Protein AF-A0A8H7Y8L9-F1 (afdb_monomer_lite)

pLDDT: mean 74.19, std 19.55, range [30.67, 97.62]

Organism: Psilocybe cubensis (NCBI:txid181762)

Secondary structure (DSSP, 8-state):
--HHHHHHH-TTS-BEEEEHHHHHHHHHHHHHH-SHHHHHHSEEEEEEEEEESSSTT--EEEEEEEE-TT--EEEEEEEEEE-TTTTTTTS----PPPP-----------------------------SSSSSSSSSSSS-SS---------------GGGEEEEEEEEEEESSS--TTEEEEEEEE---S-S---TT---SS--HHHHHHHHHHHHHH--EEETTSSSHHHHHHHHHHHHHHHH--EEEES--BTTEETTEEPPPPPPHHHHHHHHHHHHHHHHHHHHHHHHHHHHHHHHHHHHHHHHHHHHHHHHHHHHHHHHHHHHHHHHHHHHHHHHHHHHHHHHHHHHHHHHHHHHHHHHHHHHHHHHHHHHHHHHHHHHHHHHHHHHHHHHHHHHHHHHHHHHHHHHHHHHHHHHHHHHHHHHHHHHHHHHHHHHHHHHHHHHHHHHHHHHHHHHHTTS--

Sequence (467 aa):
MSSEAESQKYPELVRGTQSLQEYLEKLVDAYGWRPSEYMTELCVVKVSLMKNVKTKSRHESLLVELRDPNGGAHYLYFERARDANDGKRRSSGPVQPPSDTEQLSAGPTPHSGYTPSVSSRKKNRRQKSLLRRQSELLLDQTISSLSTASSSASQSVSDSSMGTACDTVTCVPDGRRSGEKCMCWLEFEREGTGNVPGVPHARPSVYDIALIADILSKEAPRYHLFKSNCYHFAGLLYDTLNKLYNPSETILEKLNGKWKRFPLYAKDPEQTIASIIDHYRDARTQFHTKIENLHVARDKAKREAEERAQEADERARSEAHRADTEAQQKKEAEDLARSEAQRAESEARLREEEARRREEAERRAQNEAQQRKELEKRLQMEGNQKKEATWRALNETRLKQEERGRREEAERRAQNEARLREEAERRAQNEARLREEEAQRRQEAEARSREFEEELKRYKNMLKESP

Foldseek 3Di:
DPDVVVCVVPVLLPAFKDFLVVSLVSVLVVCLVPPPCVLVQWFFFKKFWKWFPVDPLRFIWIWTWTAGPVRAIWIKTKGKDFDPCQVVPPPDDPDPDDDDDDDDDDDDYDDDDDDDDDDDDDDDDPDDDPPDPDPPPPDPPPDDDDDDDDDDDDDPDPPVQKGFMTIMMHIDRPSDDPRMDTFKMFGQDDDDPPDDPPDPDLGDGPSLLSLLLVLLCVVPRMDHPPDSHSQCSSQLSRVLRCVNNVGDIDGPDDDPQDDVNHGHDDDDDVVVSVVSNVVSVVVVVVSVVVSVVSVVVVVVVVVVVVVVVVVVVVVVVVVVVVVVVVVVVVVVVVVVVVVVVVVVVVVVVVVVVVVVVVVVVVVVVVVVVVVVVVVVVVVVVVVVVVVVVVVVVVVVVVVVVVVVVVVVVVVVVVVVVVVVVVVVVVVVVVVVVVVVVVVVVVVVVVVVVVVVVVVVVVVVVVVVPDD

Structure (mmCIF, N/CA/C/O backbone):
data_AF-A0A8H7Y8L9-F1
#
_entry.id   AF-A0A8H7Y8L9-F1
#
loop_
_atom_site.group_PDB
_atom_site.id
_atom_site.type_symbol
_atom_site.label_atom_id
_atom_site.label_alt_id
_atom_site.label_comp_id
_atom_site.label_asym_id
_atom_site.label_entity_id
_atom_site.label_seq_id
_atom_site.pdbx_PDB_ins_code
_atom_site.Cartn_x
_atom_site.Cartn_y
_atom_site.Cartn_z
_atom_site.occupancy
_atom_site.B_iso_or_equiv
_atom_site.auth_seq_id
_atom_site.auth_comp_id
_atom_site.auth_asym_id
_atom_site.auth_atom_id
_atom_site.pdbx_PDB_model_num
ATOM 1 N N . MET A 1 1 ? 9.394 -25.299 -13.076 1.00 49.84 1 MET A N 1
ATOM 2 C CA . MET A 1 1 ? 8.417 -24.302 -12.583 1.00 49.84 1 MET A CA 1
ATOM 3 C C . MET A 1 1 ? 8.917 -22.891 -12.935 1.00 49.84 1 MET A C 1
ATOM 5 O O . MET A 1 1 ? 9.135 -22.103 -12.032 1.00 49.84 1 MET A O 1
ATOM 9 N N . SER A 1 2 ? 9.183 -22.588 -14.219 1.00 57.19 2 SER A N 1
ATOM 10 C CA . SER A 1 2 ? 10.044 -21.432 -14.581 1.00 57.19 2 SER A CA 1
ATOM 11 C C . SER A 1 2 ? 9.311 -20.171 -15.047 1.00 57.19 2 SER A C 1
ATOM 13 O O . SER A 1 2 ? 9.599 -19.087 -14.558 1.00 57.19 2 SER A O 1
ATOM 15 N N . SER A 1 3 ? 8.338 -20.274 -15.958 1.00 59.50 3 SER A N 1
ATOM 16 C CA . SER A 1 3 ? 7.853 -19.085 -16.682 1.00 59.50 3 SER A CA 1
ATOM 17 C C . SER A 1 3 ? 6.993 -18.119 -15.860 1.00 59.50 3 SER A C 1
ATOM 19 O O . SER A 1 3 ? 7.008 -16.920 -16.126 1.00 59.50 3 SER A O 1
ATOM 21 N N . GLU A 1 4 ? 6.224 -18.611 -14.887 1.00 63.91 4 GLU A N 1
ATOM 22 C CA . GLU A 1 4 ? 5.327 -17.764 -14.082 1.00 63.91 4 GLU A CA 1
ATOM 23 C C . GLU A 1 4 ? 6.097 -16.973 -13.015 1.00 63.91 4 GLU A C 1
ATOM 25 O O . GLU A 1 4 ? 5.857 -15.780 -12.848 1.00 63.91 4 GLU A O 1
ATOM 30 N N . ALA A 1 5 ? 7.089 -17.596 -12.369 1.00 64.31 5 ALA A N 1
ATOM 31 C CA . ALA A 1 5 ? 7.959 -16.930 -11.399 1.00 64.31 5 ALA A CA 1
ATOM 32 C C . ALA A 1 5 ? 8.862 -15.868 -12.060 1.00 64.31 5 ALA A C 1
ATOM 34 O O . ALA A 1 5 ? 9.030 -14.777 -11.518 1.00 64.31 5 ALA A O 1
ATOM 35 N N . GLU A 1 6 ? 9.387 -16.142 -13.260 1.00 63.09 6 GLU A N 1
ATOM 36 C CA . GLU A 1 6 ? 10.132 -15.156 -14.062 1.00 63.09 6 GLU A CA 1
ATOM 37 C C . GLU A 1 6 ? 9.248 -13.957 -14.453 1.00 63.09 6 GLU A C 1
ATOM 39 O O . GLU A 1 6 ? 9.661 -12.807 -14.296 1.00 63.09 6 GLU A O 1
ATOM 44 N N . SER A 1 7 ? 7.998 -14.209 -14.865 1.00 64.88 7 SER A N 1
ATOM 45 C CA . SER A 1 7 ? 7.023 -13.152 -15.197 1.00 64.88 7 SER A CA 1
ATOM 46 C C . SER A 1 7 ? 6.659 -12.272 -13.992 1.00 64.88 7 SER A C 1
ATOM 48 O O . SER A 1 7 ? 6.274 -11.119 -14.166 1.00 64.88 7 SER A O 1
ATOM 50 N N . GLN A 1 8 ? 6.797 -12.791 -12.766 1.00 74.56 8 GLN A N 1
ATOM 51 C CA . GLN A 1 8 ? 6.592 -12.028 -11.533 1.00 74.56 8 GLN A CA 1
ATOM 52 C C . GLN A 1 8 ? 7.801 -11.145 -11.168 1.00 74.56 8 GLN A C 1
ATOM 54 O O . GLN A 1 8 ? 7.632 -10.148 -10.464 1.00 74.56 8 GLN A O 1
ATOM 59 N N . LYS A 1 9 ? 9.014 -11.481 -11.636 1.00 80.44 9 LYS A N 1
ATOM 60 C CA . LYS A 1 9 ? 10.219 -10.663 -11.415 1.00 80.44 9 LYS A CA 1
ATOM 61 C C . LYS A 1 9 ? 10.308 -9.487 -12.397 1.00 80.44 9 LYS A C 1
ATOM 63 O O . LYS A 1 9 ? 10.695 -8.390 -11.988 1.00 80.44 9 LYS A O 1
ATOM 68 N N . TYR A 1 10 ? 9.918 -9.711 -13.653 1.00 84.38 10 TYR A N 1
ATOM 69 C CA . TYR A 1 10 ? 10.008 -8.727 -14.739 1.00 84.38 10 TYR A CA 1
ATOM 70 C C . TYR A 1 10 ? 8.642 -8.438 -15.404 1.00 84.38 10 TYR A C 1
ATOM 72 O O . TYR A 1 10 ? 8.404 -8.891 -16.527 1.00 84.38 10 TYR A O 1
ATOM 80 N N . PRO A 1 11 ? 7.710 -7.731 -14.722 1.00 82.94 11 PRO A N 1
ATOM 81 C CA . PRO A 1 11 ? 6.343 -7.479 -15.202 1.00 82.94 11 PRO A CA 1
ATOM 82 C C . PRO A 1 11 ? 6.224 -6.653 -16.495 1.00 82.94 11 PRO A C 1
ATOM 84 O O . PRO A 1 11 ? 5.167 -6.667 -17.122 1.00 82.94 11 PRO A O 1
ATOM 87 N N . GLU A 1 12 ? 7.260 -5.945 -16.938 1.00 79.38 12 GLU A N 1
ATOM 88 C CA . GLU A 1 12 ? 7.303 -5.304 -18.257 1.00 79.38 12 GLU A CA 1
ATOM 89 C C . GLU A 1 12 ? 7.595 -6.308 -19.387 1.00 79.38 12 GLU A C 1
ATOM 91 O O . GLU A 1 12 ? 7.118 -6.128 -20.510 1.00 79.38 12 GLU A O 1
ATOM 96 N N . LEU A 1 13 ? 8.305 -7.409 -19.097 1.00 84.75 13 LEU A N 1
ATOM 97 C CA . LEU A 1 13 ? 8.652 -8.472 -20.054 1.00 84.75 13 LEU A CA 1
ATOM 98 C C . LEU A 1 13 ? 7.484 -9.443 -20.325 1.00 84.75 13 LEU A C 1
ATOM 100 O O . LEU A 1 13 ? 7.696 -10.599 -20.706 1.00 84.75 13 LEU A O 1
ATOM 104 N N . VAL A 1 14 ? 6.242 -8.974 -20.168 1.00 81.81 14 VAL A N 1
ATOM 105 C CA . VAL A 1 14 ? 5.022 -9.718 -20.505 1.00 81.81 14 VAL A CA 1
ATOM 106 C C . VAL A 1 14 ? 5.092 -10.215 -21.948 1.00 81.81 14 VAL A C 1
ATOM 108 O O . VAL A 1 14 ? 5.329 -9.461 -22.892 1.00 81.81 14 VAL A O 1
ATOM 111 N N . ARG A 1 15 ? 4.879 -11.524 -22.113 1.00 85.75 15 ARG A N 1
ATOM 112 C CA . ARG A 1 15 ? 4.893 -12.193 -23.416 1.00 85.75 15 ARG A CA 1
ATOM 113 C C . ARG A 1 15 ? 3.776 -11.654 -24.305 1.00 85.75 15 ARG A C 1
ATOM 115 O O . ARG A 1 15 ? 2.614 -11.655 -23.907 1.00 85.75 15 ARG A O 1
ATOM 122 N N . GLY A 1 16 ? 4.127 -11.292 -25.535 1.00 90.94 16 GLY A N 1
ATOM 123 C CA . GLY A 1 16 ? 3.197 -10.742 -26.519 1.00 90.94 16 GLY A CA 1
ATOM 124 C C . GLY A 1 16 ? 3.676 -9.412 -27.087 1.00 90.94 16 GLY A C 1
ATOM 125 O O . GLY A 1 16 ? 4.797 -8.978 -26.822 1.00 90.94 16 GLY A O 1
ATOM 126 N N . THR A 1 17 ? 2.813 -8.800 -27.894 1.00 93.94 17 THR A N 1
ATOM 127 C CA . THR A 1 17 ? 3.020 -7.493 -28.526 1.00 93.94 17 THR A CA 1
ATOM 128 C C . THR A 1 17 ? 2.171 -6.451 -27.810 1.00 93.94 17 THR A C 1
ATOM 130 O O . THR A 1 17 ? 0.976 -6.661 -27.613 1.00 93.94 17 THR A O 1
ATOM 133 N N . GLN A 1 18 ? 2.785 -5.327 -27.462 1.00 95.56 18 GLN A N 1
ATOM 134 C CA . GLN A 1 18 ? 2.162 -4.177 -26.806 1.00 95.56 18 GLN A CA 1
ATOM 135 C C . GLN A 1 18 ? 2.546 -2.892 -27.546 1.00 95.56 18 GLN A C 1
ATOM 137 O O . GLN A 1 18 ? 3.529 -2.871 -28.296 1.00 95.56 18 GLN A O 1
ATOM 142 N N . SER A 1 19 ? 1.771 -1.820 -27.369 1.00 96.12 19 SER A N 1
ATOM 143 C CA . SER A 1 19 ? 2.156 -0.524 -27.945 1.00 96.12 19 SER A CA 1
ATOM 144 C C . SER A 1 19 ? 3.416 0.013 -27.260 1.00 96.12 19 SER A C 1
ATOM 146 O O . SER A 1 19 ? 3.661 -0.268 -26.085 1.00 96.12 19 SER A O 1
ATOM 148 N N . LEU A 1 20 ? 4.231 0.787 -27.980 1.00 96.19 20 LEU A N 1
ATOM 149 C CA . LEU A 1 20 ? 5.448 1.372 -27.412 1.00 96.19 20 LEU A CA 1
ATOM 150 C C . LEU A 1 20 ? 5.151 2.301 -26.220 1.00 96.19 20 LEU A C 1
ATOM 152 O O . LEU A 1 20 ? 5.881 2.277 -25.233 1.00 96.19 20 LEU A O 1
ATOM 156 N N . GLN A 1 21 ? 4.049 3.055 -26.280 1.00 95.31 21 GLN A N 1
ATOM 157 C CA . GLN A 1 21 ? 3.602 3.905 -25.175 1.00 95.31 21 GLN A CA 1
ATOM 158 C C . GLN A 1 21 ? 3.214 3.075 -23.940 1.00 95.31 21 GLN A C 1
ATOM 160 O O . GLN A 1 21 ? 3.720 3.332 -22.852 1.00 95.31 21 GLN A O 1
ATOM 165 N N . GLU A 1 22 ? 2.381 2.043 -24.105 1.00 95.25 22 GLU A N 1
ATOM 166 C CA . GLU A 1 22 ? 2.000 1.126 -23.016 1.00 95.25 22 GLU A CA 1
ATOM 167 C C . GLU A 1 22 ? 3.230 0.445 -22.392 1.00 95.25 22 GLU A C 1
ATOM 169 O O . GLU A 1 22 ? 3.287 0.231 -21.180 1.00 95.25 22 GLU A O 1
ATOM 174 N N . TYR A 1 23 ? 4.242 0.126 -23.206 1.00 95.31 23 TYR A N 1
ATOM 175 C CA . TYR A 1 23 ? 5.496 -0.430 -22.710 1.00 95.31 23 TYR A CA 1
ATOM 176 C C . TYR A 1 23 ? 6.293 0.571 -21.868 1.00 95.31 23 TYR A C 1
ATOM 178 O O . TYR A 1 23 ? 6.789 0.217 -20.799 1.00 95.31 23 TYR A O 1
ATOM 186 N N . LEU A 1 24 ? 6.383 1.827 -22.315 1.00 93.50 24 LEU A N 1
ATOM 187 C CA . LEU A 1 24 ? 7.018 2.899 -21.549 1.00 93.50 24 LEU A CA 1
ATOM 188 C C . LEU A 1 24 ? 6.285 3.193 -20.240 1.00 93.50 24 LEU A C 1
ATOM 190 O O . LEU A 1 24 ? 6.944 3.397 -19.226 1.00 93.50 24 LEU A O 1
ATOM 194 N N . GLU A 1 25 ? 4.954 3.171 -20.229 1.00 92.38 25 GLU A N 1
ATOM 195 C CA . GLU A 1 25 ? 4.156 3.335 -19.008 1.00 92.38 25 GLU A CA 1
ATOM 196 C C . GLU A 1 25 ? 4.460 2.214 -17.996 1.00 92.38 25 GLU A C 1
ATOM 198 O O . GLU A 1 25 ? 4.790 2.505 -16.846 1.00 92.38 25 GLU A O 1
ATOM 203 N N . LYS A 1 26 ? 4.495 0.946 -18.438 1.00 91.94 26 LYS A N 1
ATOM 204 C CA . LYS A 1 26 ? 4.890 -0.199 -17.590 1.00 91.94 26 LYS A CA 1
ATOM 205 C C . LYS A 1 26 ? 6.323 -0.093 -17.068 1.00 91.94 26 LYS A C 1
ATOM 207 O O . LYS A 1 26 ? 6.567 -0.417 -15.908 1.00 91.94 26 LYS A O 1
ATOM 212 N N . LEU A 1 27 ? 7.261 0.368 -17.899 1.00 90.56 27 LEU A N 1
ATOM 213 C CA . LEU A 1 27 ? 8.640 0.631 -17.482 1.00 90.56 27 LEU A CA 1
ATOM 214 C C . LEU A 1 27 ? 8.691 1.727 -16.405 1.00 90.56 27 LEU A C 1
ATOM 216 O O . LEU A 1 27 ? 9.302 1.520 -15.360 1.00 90.56 27 LEU A O 1
ATOM 220 N N . VAL A 1 28 ? 8.030 2.870 -16.625 1.00 89.69 28 VAL A N 1
ATOM 221 C CA . VAL A 1 28 ? 7.971 3.987 -15.661 1.00 89.69 28 VAL A CA 1
ATOM 222 C C . VAL A 1 28 ? 7.422 3.519 -14.312 1.00 89.69 28 VAL A C 1
ATOM 224 O O . VAL A 1 28 ? 8.016 3.835 -13.279 1.00 89.69 28 VAL A O 1
ATOM 227 N N . ASP A 1 29 ? 6.344 2.733 -14.319 1.00 88.44 29 ASP A N 1
ATOM 228 C CA . ASP A 1 29 ? 5.784 2.144 -13.104 1.00 88.44 29 ASP A CA 1
ATOM 229 C C . ASP A 1 29 ? 6.797 1.211 -12.422 1.00 88.44 29 ASP A C 1
ATOM 231 O O . ASP A 1 29 ? 7.083 1.386 -11.235 1.00 88.44 29 ASP A O 1
ATOM 235 N N . ALA A 1 30 ? 7.399 0.266 -13.155 1.00 86.94 30 ALA A N 1
ATOM 236 C CA . ALA A 1 30 ? 8.386 -0.675 -12.615 1.00 86.94 30 ALA A CA 1
ATOM 237 C C . ALA A 1 30 ? 9.579 0.040 -11.945 1.00 86.94 30 ALA A C 1
ATOM 239 O O . ALA A 1 30 ? 9.942 -0.291 -10.809 1.00 86.94 30 ALA A O 1
ATOM 240 N N . TYR A 1 31 ? 10.128 1.081 -12.582 1.00 84.94 31 TYR A N 1
ATOM 241 C CA . TYR A 1 31 ? 11.203 1.895 -12.001 1.00 84.94 31 TYR A CA 1
ATOM 242 C C . TYR A 1 31 ? 10.747 2.708 -10.782 1.00 84.94 31 TYR A C 1
ATOM 244 O O . TYR A 1 31 ? 11.501 2.815 -9.817 1.00 84.94 31 TYR A O 1
ATOM 252 N N . GLY A 1 32 ? 9.506 3.208 -10.764 1.00 84.00 32 GLY A N 1
ATOM 253 C CA . GLY A 1 32 ? 8.922 3.879 -9.593 1.00 84.00 32 GLY A CA 1
ATOM 254 C C . GLY A 1 32 ? 8.746 2.955 -8.378 1.00 84.00 32 GLY A C 1
ATOM 255 O O . GLY A 1 32 ? 8.730 3.413 -7.230 1.00 84.00 32 GLY A O 1
ATOM 256 N N . TRP A 1 33 ? 8.673 1.637 -8.589 1.00 82.12 33 TRP A N 1
ATOM 257 C CA . TRP A 1 33 ? 8.750 0.659 -7.502 1.00 82.12 33 TRP A CA 1
ATOM 258 C C . TRP A 1 33 ? 10.199 0.375 -7.075 1.00 82.12 33 TRP A C 1
ATOM 260 O O . TRP A 1 33 ? 10.452 0.312 -5.864 1.00 82.12 33 TRP A O 1
ATOM 270 N N . ARG A 1 34 ? 11.141 0.237 -8.023 1.00 77.81 34 ARG A N 1
ATOM 271 C CA . ARG A 1 34 ? 12.550 -0.149 -7.789 1.00 77.81 34 ARG A CA 1
ATOM 272 C C . ARG A 1 34 ? 13.525 0.648 -8.692 1.00 77.81 34 ARG A C 1
ATOM 274 O O . ARG A 1 34 ? 13.751 0.243 -9.828 1.00 77.81 34 ARG A O 1
ATOM 281 N N . PRO A 1 35 ? 14.153 1.741 -8.221 1.00 67.19 35 PRO A N 1
ATOM 282 C CA . PRO A 1 35 ? 14.879 2.656 -9.111 1.00 67.19 35 PRO A CA 1
ATOM 283 C C . PRO A 1 35 ? 16.303 2.209 -9.468 1.00 67.19 35 PRO A C 1
ATOM 285 O O . PRO A 1 35 ? 16.682 2.234 -10.634 1.00 67.19 35 PRO A O 1
ATOM 288 N N . SER A 1 36 ? 17.110 1.820 -8.477 1.00 61.91 36 SER A N 1
ATOM 289 C CA . SER A 1 36 ? 18.562 1.620 -8.624 1.00 61.91 36 SER A CA 1
ATOM 290 C C . SER A 1 36 ? 18.939 0.195 -9.036 1.00 61.91 36 SER A C 1
ATOM 292 O O . SER A 1 36 ? 19.729 -0.013 -9.957 1.00 61.91 36 SER A O 1
ATOM 294 N N . GLU A 1 37 ? 18.354 -0.795 -8.368 1.00 65.69 37 GLU A N 1
ATOM 295 C CA . GLU A 1 37 ? 18.611 -2.216 -8.626 1.00 65.69 37 GLU A CA 1
ATOM 296 C C . GLU A 1 37 ? 18.045 -2.621 -9.996 1.00 65.69 37 GLU A C 1
ATOM 298 O O . GLU A 1 37 ? 18.719 -3.243 -10.809 1.00 65.69 37 GLU A O 1
ATOM 303 N N . TYR A 1 38 ? 16.838 -2.168 -10.331 1.00 66.50 38 TYR A N 1
ATOM 304 C CA . TYR A 1 38 ? 16.132 -2.641 -11.520 1.00 66.50 38 TYR A CA 1
ATOM 305 C C . TYR A 1 38 ? 16.739 -2.184 -12.852 1.00 66.50 38 TYR A C 1
ATOM 307 O O . TYR A 1 38 ? 16.777 -2.949 -13.813 1.00 66.50 38 TYR A O 1
ATOM 315 N N . MET A 1 39 ? 17.265 -0.953 -12.909 1.00 64.56 39 MET A N 1
ATOM 316 C CA . MET A 1 39 ? 17.986 -0.449 -14.088 1.00 64.56 39 MET A CA 1
ATOM 317 C C . MET A 1 39 ? 19.301 -1.190 -14.345 1.00 64.56 39 MET A C 1
ATOM 319 O O . MET A 1 39 ? 19.794 -1.168 -15.471 1.00 64.56 39 MET A O 1
ATOM 323 N N . THR A 1 40 ? 19.876 -1.821 -13.317 1.00 69.50 40 THR A N 1
ATOM 324 C CA . THR A 1 40 ? 21.165 -2.519 -13.405 1.00 69.50 40 THR A CA 1
ATOM 325 C C . THR A 1 40 ? 21.008 -4.034 -13.551 1.00 69.50 40 THR A C 1
ATOM 327 O O . THR A 1 40 ? 21.850 -4.662 -14.190 1.00 69.50 40 THR A O 1
ATOM 330 N N . GLU A 1 41 ? 19.910 -4.619 -13.057 1.00 81.06 41 GLU A N 1
ATOM 331 C CA . GLU A 1 41 ? 19.621 -6.051 -13.197 1.00 81.06 41 GLU A CA 1
ATOM 332 C C . GLU A 1 41 ? 19.442 -6.505 -14.657 1.00 81.06 41 GLU A C 1
ATOM 334 O O . GLU A 1 41 ? 20.037 -7.507 -15.053 1.00 81.06 41 GLU A O 1
ATOM 339 N N . LEU A 1 42 ? 18.637 -5.797 -15.461 1.00 86.44 42 LEU A N 1
ATOM 340 C CA . LEU A 1 42 ? 18.411 -6.126 -16.877 1.00 86.44 42 LEU A CA 1
ATOM 341 C C . L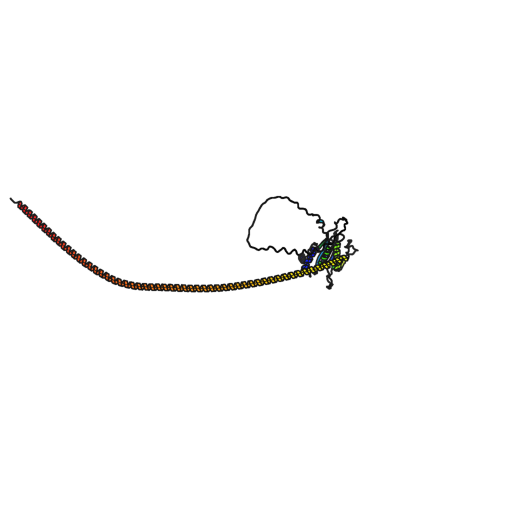EU A 1 42 ? 19.337 -5.313 -17.788 1.00 86.44 42 LEU A C 1
ATOM 343 O O . LEU A 1 42 ? 18.960 -4.289 -18.362 1.00 86.44 42 LEU A O 1
ATOM 347 N N . CYS A 1 43 ? 20.562 -5.804 -17.954 1.00 88.38 43 CYS A N 1
ATOM 348 C CA . CYS A 1 43 ? 21.533 -5.207 -18.865 1.00 88.38 43 CYS A CA 1
ATOM 349 C C . CYS A 1 43 ? 21.196 -5.516 -20.330 1.00 88.38 43 CYS A C 1
ATOM 351 O O . CYS A 1 43 ? 21.124 -6.687 -20.712 1.00 88.38 43 CYS A O 1
ATOM 353 N N . VAL A 1 44 ? 21.129 -4.489 -21.185 1.00 93.44 44 VAL A N 1
ATOM 354 C CA . VAL A 1 44 ? 21.258 -4.685 -22.636 1.00 93.44 44 VAL A CA 1
ATOM 355 C C . VAL A 1 44 ? 22.683 -5.150 -22.925 1.00 93.44 44 VAL A C 1
ATOM 357 O O . VAL A 1 44 ? 23.643 -4.466 -22.574 1.00 93.44 44 VAL A O 1
ATOM 360 N N . VAL A 1 45 ? 22.831 -6.310 -23.566 1.00 94.06 45 VAL A N 1
ATOM 361 C CA . VAL A 1 45 ? 24.148 -6.851 -23.957 1.00 94.06 45 VAL A CA 1
ATOM 362 C C . VAL A 1 45 ? 24.388 -6.774 -25.460 1.00 94.06 45 VAL A C 1
ATOM 364 O O . VAL A 1 45 ? 25.533 -6.659 -25.896 1.00 94.06 45 VAL A O 1
ATOM 367 N N . LYS A 1 46 ? 23.322 -6.817 -26.267 1.00 95.50 46 LYS A N 1
ATOM 368 C CA . LYS A 1 46 ? 23.421 -6.808 -27.727 1.00 95.50 46 LYS A CA 1
ATOM 369 C C . LYS A 1 46 ? 22.181 -6.197 -28.361 1.00 95.50 46 LYS A C 1
ATOM 371 O O . LYS A 1 46 ? 21.059 -6.493 -27.963 1.00 95.50 46 LYS A O 1
ATOM 376 N N . VAL A 1 47 ? 22.387 -5.387 -29.393 1.00 96.69 47 VAL A N 1
ATOM 377 C CA . VAL A 1 47 ? 21.326 -4.804 -30.221 1.00 96.69 47 VAL A CA 1
ATOM 378 C C . VAL A 1 47 ? 21.589 -5.197 -31.669 1.00 96.69 47 VAL A C 1
ATOM 380 O O . VAL A 1 47 ? 22.628 -4.866 -32.225 1.00 96.69 47 VAL A O 1
ATOM 383 N N . SER A 1 48 ? 20.669 -5.938 -32.279 1.00 95.25 48 SER A N 1
ATOM 384 C CA . SER A 1 48 ? 20.786 -6.477 -33.637 1.00 95.25 48 SER A CA 1
ATOM 385 C C . SER A 1 48 ? 19.759 -5.843 -34.567 1.00 95.25 48 SER A C 1
ATOM 387 O O . SER A 1 48 ? 18.561 -5.870 -34.283 1.00 95.25 48 SER A O 1
ATOM 389 N N . LEU A 1 49 ? 20.207 -5.339 -35.717 1.00 93.81 49 LEU A N 1
ATOM 390 C CA . LEU A 1 49 ? 19.311 -4.885 -36.777 1.00 93.81 49 LEU A CA 1
ATOM 391 C C . LEU A 1 49 ? 18.875 -6.096 -37.615 1.00 93.81 49 LEU A C 1
ATOM 393 O O . LEU A 1 49 ? 19.689 -6.736 -38.293 1.00 93.81 49 LEU A O 1
ATOM 397 N N . MET A 1 50 ? 17.590 -6.438 -37.539 1.00 92.94 50 MET A N 1
ATOM 398 C CA . MET A 1 50 ? 17.019 -7.649 -38.129 1.00 92.94 50 MET A CA 1
ATOM 399 C C . MET A 1 50 ? 16.188 -7.313 -39.366 1.00 92.94 50 MET A C 1
ATOM 401 O O . MET A 1 50 ? 15.432 -6.345 -39.372 1.00 92.94 50 MET A O 1
ATOM 405 N N . LYS A 1 51 ? 16.278 -8.157 -40.400 1.00 90.19 51 LYS A N 1
ATOM 406 C CA . LYS A 1 51 ? 15.456 -8.076 -41.616 1.00 90.19 51 LYS A CA 1
ATOM 407 C C . LYS A 1 51 ? 14.734 -9.393 -41.863 1.00 90.19 51 LYS A C 1
ATOM 409 O O . LYS A 1 51 ? 15.375 -10.448 -41.921 1.00 90.19 51 LYS A O 1
ATOM 414 N N . ASN A 1 52 ? 13.421 -9.355 -42.076 1.00 89.88 52 ASN A N 1
ATOM 415 C CA . ASN A 1 52 ? 12.677 -10.528 -42.527 1.00 89.88 52 ASN A CA 1
ATOM 416 C C . ASN A 1 52 ? 12.880 -10.735 -44.038 1.00 89.88 52 ASN A C 1
ATOM 418 O O . ASN A 1 52 ? 12.485 -9.902 -44.852 1.00 89.88 52 ASN A O 1
ATOM 422 N N . VAL A 1 53 ? 13.500 -11.856 -44.419 1.00 86.44 53 VAL A N 1
ATOM 423 C CA . VAL A 1 53 ? 13.772 -12.207 -45.826 1.00 86.44 53 VAL A CA 1
ATOM 424 C C . VAL A 1 53 ? 12.747 -13.173 -46.426 1.00 86.44 53 VAL A C 1
ATOM 426 O O . VAL A 1 53 ? 12.800 -13.433 -47.627 1.00 86.44 53 VAL A O 1
ATOM 429 N N . LYS A 1 54 ? 11.820 -13.717 -45.622 1.00 84.50 54 LYS A N 1
ATOM 430 C CA . LYS A 1 54 ? 10.735 -14.588 -46.114 1.00 84.50 54 LYS A CA 1
ATOM 431 C C . LYS A 1 54 ? 9.536 -13.787 -46.619 1.00 84.50 54 LYS A C 1
ATOM 433 O O . LYS A 1 54 ? 8.875 -14.215 -47.562 1.00 84.50 54 LYS A O 1
ATOM 438 N N . THR A 1 55 ? 9.231 -12.647 -46.003 1.00 77.06 55 THR A N 1
ATOM 439 C CA . THR A 1 55 ? 8.078 -11.826 -46.391 1.00 77.06 55 THR A CA 1
ATOM 440 C C . THR A 1 55 ? 8.425 -10.865 -47.530 1.00 77.06 55 THR A C 1
ATOM 442 O O . THR A 1 55 ? 9.474 -10.222 -47.541 1.00 77.06 55 THR A O 1
ATOM 445 N N . LYS A 1 56 ? 7.503 -10.694 -48.491 1.00 66.56 56 LYS A N 1
ATOM 446 C CA . LYS A 1 56 ? 7.642 -9.670 -49.549 1.00 66.56 56 LYS A CA 1
ATOM 447 C C . LYS A 1 56 ? 7.717 -8.247 -48.977 1.00 66.56 56 LYS A C 1
ATOM 449 O O . LYS A 1 56 ? 8.314 -7.382 -49.609 1.00 66.56 56 LYS A O 1
ATOM 454 N N . SER A 1 57 ? 7.141 -8.023 -47.792 1.00 64.38 57 SER A N 1
ATOM 455 C CA . SER A 1 57 ? 7.173 -6.746 -47.071 1.00 64.38 57 SER A CA 1
ATOM 456 C C . SER A 1 57 ? 8.550 -6.377 -46.511 1.00 64.38 57 SER A C 1
ATOM 458 O O . SER A 1 57 ? 8.726 -5.216 -46.150 1.00 64.38 57 SER A O 1
ATOM 460 N N . ARG A 1 58 ? 9.520 -7.315 -46.479 1.00 69.56 58 ARG A N 1
ATOM 461 C CA . ARG A 1 58 ? 10.936 -7.071 -46.126 1.00 69.56 58 ARG A CA 1
ATOM 462 C C . ARG A 1 58 ? 11.126 -6.310 -44.798 1.00 69.56 58 ARG A C 1
ATOM 464 O O . ARG A 1 58 ? 12.074 -5.543 -44.665 1.00 69.56 58 ARG A O 1
ATOM 471 N N . HIS A 1 59 ? 10.208 -6.512 -43.850 1.00 86.88 59 HIS A N 1
ATOM 472 C CA . HIS A 1 59 ? 10.126 -5.748 -42.605 1.00 86.88 59 HIS A CA 1
ATOM 473 C C . HIS A 1 59 ? 11.454 -5.763 -41.835 1.00 86.88 59 HIS A C 1
ATOM 475 O O . HIS A 1 59 ? 12.117 -6.803 -41.761 1.00 86.88 59 HIS A O 1
ATOM 481 N N . GLU A 1 60 ? 11.818 -4.608 -41.282 1.00 90.25 60 GLU A N 1
ATOM 482 C CA . GLU A 1 60 ? 12.990 -4.429 -40.430 1.00 90.25 60 GLU A CA 1
ATOM 483 C C . GLU A 1 60 ? 12.562 -4.063 -39.016 1.00 90.25 60 GLU A C 1
ATOM 485 O O . GLU A 1 60 ? 11.603 -3.315 -38.817 1.00 90.25 60 GLU A O 1
ATOM 490 N N . SER A 1 61 ? 13.289 -4.619 -38.055 1.00 94.25 61 SER A N 1
ATOM 491 C CA . SER A 1 61 ? 13.010 -4.536 -36.627 1.00 94.25 61 SER A CA 1
ATOM 492 C C . SER A 1 61 ? 14.321 -4.499 -35.854 1.00 94.25 61 SER A C 1
ATOM 494 O O . SER A 1 61 ? 15.303 -5.129 -36.267 1.00 94.25 61 SER A O 1
ATOM 496 N N . LEU A 1 62 ? 14.328 -3.842 -34.700 1.00 96.31 62 LEU A N 1
ATOM 497 C CA . LEU A 1 62 ? 15.474 -3.880 -33.799 1.00 96.31 62 LEU A CA 1
ATOM 498 C C . LEU A 1 62 ? 15.265 -4.968 -32.741 1.00 96.31 62 LEU A C 1
ATOM 500 O O . LEU A 1 62 ? 14.284 -4.926 -32.003 1.00 96.31 62 LEU A O 1
ATOM 504 N N . LEU A 1 63 ? 16.177 -5.937 -32.675 1.00 97.00 63 LEU A N 1
ATOM 505 C CA . LEU A 1 63 ? 16.194 -6.987 -31.657 1.00 97.00 63 LEU A CA 1
ATOM 506 C C . LEU A 1 63 ? 17.182 -6.614 -30.552 1.00 97.00 63 LEU A C 1
ATOM 508 O O . LEU A 1 63 ? 18.380 -6.495 -30.804 1.00 97.00 63 LEU A O 1
ATOM 512 N N . VAL A 1 64 ? 16.687 -6.486 -29.330 1.00 97.25 64 VAL A N 1
ATOM 513 C CA . VAL A 1 64 ? 17.475 -6.230 -28.124 1.00 97.25 64 VAL A CA 1
ATOM 514 C C . VAL A 1 64 ? 17.593 -7.531 -27.330 1.00 97.25 64 VAL A C 1
ATOM 516 O O . VAL A 1 64 ? 16.579 -8.100 -26.930 1.00 97.25 64 VAL A O 1
ATOM 519 N N . GLU A 1 65 ? 18.821 -8.000 -27.105 1.00 96.44 65 GLU A N 1
ATOM 520 C CA . GLU A 1 65 ? 19.136 -9.050 -26.129 1.00 96.44 65 GLU A CA 1
ATOM 521 C C . GLU A 1 65 ? 19.444 -8.390 -24.785 1.00 96.44 65 GLU A C 1
ATOM 523 O O . GLU A 1 65 ? 20.396 -7.610 -24.646 1.00 96.44 65 GLU A O 1
ATOM 528 N N . LEU A 1 66 ? 18.631 -8.737 -23.796 1.00 94.69 66 LEU A N 1
ATOM 529 C CA . LEU A 1 66 ? 18.831 -8.423 -22.392 1.00 94.69 66 LEU A CA 1
ATOM 530 C C . LEU A 1 66 ? 19.400 -9.646 -21.690 1.00 94.69 66 LEU A C 1
ATOM 532 O O . LEU A 1 66 ? 19.076 -10.778 -22.058 1.00 94.69 66 LEU A O 1
ATOM 536 N N . ARG A 1 67 ? 20.177 -9.427 -20.631 1.00 92.31 67 ARG A N 1
ATOM 537 C CA . ARG A 1 67 ? 20.500 -10.487 -19.677 1.00 92.31 67 ARG A CA 1
ATOM 538 C C . ARG A 1 67 ? 20.254 -10.045 -18.252 1.00 92.31 67 ARG A C 1
ATOM 540 O O . ARG A 1 67 ? 20.661 -8.948 -17.875 1.00 92.31 67 ARG A O 1
ATOM 547 N N . ASP A 1 68 ? 19.643 -10.941 -17.491 1.00 91.06 68 ASP A N 1
ATOM 548 C CA . ASP A 1 68 ? 19.428 -10.789 -16.059 1.00 91.06 68 ASP A CA 1
ATOM 549 C C . ASP A 1 68 ? 20.709 -11.135 -15.252 1.00 91.06 68 ASP A C 1
ATOM 551 O O . ASP A 1 68 ? 21.708 -11.610 -15.826 1.00 91.06 68 ASP A O 1
ATOM 555 N N . PRO A 1 69 ? 20.710 -10.931 -13.918 1.00 87.19 69 PRO A N 1
ATOM 556 C CA . PRO A 1 69 ? 21.853 -11.255 -13.060 1.00 87.19 69 PRO A CA 1
ATOM 557 C C . PRO A 1 69 ? 22.170 -12.755 -12.984 1.00 87.19 69 PRO A C 1
ATOM 559 O O . PRO A 1 69 ? 23.305 -13.129 -12.700 1.00 87.19 69 PRO A O 1
ATOM 562 N N . ASN A 1 70 ? 21.187 -13.620 -13.255 1.00 89.50 70 ASN A N 1
ATOM 563 C CA . ASN A 1 70 ? 21.346 -15.075 -13.269 1.00 89.50 70 ASN A CA 1
ATOM 564 C C . ASN A 1 70 ? 21.923 -15.589 -14.604 1.00 89.50 70 ASN A C 1
ATOM 566 O O . ASN A 1 70 ? 22.217 -16.777 -14.737 1.00 89.50 70 ASN A O 1
ATOM 570 N N . GLY A 1 71 ? 22.083 -14.712 -15.603 1.00 90.12 71 GLY A N 1
ATOM 571 C CA . GLY A 1 71 ? 22.517 -15.064 -16.955 1.00 90.12 71 GLY A CA 1
ATOM 572 C C . GLY A 1 71 ? 21.389 -15.520 -17.885 1.00 90.12 71 GLY A C 1
ATOM 573 O O . GLY A 1 71 ? 21.679 -15.893 -19.024 1.00 90.12 71 GLY A O 1
ATOM 574 N N . GLY A 1 72 ? 20.131 -15.462 -17.440 1.00 92.00 72 GLY A N 1
ATOM 575 C CA . GLY A 1 72 ? 18.955 -15.647 -18.284 1.00 92.00 72 GLY A CA 1
ATOM 576 C C . GLY A 1 72 ? 18.893 -14.568 -19.363 1.00 92.00 72 GLY A C 1
ATOM 577 O O . GLY A 1 72 ? 19.180 -13.400 -19.100 1.00 92.00 72 GLY A O 1
ATOM 578 N N . ALA A 1 73 ? 18.561 -14.966 -20.591 1.00 93.56 73 ALA A N 1
ATOM 579 C CA . ALA A 1 73 ? 18.457 -14.063 -21.731 1.00 93.56 73 ALA A CA 1
ATOM 580 C C . ALA A 1 73 ? 16.989 -13.751 -22.042 1.00 93.56 73 ALA A C 1
ATOM 582 O O . ALA A 1 73 ? 16.157 -14.657 -22.102 1.00 93.56 73 ALA A O 1
ATOM 583 N N . HIS A 1 74 ? 16.688 -12.478 -22.290 1.00 94.44 74 HIS A N 1
ATOM 584 C CA . HIS A 1 74 ? 15.368 -12.019 -22.721 1.00 94.44 74 HIS A CA 1
ATOM 585 C C . HIS A 1 74 ? 15.499 -11.227 -24.019 1.00 94.44 74 HIS A C 1
ATOM 587 O O . HIS A 1 74 ? 16.503 -10.549 -24.241 1.00 94.44 74 HIS A O 1
ATOM 593 N N . TYR A 1 75 ? 14.484 -11.298 -24.878 1.00 95.88 75 TYR A N 1
ATOM 594 C CA . TYR A 1 75 ? 14.559 -10.735 -26.221 1.00 95.88 75 TYR A CA 1
ATOM 595 C C . TYR A 1 75 ? 13.363 -9.840 -26.525 1.00 95.88 75 TYR A C 1
ATOM 597 O O . TYR A 1 75 ? 12.213 -10.288 -26.500 1.00 95.88 75 TYR A O 1
ATOM 605 N N . LEU A 1 76 ? 13.648 -8.583 -26.858 1.00 97.06 76 LEU A N 1
ATOM 606 C CA . LEU A 1 76 ? 12.649 -7.577 -27.205 1.00 97.06 76 LEU A CA 1
ATOM 607 C C . LEU A 1 76 ? 12.807 -7.145 -28.658 1.00 97.06 76 LEU A C 1
ATOM 609 O O . LEU A 1 76 ? 13.903 -6.819 -29.105 1.00 97.06 76 LEU A O 1
ATOM 613 N N . TYR A 1 77 ? 11.695 -7.112 -29.381 1.00 97.12 77 TYR A N 1
ATOM 614 C CA . TYR A 1 77 ? 11.605 -6.560 -30.726 1.00 97.12 77 TYR A CA 1
ATOM 615 C C . TYR A 1 77 ? 10.961 -5.180 -30.673 1.00 97.12 77 TYR A C 1
ATOM 617 O O . TYR A 1 77 ? 9.842 -5.070 -30.180 1.00 97.12 77 TYR A O 1
ATOM 625 N N . PHE A 1 78 ? 11.631 -4.167 -31.220 1.00 97.50 78 PHE A N 1
ATOM 626 C CA . PHE A 1 78 ? 11.063 -2.845 -31.490 1.00 97.50 78 PHE A CA 1
ATOM 627 C C . PHE A 1 78 ? 10.705 -2.758 -32.977 1.00 97.50 78 PHE A C 1
ATOM 629 O O . PHE A 1 78 ? 11.565 -2.937 -33.848 1.00 97.50 78 PHE A O 1
ATOM 636 N N . GLU A 1 79 ? 9.425 -2.525 -33.266 1.00 95.69 79 GLU A N 1
ATOM 637 C CA . GLU A 1 79 ? 8.839 -2.688 -34.601 1.00 95.69 79 GLU A CA 1
ATOM 638 C C . GLU A 1 79 ? 7.893 -1.539 -34.950 1.00 95.69 79 GLU A C 1
ATOM 640 O O . GLU A 1 79 ? 6.989 -1.225 -34.177 1.00 95.69 79 GLU A O 1
ATOM 645 N N . ARG A 1 80 ? 8.054 -0.972 -36.154 1.00 95.19 80 ARG A N 1
ATOM 646 C CA . ARG A 1 80 ? 7.151 0.040 -36.727 1.00 95.19 80 ARG A CA 1
ATOM 647 C C . ARG A 1 80 ? 6.306 -0.544 -37.854 1.00 95.19 80 ARG A C 1
ATOM 649 O O . ARG A 1 80 ? 6.826 -0.834 -38.933 1.00 95.19 80 ARG A O 1
ATOM 656 N N . ALA A 1 81 ? 4.997 -0.635 -37.666 1.00 92.25 81 ALA A N 1
ATOM 657 C CA . ALA A 1 81 ? 4.039 -1.010 -38.704 1.00 92.25 81 ALA A CA 1
ATOM 658 C C . ALA A 1 81 ? 3.251 0.208 -39.226 1.00 92.25 81 ALA A C 1
ATOM 660 O O . ALA A 1 81 ? 3.253 1.282 -38.626 1.00 92.25 81 ALA A O 1
ATOM 661 N N . ARG A 1 82 ? 2.544 0.039 -40.349 1.00 88.69 82 ARG A N 1
ATOM 662 C CA . ARG A 1 82 ? 1.417 0.914 -40.712 1.00 88.69 82 ARG A CA 1
ATOM 663 C C . ARG A 1 82 ? 0.193 0.409 -39.952 1.00 88.69 82 ARG A C 1
ATOM 665 O O . ARG A 1 82 ? -0.078 -0.790 -40.029 1.00 88.69 82 ARG A O 1
ATOM 672 N N . ASP A 1 83 ? -0.547 1.281 -39.269 1.00 85.69 83 ASP A N 1
ATOM 673 C CA . ASP A 1 83 ? -1.785 0.865 -38.599 1.00 85.69 83 ASP A CA 1
ATOM 674 C C . ASP A 1 83 ? -2.786 0.298 -39.622 1.00 85.69 83 ASP A C 1
ATOM 676 O O . ASP A 1 83 ? -3.189 0.961 -40.583 1.00 85.69 83 ASP A O 1
ATOM 680 N N . ALA A 1 84 ? -3.189 -0.956 -39.412 1.00 79.12 84 ALA A N 1
ATOM 681 C CA . ALA A 1 84 ? -4.157 -1.653 -40.251 1.00 79.12 84 ALA A CA 1
ATOM 682 C C . ALA A 1 84 ? -5.594 -1.118 -40.080 1.00 79.12 84 ALA A C 1
ATOM 684 O O . ALA A 1 84 ? -6.455 -1.387 -40.922 1.00 79.12 84 ALA A O 1
ATOM 685 N N . ASN A 1 85 ? -5.870 -0.371 -39.005 1.00 75.12 85 ASN A N 1
ATOM 686 C CA . ASN A 1 85 ? -7.200 0.144 -38.675 1.00 75.12 85 ASN A CA 1
ATOM 687 C C . ASN A 1 85 ? -7.492 1.532 -39.263 1.00 75.12 85 ASN A C 1
ATOM 689 O O . ASN A 1 85 ? -8.665 1.896 -39.388 1.00 75.12 85 ASN A O 1
ATOM 693 N N . ASP A 1 86 ? -6.463 2.269 -39.687 1.00 62.03 86 ASP A N 1
ATOM 694 C CA . ASP A 1 86 ? -6.565 3.628 -40.246 1.00 62.03 86 ASP A CA 1
ATOM 695 C C . ASP A 1 86 ? -7.499 3.679 -41.479 1.00 62.03 86 ASP A C 1
ATOM 697 O O . ASP A 1 86 ? -8.283 4.610 -41.670 1.00 62.03 86 ASP A O 1
ATOM 701 N N . GLY A 1 87 ? -7.522 2.597 -42.271 1.00 57.12 87 GLY A N 1
ATOM 702 C CA . GLY A 1 87 ? -8.447 2.429 -43.400 1.00 57.12 87 GLY A CA 1
ATOM 703 C C . GLY A 1 87 ? -9.874 1.990 -43.032 1.00 57.12 87 GLY A C 1
ATOM 704 O O . GLY A 1 87 ? -10.782 2.165 -43.841 1.00 57.12 87 GLY A O 1
ATOM 705 N N . LYS A 1 88 ? -10.108 1.428 -41.836 1.00 58.00 88 LYS A N 1
ATOM 706 C CA . LYS A 1 88 ? -11.429 0.915 -41.411 1.00 58.00 88 LYS A CA 1
ATOM 707 C C . LYS A 1 88 ? -12.282 1.942 -40.664 1.00 58.00 88 LYS A C 1
ATOM 709 O O . LYS A 1 88 ? -13.500 1.809 -40.650 1.00 58.00 88 LYS A O 1
ATOM 714 N N . ARG A 1 89 ? -11.678 2.970 -40.056 1.00 53.12 89 ARG A N 1
ATOM 715 C CA . ARG A 1 89 ? -12.400 3.967 -39.236 1.00 53.12 89 ARG A CA 1
ATOM 716 C C . ARG A 1 89 ? -13.120 5.076 -40.021 1.00 53.12 89 ARG A C 1
ATOM 718 O O . ARG A 1 89 ? -13.793 5.892 -39.402 1.00 53.12 89 ARG A O 1
ATOM 725 N N . ARG A 1 90 ? -12.997 5.140 -41.354 1.00 49.38 90 ARG A N 1
ATOM 726 C CA . ARG A 1 90 ? -13.463 6.290 -42.162 1.00 49.38 90 ARG A CA 1
ATOM 727 C C . ARG A 1 90 ? -14.831 6.152 -42.854 1.00 49.38 90 ARG A C 1
ATOM 729 O O . ARG A 1 90 ? -15.217 7.091 -43.541 1.00 49.38 90 ARG A O 1
ATOM 736 N N . SER A 1 91 ? -15.569 5.047 -42.697 1.00 47.97 91 SER A N 1
ATOM 737 C CA . SER A 1 91 ? -16.843 4.831 -43.422 1.00 47.97 91 SER A CA 1
ATOM 738 C C . SER A 1 91 ? -18.096 4.602 -42.565 1.00 47.97 91 SER A C 1
ATOM 740 O O . SER A 1 91 ? -19.197 4.649 -43.107 1.00 47.97 91 SER A O 1
ATOM 742 N N . SER A 1 92 ? -17.985 4.425 -41.244 1.00 42.94 92 SER A N 1
ATOM 743 C CA . SER A 1 92 ? -19.152 4.412 -40.349 1.00 42.94 92 SER A CA 1
ATOM 744 C C . SER A 1 92 ? -19.486 5.831 -39.878 1.00 42.94 92 SER A C 1
ATOM 746 O O . SER A 1 92 ? -19.156 6.220 -38.755 1.00 42.94 92 SER A O 1
ATOM 748 N N . GLY A 1 93 ? -20.132 6.613 -40.747 1.00 45.19 93 GLY A N 1
ATOM 749 C CA . GLY A 1 93 ? -20.855 7.809 -40.306 1.00 45.19 93 GLY A CA 1
ATOM 750 C C . GLY A 1 93 ? -21.953 7.437 -39.294 1.00 45.19 93 GLY A C 1
ATOM 751 O O . GLY A 1 93 ? -22.351 6.270 -39.237 1.00 45.19 93 GLY A O 1
ATOM 752 N N . PRO A 1 94 ? -22.446 8.387 -38.479 1.00 42.66 94 PRO A N 1
ATOM 753 C CA . PRO A 1 94 ? -23.490 8.100 -37.505 1.00 42.66 94 PRO A CA 1
ATOM 754 C C . PRO A 1 94 ? -24.767 7.664 -38.229 1.00 42.66 94 PRO A C 1
ATOM 756 O O . PRO A 1 94 ? -25.463 8.479 -38.833 1.00 42.66 94 PRO A O 1
ATOM 759 N N . VAL A 1 95 ? -25.076 6.368 -38.158 1.00 42.62 95 VAL A N 1
ATOM 760 C CA . VAL A 1 95 ? -26.386 5.844 -38.545 1.00 42.62 95 VAL A CA 1
ATOM 761 C C . VAL A 1 95 ? -27.397 6.470 -37.591 1.00 42.62 95 VAL A C 1
ATOM 763 O O . VAL A 1 95 ? -27.376 6.181 -36.394 1.00 42.62 95 VAL A O 1
ATOM 766 N N . GLN A 1 96 ? -28.243 7.364 -38.106 1.00 42.53 96 GLN A N 1
ATOM 767 C CA . GLN A 1 96 ? -29.362 7.892 -37.333 1.00 42.53 96 GLN A CA 1
ATOM 768 C C . GLN A 1 96 ? -30.232 6.714 -36.868 1.00 42.53 96 GLN A C 1
ATOM 770 O O . GLN A 1 96 ? -30.549 5.848 -37.689 1.00 42.53 96 GLN A O 1
ATOM 775 N N . PRO A 1 97 ? -30.620 6.648 -35.583 1.00 42.50 97 PRO A N 1
ATOM 776 C CA . PRO A 1 97 ? -31.592 5.658 -35.149 1.00 42.50 97 PRO A CA 1
ATOM 777 C C . PRO A 1 97 ? -32.929 5.935 -35.858 1.00 42.50 97 PRO A C 1
ATOM 779 O O . PRO A 1 97 ? -33.332 7.099 -35.934 1.00 42.50 97 PRO A O 1
ATOM 782 N N . PRO A 1 98 ? -33.623 4.912 -36.386 1.00 41.59 98 PRO A N 1
ATOM 783 C CA . PRO A 1 98 ? -34.966 5.097 -36.913 1.00 41.59 98 PRO A CA 1
ATOM 784 C C . PRO A 1 98 ? -35.920 5.436 -35.763 1.00 41.59 98 PRO A C 1
ATOM 786 O O . PRO A 1 98 ? -35.961 4.729 -34.755 1.00 41.59 98 PRO A O 1
ATOM 789 N N . SER A 1 99 ? -36.675 6.522 -35.920 1.00 45.75 99 SER A N 1
ATOM 790 C CA . SER A 1 99 ? -37.720 6.911 -34.976 1.00 45.75 99 SER A CA 1
ATOM 791 C C . SER A 1 99 ? -38.933 5.983 -35.072 1.00 45.75 99 SER A C 1
ATOM 793 O O . SER A 1 99 ? -39.369 5.657 -36.172 1.00 45.75 99 SER A O 1
ATOM 795 N N . ASP A 1 100 ? -39.475 5.657 -33.898 1.00 46.53 100 ASP A N 1
ATOM 796 C CA . ASP A 1 100 ? -40.857 5.272 -33.588 1.00 46.53 100 ASP A CA 1
ATOM 797 C C . ASP A 1 100 ? -41.511 4.086 -34.325 1.00 46.53 100 ASP A C 1
ATOM 799 O O . ASP A 1 100 ? -41.708 4.085 -35.535 1.00 46.53 100 ASP A O 1
ATOM 803 N N . THR A 1 101 ? -42.021 3.125 -33.543 1.00 41.75 101 THR A N 1
ATOM 804 C CA . THR A 1 101 ? -43.451 2.736 -33.538 1.00 41.75 101 THR A CA 1
ATOM 805 C C . THR A 1 101 ? -43.750 1.923 -32.269 1.00 41.75 101 THR A C 1
ATOM 807 O O . THR A 1 101 ? -42.974 1.057 -31.869 1.00 41.75 101 THR A O 1
ATOM 810 N N . GLU A 1 102 ? -44.875 2.221 -31.620 1.00 45.94 102 GLU A N 1
ATOM 811 C CA . GLU A 1 102 ? -45.371 1.554 -30.410 1.00 45.94 102 GLU A CA 1
ATOM 812 C C . GLU A 1 102 ? -45.894 0.131 -30.685 1.00 45.94 102 GLU A C 1
ATOM 814 O O . GLU A 1 102 ? -46.486 -0.110 -31.735 1.00 45.94 102 GLU A O 1
ATOM 819 N N . GLN A 1 103 ? -45.840 -0.773 -29.693 1.00 42.12 103 GLN A N 1
ATOM 820 C CA . GLN A 1 103 ? -46.948 -1.718 -29.470 1.00 42.12 103 GLN A CA 1
ATOM 821 C C . GLN A 1 103 ? -46.979 -2.310 -28.050 1.00 42.12 103 GLN A C 1
ATOM 823 O O . GLN A 1 103 ? -45.953 -2.607 -27.442 1.00 42.12 103 GLN A O 1
ATOM 828 N N . LEU A 1 104 ? -48.198 -2.464 -27.524 1.00 47.12 104 LEU A N 1
ATOM 829 C CA . LEU A 1 104 ? -48.525 -2.909 -26.164 1.00 47.12 104 LEU A CA 1
ATOM 830 C C . LEU A 1 104 ? -48.923 -4.393 -26.127 1.00 47.12 104 LEU A C 1
ATOM 832 O O . LEU A 1 104 ? -49.700 -4.831 -26.972 1.00 47.12 104 LEU A O 1
ATOM 836 N N . SER A 1 105 ? -48.486 -5.132 -25.100 1.00 38.22 105 SER A N 1
ATOM 837 C CA . SER A 1 105 ? -49.217 -6.227 -24.407 1.00 38.22 105 SER A CA 1
ATOM 838 C C . SER A 1 105 ? -48.268 -7.015 -23.476 1.00 38.22 105 SER A C 1
ATOM 840 O O . SER A 1 105 ? -47.066 -7.016 -23.698 1.00 38.22 105 SER A O 1
ATOM 842 N N . ALA A 1 106 ? -48.665 -7.793 -22.462 1.00 40.06 106 ALA A N 1
ATOM 843 C CA . ALA A 1 106 ? -49.740 -7.752 -21.459 1.00 40.06 106 ALA A CA 1
ATOM 844 C C . ALA A 1 106 ? -49.689 -9.073 -20.629 1.00 40.06 106 ALA A C 1
ATOM 846 O O . ALA A 1 106 ? -50.532 -9.943 -20.810 1.00 40.06 106 ALA A O 1
ATOM 847 N N . GLY A 1 107 ? -48.725 -9.213 -19.701 1.00 35.00 107 GLY A N 1
ATOM 848 C CA . GLY A 1 107 ? -48.748 -10.171 -18.563 1.00 35.00 107 GLY A CA 1
ATOM 849 C C . GLY A 1 107 ? -48.727 -11.699 -18.844 1.00 35.00 107 GLY A C 1
ATOM 850 O O . GLY A 1 107 ? -48.592 -12.109 -19.991 1.00 35.00 107 GLY A O 1
ATOM 851 N N . PRO A 1 108 ? -48.924 -12.564 -17.814 1.00 58.03 108 PRO A N 1
ATOM 852 C CA . PRO A 1 108 ? -48.532 -12.368 -16.400 1.00 58.03 108 PRO A CA 1
ATOM 853 C C . PRO A 1 108 ? -48.020 -13.637 -15.626 1.00 58.03 108 PRO A C 1
ATOM 855 O O . PRO A 1 108 ? -48.514 -14.740 -15.832 1.00 58.03 108 PRO A O 1
ATOM 858 N N . THR A 1 109 ? -47.217 -13.426 -14.556 1.00 42.25 109 THR A N 1
ATOM 859 C CA . THR A 1 109 ? -47.192 -14.194 -13.254 1.00 42.25 109 THR A CA 1
ATOM 860 C C . THR A 1 109 ? -46.684 -15.676 -13.190 1.00 42.25 109 THR A C 1
ATOM 862 O O . THR A 1 109 ? -46.544 -16.298 -14.234 1.00 42.25 109 THR A O 1
ATOM 865 N N . PRO A 1 110 ? -46.479 -16.316 -11.994 1.00 61.66 110 PRO A N 1
ATOM 866 C CA . PRO A 1 110 ? -45.737 -15.884 -10.771 1.00 61.66 110 PRO A CA 1
ATOM 867 C C . PRO A 1 110 ? -44.969 -17.021 -9.981 1.00 61.66 110 PRO A C 1
ATOM 869 O O . PRO A 1 110 ? -44.886 -18.154 -10.439 1.00 61.66 110 PRO A O 1
ATOM 872 N N . HIS A 1 111 ? -44.545 -16.712 -8.726 1.00 41.69 111 HIS A N 1
ATOM 873 C CA . HIS A 1 111 ? -44.116 -17.581 -7.578 1.00 41.69 111 HIS A CA 1
ATOM 874 C C . HIS A 1 111 ? -42.640 -18.061 -7.505 1.00 41.69 111 HIS A C 1
ATOM 876 O O . HIS A 1 111 ? -42.020 -18.253 -8.540 1.00 41.69 111 HIS A O 1
ATOM 882 N N . SER A 1 112 ? -42.014 -18.374 -6.345 1.00 38.38 112 SER A N 1
ATOM 883 C CA . SER A 1 112 ? -42.096 -17.984 -4.896 1.00 38.38 112 SER A CA 1
ATOM 884 C C . SER A 1 112 ? -40.969 -18.757 -4.132 1.00 38.38 112 SER A C 1
ATOM 886 O O . SER A 1 112 ? -40.505 -19.755 -4.674 1.00 38.38 112 SER A O 1
ATOM 888 N N . GLY A 1 113 ? -40.463 -18.481 -2.913 1.00 40.25 113 GLY A N 1
ATOM 889 C CA . GLY A 1 113 ? -40.624 -17.400 -1.912 1.00 40.25 113 GLY A CA 1
ATOM 890 C C . GLY A 1 113 ? -39.259 -16.753 -1.553 1.00 40.25 113 GLY A C 1
ATOM 891 O O . GLY A 1 113 ? -38.409 -16.674 -2.431 1.00 40.25 113 GLY A O 1
ATOM 892 N N . TYR A 1 114 ? -38.924 -16.194 -0.372 1.00 38.50 114 TYR A N 1
ATOM 893 C CA . TYR A 1 114 ? -39.509 -16.114 0.992 1.00 38.50 114 TYR A CA 1
ATOM 894 C C . TYR A 1 114 ? -39.404 -17.398 1.855 1.00 38.50 114 TYR A C 1
ATOM 896 O O . TYR A 1 114 ? -39.757 -18.462 1.367 1.00 38.50 114 TYR A O 1
ATOM 904 N N . THR A 1 115 ? -38.944 -17.406 3.128 1.00 48.00 115 THR A N 1
ATOM 905 C CA . THR A 1 115 ? -38.885 -16.370 4.211 1.00 48.00 115 THR A CA 1
ATOM 906 C C . THR A 1 115 ? -37.546 -16.391 5.054 1.00 48.00 115 THR A C 1
ATOM 908 O O . THR A 1 115 ? -36.533 -16.751 4.467 1.00 48.00 115 THR A O 1
ATOM 911 N N . PRO A 1 116 ? -37.413 -15.917 6.333 1.00 60.69 116 PRO A N 1
ATOM 912 C CA . PRO A 1 116 ? -36.715 -14.646 6.655 1.00 60.69 116 PRO A CA 1
ATOM 913 C C . PRO A 1 116 ? -35.650 -14.717 7.801 1.00 60.69 116 PRO A C 1
ATOM 915 O O . PRO A 1 116 ? -35.458 -15.777 8.379 1.00 60.69 116 PRO A O 1
ATOM 918 N N . SER A 1 117 ? -35.035 -13.582 8.213 1.00 33.16 117 SER A N 1
ATOM 919 C CA . SER A 1 117 ? -34.926 -13.160 9.647 1.00 33.16 117 SER A CA 1
ATOM 920 C C . SER A 1 117 ? -34.166 -11.823 9.906 1.00 33.16 117 SER A C 1
ATOM 922 O O . SER A 1 117 ? -32.958 -11.730 9.733 1.00 33.16 117 SER A O 1
ATOM 924 N N . VAL A 1 118 ? -34.910 -10.807 10.373 1.00 35.53 118 VAL A N 1
ATOM 925 C CA . VAL A 1 118 ? -34.635 -9.867 11.501 1.00 35.53 118 VAL A CA 1
ATOM 926 C C . VAL A 1 118 ? -33.292 -9.082 11.641 1.00 35.53 118 VAL A C 1
ATOM 928 O O . VAL A 1 118 ? -32.329 -9.565 12.214 1.00 35.53 118 VAL A O 1
ATOM 931 N N . SER A 1 119 ? -33.377 -7.764 11.351 1.00 36.22 119 SER A N 1
ATOM 932 C CA . SER A 1 119 ? -32.926 -6.585 12.163 1.00 36.22 119 SER A CA 1
ATOM 933 C C . SER A 1 119 ? -31.433 -6.417 12.572 1.00 36.22 119 SER A C 1
ATOM 935 O O . SER A 1 119 ? -30.864 -7.249 13.258 1.00 36.22 119 SER A O 1
ATOM 937 N N . SER A 1 120 ? -30.774 -5.257 12.386 1.00 37.91 120 SER A N 1
ATOM 938 C CA . SER A 1 120 ? -31.226 -3.977 12.968 1.00 37.91 120 SER A CA 1
ATOM 939 C C . SER A 1 120 ? -30.457 -2.693 12.544 1.00 37.91 120 SER A C 1
ATOM 941 O O . SER A 1 120 ? -29.279 -2.700 12.215 1.00 37.91 120 SER A O 1
ATOM 943 N N . ARG A 1 121 ? -31.188 -1.564 12.613 1.00 35.34 121 ARG A N 1
ATOM 944 C CA . ARG A 1 121 ? -30.809 -0.142 12.856 1.00 35.34 121 ARG A CA 1
ATOM 945 C C . ARG A 1 121 ? -29.492 0.490 12.320 1.00 35.34 121 ARG A C 1
ATOM 947 O O . ARG A 1 121 ? -28.430 0.364 12.907 1.00 35.34 121 ARG A O 1
ATOM 954 N N . LYS A 1 122 ? -29.720 1.507 11.465 1.00 39.12 122 LYS A N 1
ATOM 955 C CA . LYS A 1 122 ? -29.145 2.885 11.473 1.00 39.12 122 LYS A CA 1
ATOM 956 C C . LYS A 1 122 ? -27.610 3.079 11.412 1.00 39.12 122 LYS A C 1
ATOM 958 O O . LYS A 1 122 ? -26.941 3.009 12.436 1.00 39.12 122 LYS A O 1
ATOM 963 N N . LYS A 1 123 ? -27.147 3.744 10.338 1.00 38.75 123 LYS A N 1
ATOM 964 C CA . LYS A 1 123 ? -26.794 5.193 10.358 1.00 38.75 123 LYS A CA 1
ATOM 965 C C . LYS A 1 123 ? -26.500 5.743 8.950 1.00 38.75 123 LYS A C 1
ATOM 967 O O . LYS A 1 123 ? -26.071 5.018 8.062 1.00 38.75 123 LYS A O 1
ATOM 972 N N . ASN A 1 124 ? -26.736 7.044 8.765 1.00 46.03 124 ASN A N 1
ATOM 973 C CA . ASN A 1 124 ? -26.476 7.765 7.515 1.00 46.03 124 ASN A CA 1
ATOM 974 C C . ASN A 1 124 ? -24.977 7.797 7.177 1.00 46.03 124 ASN A C 1
ATOM 976 O O . ASN A 1 124 ? -24.179 8.245 7.998 1.00 46.03 124 ASN A O 1
ATOM 980 N N . ARG A 1 125 ? -24.609 7.435 5.940 1.00 40.56 125 ARG A N 1
ATOM 981 C CA . ARG A 1 125 ? -23.289 7.741 5.355 1.00 40.56 125 ARG A CA 1
ATOM 982 C C . ARG A 1 125 ? -23.383 7.979 3.841 1.00 40.56 125 ARG A C 1
ATOM 984 O O . ARG A 1 125 ? -22.806 7.252 3.040 1.00 40.56 125 ARG A O 1
ATOM 991 N N . ARG A 1 126 ? -24.136 9.012 3.445 1.00 43.94 126 ARG A N 1
ATOM 992 C CA . ARG A 1 126 ? -24.059 9.604 2.096 1.00 43.94 126 ARG A CA 1
ATOM 993 C C . ARG A 1 126 ? -22.995 10.712 2.084 1.00 43.94 126 ARG A C 1
ATOM 995 O O . ARG A 1 126 ? -22.766 11.336 3.112 1.00 43.94 126 ARG A O 1
ATOM 1002 N N . GLN A 1 127 ? -22.402 10.947 0.910 1.00 43.91 127 GLN A N 1
ATOM 1003 C CA . GLN A 1 127 ? -21.412 11.997 0.596 1.00 43.91 127 GLN A CA 1
ATOM 1004 C C . GLN A 1 127 ? -20.033 11.891 1.287 1.00 43.91 127 GLN A C 1
ATOM 1006 O O . GLN A 1 127 ? -19.793 12.509 2.319 1.00 43.91 127 GLN A O 1
ATOM 1011 N N . LYS A 1 128 ? -19.091 11.183 0.635 1.00 42.03 128 LYS A N 1
ATOM 1012 C CA . LYS A 1 128 ? -17.655 11.551 0.498 1.00 42.03 128 LYS A CA 1
ATOM 1013 C C . LYS A 1 128 ? -16.916 10.528 -0.391 1.00 42.03 128 LYS A C 1
ATOM 1015 O O . LYS A 1 128 ? -16.230 9.646 0.111 1.00 42.03 128 LYS A O 1
ATOM 1020 N N . SER A 1 129 ? -17.077 10.627 -1.715 1.00 40.25 129 SER A N 1
ATOM 1021 C CA . SER A 1 129 ? -16.344 9.782 -2.687 1.00 40.25 129 SER A CA 1
ATOM 1022 C C . SER A 1 129 ? -16.271 10.371 -4.110 1.00 40.25 129 SER A C 1
ATOM 1024 O O . SER A 1 129 ? -16.225 9.621 -5.079 1.00 40.25 129 SER A O 1
ATOM 1026 N N . LEU A 1 130 ? -16.318 11.704 -4.261 1.00 39.59 130 LEU A N 1
ATOM 1027 C CA . LEU A 1 130 ? -16.482 12.367 -5.571 1.00 39.59 130 LEU A CA 1
ATOM 1028 C C . LEU A 1 130 ? -15.531 13.559 -5.819 1.00 39.59 130 LEU A C 1
ATOM 1030 O O . LEU A 1 130 ? -15.771 14.361 -6.710 1.00 39.59 130 LEU A O 1
ATOM 1034 N N . LEU A 1 131 ? -14.441 13.674 -5.048 1.00 39.78 131 LEU A N 1
ATOM 1035 C CA . LEU A 1 131 ? -13.438 14.750 -5.165 1.00 39.78 131 LEU A CA 1
ATOM 1036 C C . LEU A 1 131 ? -11.996 14.223 -5.017 1.00 39.78 131 LEU A C 1
ATOM 1038 O O . LEU A 1 131 ? -11.235 14.674 -4.167 1.00 39.78 131 LEU A O 1
ATOM 1042 N N . ARG A 1 132 ? -11.617 13.224 -5.826 1.00 40.97 132 ARG A N 1
ATOM 1043 C CA . ARG A 1 132 ? -10.209 12.784 -5.956 1.00 40.97 132 ARG A CA 1
ATOM 1044 C C . ARG A 1 132 ? -9.870 12.266 -7.363 1.00 40.97 132 ARG A C 1
ATOM 1046 O O . ARG A 1 132 ? -9.191 11.257 -7.506 1.00 40.97 132 ARG A O 1
ATOM 1053 N N . ARG A 1 133 ? -10.421 12.90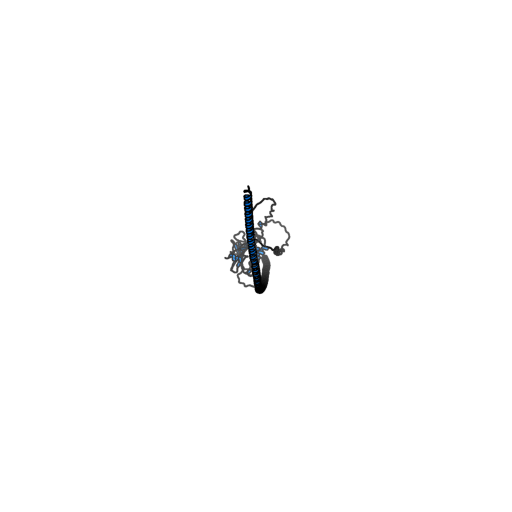8 -8.403 1.00 41.59 133 ARG A N 1
ATOM 1054 C CA . ARG A 1 133 ? -10.208 12.514 -9.812 1.00 41.59 133 ARG A CA 1
ATOM 1055 C C . ARG A 1 133 ? -10.343 13.671 -10.821 1.00 41.59 133 ARG A C 1
ATOM 1057 O O . ARG A 1 133 ? -10.852 13.474 -11.916 1.00 41.59 133 ARG A O 1
ATOM 1064 N N . GLN A 1 134 ? -9.939 14.884 -10.428 1.00 35.66 134 GLN A N 1
ATOM 1065 C CA . GLN A 1 134 ? -10.007 16.098 -11.269 1.00 35.66 134 GLN A CA 1
ATOM 1066 C C . GLN A 1 134 ? -8.740 16.981 -11.227 1.00 35.66 134 GLN A C 1
ATOM 1068 O O . GLN A 1 134 ? -8.760 18.091 -11.742 1.00 35.66 134 GLN A O 1
ATOM 1073 N N . SER A 1 135 ? -7.630 16.512 -10.646 1.00 35.56 135 SER A N 1
ATOM 1074 C CA . SER A 1 135 ? -6.402 17.308 -10.459 1.00 35.56 135 SER A CA 1
ATOM 1075 C C . SER A 1 135 ? -5.237 16.950 -11.397 1.00 35.56 135 SER A C 1
ATOM 1077 O O . SER A 1 135 ? -4.133 17.427 -11.173 1.00 35.56 135 SER A O 1
ATOM 1079 N N . GLU A 1 136 ? -5.455 16.122 -12.427 1.00 37.38 136 GLU A N 1
ATOM 1080 C CA . GLU A 1 136 ? -4.390 15.609 -13.323 1.00 37.38 136 GLU A CA 1
ATOM 1081 C C . GLU A 1 136 ? -4.638 15.897 -14.822 1.00 37.38 136 GLU A C 1
ATOM 1083 O O . GLU A 1 136 ? -3.976 15.327 -15.677 1.00 37.38 136 GLU A O 1
ATOM 1088 N N . LEU A 1 137 ? -5.581 16.786 -15.167 1.00 38.34 137 LEU A N 1
ATOM 1089 C CA . LEU A 1 137 ? -5.960 17.096 -16.563 1.00 38.34 137 LEU A CA 1
ATOM 1090 C C . LEU A 1 137 ? -5.692 18.558 -16.981 1.00 38.34 137 LEU A C 1
ATOM 1092 O O . LEU A 1 137 ? -6.400 19.104 -17.823 1.00 38.34 137 LEU A O 1
ATOM 1096 N N . LEU A 1 138 ? -4.684 19.210 -16.391 1.00 37.50 138 LEU A N 1
ATOM 1097 C CA . LEU A 1 138 ? -4.325 20.609 -16.685 1.00 37.50 138 LEU A CA 1
ATOM 1098 C C . LEU A 1 138 ? -2.805 20.820 -16.815 1.00 37.50 138 LEU A C 1
ATOM 1100 O O . LEU A 1 138 ? -2.231 21.642 -16.107 1.00 37.50 138 LEU A O 1
ATOM 1104 N N . LEU A 1 139 ? -2.158 20.083 -17.726 1.00 41.56 139 LEU A N 1
ATOM 1105 C CA . LEU A 1 139 ? -0.761 20.347 -18.125 1.00 41.56 139 LEU A CA 1
ATOM 1106 C C . LEU A 1 139 ? -0.438 20.105 -19.620 1.00 41.56 139 LEU A C 1
ATOM 1108 O O . LEU A 1 139 ? 0.558 20.636 -20.095 1.00 41.56 139 LEU A O 1
ATOM 1112 N N . ASP A 1 140 ? -1.311 19.443 -20.394 1.00 33.47 140 ASP A N 1
ATOM 1113 C CA . ASP A 1 140 ? -1.080 19.119 -21.822 1.00 33.47 140 ASP A CA 1
ATOM 1114 C C . ASP A 1 140 ? -1.753 20.084 -22.831 1.00 33.47 140 ASP A C 1
ATOM 1116 O O . ASP A 1 140 ? -2.054 19.710 -23.965 1.00 33.47 140 ASP A O 1
ATOM 1120 N N . GLN A 1 141 ? -2.028 21.341 -22.452 1.00 34.56 141 GLN A N 1
ATOM 1121 C CA . GLN A 1 141 ? -2.699 22.322 -23.334 1.00 34.56 141 GLN A CA 1
ATOM 1122 C C . GLN A 1 141 ? -1.912 23.612 -23.620 1.00 34.56 141 GLN A C 1
ATOM 1124 O O . GLN A 1 141 ? -2.489 24.669 -23.867 1.00 34.56 141 GLN A O 1
ATOM 1129 N N . THR A 1 142 ? -0.586 23.510 -23.715 1.00 37.88 142 THR A N 1
ATOM 1130 C CA . THR A 1 142 ? 0.256 24.544 -24.343 1.00 37.88 142 THR A CA 1
ATOM 1131 C C . THR A 1 142 ? 1.392 23.912 -25.147 1.00 37.88 142 THR A C 1
ATOM 1133 O O . THR A 1 142 ? 2.404 23.553 -24.564 1.00 37.88 142 THR A O 1
ATOM 1136 N N . ILE A 1 143 ? 1.187 23.780 -26.467 1.00 39.31 143 ILE A N 1
ATOM 1137 C CA . ILE A 1 143 ? 2.131 23.790 -27.621 1.00 39.31 143 ILE A CA 1
ATOM 1138 C C . ILE A 1 143 ? 1.383 23.115 -28.793 1.00 39.31 143 ILE A C 1
ATOM 1140 O O . ILE A 1 143 ? 1.570 21.946 -29.109 1.00 39.31 143 ILE A O 1
ATOM 1144 N N . SER A 1 144 ? 0.435 23.838 -29.400 1.00 34.12 144 SER A N 1
ATOM 1145 C CA . SER A 1 144 ? -0.244 23.459 -30.661 1.00 34.12 144 SER A CA 1
ATOM 1146 C C . SER A 1 144 ? -1.036 24.646 -31.219 1.00 34.12 144 SER A C 1
ATOM 1148 O O . SER A 1 144 ? -2.248 24.592 -31.409 1.00 34.12 144 SER A O 1
ATOM 1150 N N . SER A 1 145 ? -0.360 25.777 -31.423 1.00 34.16 145 SER A N 1
ATOM 1151 C CA . SER A 1 145 ? -0.934 26.972 -32.056 1.00 34.16 145 SER A CA 1
ATOM 1152 C C . SER A 1 145 ? 0.179 27.876 -32.575 1.00 34.16 145 SER A C 1
ATOM 1154 O O . SER A 1 145 ? 0.621 28.756 -31.849 1.00 34.16 145 SER A O 1
ATOM 1156 N N . LEU A 1 146 ? 0.646 27.622 -33.805 1.00 35.00 146 LEU A N 1
ATOM 1157 C CA . LEU A 1 146 ? 1.273 28.588 -34.728 1.00 35.00 146 LEU A CA 1
ATOM 1158 C C . LEU A 1 146 ? 1.709 27.854 -36.013 1.00 35.00 146 LEU A C 1
ATOM 1160 O O . LEU A 1 146 ? 2.829 27.361 -36.096 1.00 35.00 146 LEU A O 1
ATOM 1164 N N . SER A 1 147 ? 0.816 27.755 -37.008 1.00 30.67 147 SER A N 1
ATOM 1165 C CA . SER A 1 147 ? 1.157 27.564 -38.437 1.00 30.67 147 SER A CA 1
ATOM 1166 C C . SER A 1 147 ? -0.091 27.634 -39.327 1.00 30.67 147 SER A C 1
ATOM 1168 O O . SER A 1 147 ? -0.674 26.630 -39.727 1.00 30.67 147 SER A O 1
ATOM 1170 N N . THR A 1 148 ? -0.467 28.861 -39.669 1.00 36.81 148 THR A N 1
ATOM 1171 C CA . THR A 1 148 ? -1.288 29.230 -40.834 1.00 36.81 148 THR A CA 1
ATOM 1172 C C . THR A 1 148 ? -0.485 30.301 -41.589 1.00 36.81 148 THR A C 1
ATOM 1174 O O . THR A 1 148 ? 0.115 31.144 -40.931 1.00 36.81 148 THR A O 1
ATOM 1177 N N . ALA A 1 149 ? -0.402 30.346 -42.922 1.00 35.94 149 ALA A N 1
ATOM 1178 C CA . ALA A 1 149 ? -1.251 29.707 -43.928 1.00 35.94 149 ALA A CA 1
ATOM 1179 C C . ALA A 1 149 ? -0.538 29.498 -45.289 1.00 35.94 149 ALA A C 1
ATOM 1181 O O . ALA A 1 149 ? 0.552 30.008 -45.521 1.00 35.94 149 ALA A O 1
ATOM 1182 N N . SER A 1 150 ? -1.268 28.856 -46.210 1.00 39.44 150 SER A N 1
ATOM 1183 C CA . SER A 1 150 ? -1.236 29.080 -47.669 1.00 39.44 150 SER A CA 1
ATOM 1184 C C . SER A 1 150 ? -0.022 28.632 -48.497 1.00 39.44 150 SER A C 1
ATOM 1186 O O . SER A 1 150 ? 0.954 29.357 -48.661 1.00 39.44 150 SER A O 1
ATOM 1188 N N . SER A 1 151 ? -0.224 27.556 -49.268 1.00 33.53 151 SER A N 1
ATOM 1189 C CA . SER A 1 151 ? -0.268 27.674 -50.739 1.00 33.53 151 SER A CA 1
ATOM 1190 C C . SER A 1 151 ? -1.008 26.493 -51.373 1.00 33.53 151 SER A C 1
ATOM 1192 O O . SER A 1 151 ? -0.696 25.332 -51.120 1.00 33.53 151 SER A O 1
ATOM 1194 N N . SER A 1 152 ? -2.009 26.803 -52.196 1.00 44.72 152 SER A N 1
ATOM 1195 C CA . SER A 1 152 ? -2.893 25.823 -52.832 1.00 44.72 152 SER A CA 1
ATOM 1196 C C . SER A 1 152 ? -2.312 25.351 -54.165 1.00 44.72 152 SER A C 1
ATOM 1198 O O . SER A 1 152 ? -2.272 26.122 -55.120 1.00 44.72 152 SER A O 1
ATOM 1200 N N . ALA A 1 153 ? -1.931 24.078 -54.263 1.00 38.38 153 ALA A N 1
ATOM 1201 C CA . ALA A 1 153 ? -1.639 23.421 -55.537 1.00 38.38 153 ALA A CA 1
ATOM 1202 C C . ALA A 1 153 ? -2.264 22.019 -55.541 1.00 38.38 153 ALA A C 1
ATOM 1204 O O . ALA A 1 153 ? -1.770 21.087 -54.909 1.00 38.38 153 ALA A O 1
ATOM 1205 N N . SER A 1 154 ? -3.394 21.881 -56.231 1.00 48.56 154 SER A N 1
ATOM 1206 C CA . SER A 1 154 ? -4.166 20.644 -56.321 1.00 48.56 154 SER A CA 1
ATOM 1207 C C . SER A 1 154 ? -3.487 19.618 -57.232 1.00 48.56 154 SER A C 1
ATOM 1209 O O . SER A 1 154 ? -3.727 19.576 -58.436 1.00 48.56 154 SER A O 1
ATOM 1211 N N . GLN A 1 155 ? -2.685 18.731 -56.641 1.00 39.84 155 GLN A N 1
ATOM 1212 C CA . GLN A 1 155 ? -2.325 17.449 -57.251 1.00 39.84 155 GLN A CA 1
ATOM 1213 C C . GLN A 1 155 ? -3.014 16.315 -56.493 1.00 39.84 155 GLN A C 1
ATOM 1215 O O . GLN A 1 155 ? -2.563 15.880 -55.436 1.00 39.84 155 GLN A O 1
ATOM 1220 N N . SER A 1 156 ? -4.120 15.821 -57.050 1.00 46.47 156 SER A N 1
ATOM 1221 C CA . SER A 1 156 ? -4.855 14.660 -56.542 1.00 46.47 156 SER A CA 1
ATOM 1222 C C . SER A 1 156 ? -4.132 13.350 -56.885 1.00 46.47 156 SER A C 1
ATOM 1224 O O . SER A 1 156 ? -4.651 12.512 -57.624 1.00 46.47 156 SER A O 1
ATOM 1226 N N . VAL A 1 157 ? -2.914 13.179 -56.368 1.00 46.16 157 VAL A N 1
ATOM 1227 C CA . VAL A 1 157 ? -2.218 11.886 -56.369 1.00 46.16 157 VAL A CA 1
ATOM 1228 C C . VAL A 1 157 ? -2.736 11.088 -55.174 1.00 46.16 157 VAL A C 1
ATOM 1230 O O . VAL A 1 157 ? -2.871 11.623 -54.078 1.00 46.16 157 VAL A O 1
ATOM 1233 N N . SER A 1 158 ? -3.099 9.825 -55.386 1.00 47.09 158 SER A N 1
ATOM 1234 C CA . SER A 1 158 ? -3.887 9.043 -54.429 1.00 47.09 158 SER A CA 1
ATOM 1235 C C . SER A 1 158 ? -3.165 8.815 -53.089 1.00 47.09 158 SER A C 1
ATOM 1237 O O . SER A 1 158 ? -2.377 7.878 -52.962 1.00 47.09 158 SER A O 1
ATOM 1239 N N . ASP A 1 159 ? -3.538 9.591 -52.062 1.00 52.62 159 ASP A N 1
ATOM 1240 C CA . ASP A 1 159 ? -2.983 9.646 -50.683 1.00 52.62 159 ASP A CA 1
ATOM 1241 C C . ASP A 1 159 ? -3.038 8.309 -49.886 1.00 52.62 159 ASP A C 1
ATOM 1243 O O . ASP A 1 159 ? -2.639 8.185 -48.731 1.00 52.62 159 ASP A O 1
ATOM 1247 N N . SER A 1 160 ? -3.493 7.244 -50.548 1.00 57.28 160 SER A N 1
ATOM 1248 C CA . SER A 1 160 ? -3.570 5.846 -50.111 1.00 57.28 160 SER A CA 1
ATOM 1249 C C . SER A 1 160 ? -2.266 5.221 -49.585 1.00 57.28 160 SER A C 1
ATOM 1251 O O . SER A 1 160 ? -2.314 4.189 -48.904 1.00 57.28 160 SER A O 1
ATOM 1253 N N . SER A 1 161 ? -1.098 5.807 -49.873 1.00 64.38 161 SER A N 1
ATOM 1254 C CA . SER A 1 161 ? 0.204 5.314 -49.398 1.00 64.38 161 SER A CA 1
ATOM 1255 C C . SER A 1 161 ? 0.586 5.794 -47.997 1.00 64.38 161 SER A C 1
ATOM 1257 O O . SER A 1 161 ? 1.526 5.247 -47.421 1.00 64.38 161 SER A O 1
ATOM 1259 N N . MET A 1 162 ? -0.110 6.794 -47.453 1.00 78.44 162 MET A N 1
ATOM 1260 C CA . MET A 1 162 ? 0.151 7.335 -46.120 1.00 78.44 162 MET A CA 1
ATOM 1261 C C . MET A 1 162 ? -0.796 6.722 -45.087 1.00 78.44 162 MET A C 1
ATOM 1263 O O . MET A 1 162 ? -1.967 6.456 -45.357 1.00 78.44 162 MET A O 1
ATOM 1267 N N . GLY A 1 163 ? -0.282 6.458 -43.892 1.00 85.12 163 GLY A N 1
ATOM 1268 C CA . GLY A 1 163 ? -1.089 6.049 -42.747 1.00 85.12 163 GLY A CA 1
ATOM 1269 C C . GLY A 1 163 ? -0.359 6.325 -41.444 1.00 85.12 163 GLY A C 1
ATOM 1270 O O . GLY A 1 163 ? 0.838 6.621 -41.447 1.00 85.12 163 GLY A O 1
ATOM 1271 N N . THR A 1 164 ? -1.077 6.232 -40.338 1.00 91.69 164 THR A N 1
ATOM 1272 C CA . THR A 1 164 ? -0.521 6.368 -38.990 1.00 91.69 164 THR A CA 1
ATOM 1273 C C . THR A 1 164 ? 0.522 5.271 -38.741 1.00 91.69 164 THR A C 1
ATOM 1275 O O . THR A 1 164 ? 0.312 4.104 -39.097 1.00 91.69 164 THR A O 1
ATOM 1278 N N . ALA A 1 165 ? 1.678 5.646 -38.188 1.00 93.19 165 ALA A N 1
ATOM 1279 C CA . ALA A 1 165 ? 2.673 4.682 -37.731 1.00 93.19 165 ALA A CA 1
ATOM 1280 C C . ALA A 1 165 ? 2.191 4.024 -36.431 1.00 93.19 165 ALA A C 1
ATOM 1282 O O . ALA A 1 165 ? 1.655 4.690 -35.550 1.00 93.19 165 ALA A O 1
ATOM 1283 N N . CYS A 1 166 ? 2.373 2.712 -36.321 1.00 94.56 166 CYS A N 1
ATOM 1284 C CA . CYS A 1 166 ? 2.091 1.951 -35.113 1.00 94.56 166 CYS A CA 1
ATOM 1285 C C . CYS A 1 166 ? 3.400 1.328 -34.636 1.00 94.56 166 CYS A C 1
ATOM 1287 O O . CYS A 1 166 ? 3.899 0.384 -35.254 1.00 94.56 166 CYS A O 1
ATOM 1289 N N . ASP A 1 167 ? 3.958 1.894 -33.568 1.00 96.56 167 ASP A N 1
ATOM 1290 C CA . ASP A 1 167 ? 5.200 1.427 -32.963 1.00 96.56 167 ASP A CA 1
ATOM 1291 C C . ASP A 1 167 ? 4.882 0.498 -31.791 1.00 96.56 167 ASP A C 1
ATOM 1293 O O . ASP A 1 167 ? 4.056 0.800 -30.923 1.00 96.56 167 ASP A O 1
ATOM 1297 N N . THR A 1 168 ? 5.515 -0.669 -31.796 1.00 96.62 168 THR A N 1
ATOM 1298 C CA . THR A 1 168 ? 5.203 -1.773 -30.887 1.00 96.62 168 THR A CA 1
ATOM 1299 C C . THR A 1 168 ? 6.467 -2.398 -30.324 1.00 96.62 168 THR A C 1
ATOM 1301 O O . THR A 1 168 ? 7.525 -2.390 -30.962 1.00 96.62 168 THR A O 1
ATOM 1304 N N . VAL A 1 169 ? 6.330 -2.962 -29.125 1.00 97.00 169 VAL A N 1
ATOM 1305 C CA . VAL A 1 169 ? 7.360 -3.776 -28.484 1.00 97.00 169 VAL A CA 1
ATOM 1306 C C . VAL A 1 169 ? 6.820 -5.185 -28.308 1.00 97.00 169 VAL A C 1
ATOM 1308 O O . VAL A 1 169 ? 5.707 -5.371 -27.815 1.00 97.00 169 VAL A O 1
ATOM 1311 N N . THR A 1 170 ? 7.598 -6.186 -28.716 1.00 96.19 170 THR A N 1
ATOM 1312 C CA . THR A 1 170 ? 7.216 -7.598 -28.590 1.00 96.19 170 THR A CA 1
ATOM 1313 C C . THR A 1 170 ? 8.282 -8.391 -27.845 1.00 96.19 170 THR A C 1
ATOM 1315 O O . THR A 1 170 ? 9.407 -8.518 -28.331 1.00 96.19 170 THR A O 1
ATOM 1318 N N . CYS A 1 171 ? 7.916 -8.983 -26.707 1.00 94.81 171 CYS A N 1
ATOM 1319 C CA . CYS A 1 171 ? 8.776 -9.911 -25.971 1.00 94.81 171 CYS A CA 1
ATOM 1320 C C . CYS A 1 171 ? 8.677 -11.325 -26.568 1.00 94.81 171 CYS A C 1
ATOM 1322 O O . CYS A 1 171 ? 7.571 -11.847 -26.749 1.00 94.81 171 CYS A O 1
ATOM 1324 N N . VAL A 1 172 ? 9.820 -11.954 -26.873 1.00 93.44 172 VAL A N 1
ATOM 1325 C CA . VAL A 1 172 ? 9.895 -13.336 -27.388 1.00 93.44 172 VAL A CA 1
ATOM 1326 C C . VAL A 1 172 ? 10.882 -14.192 -26.576 1.00 93.44 172 VAL A C 1
ATOM 1328 O O . VAL A 1 172 ? 11.884 -13.666 -26.098 1.00 93.44 172 VAL A O 1
ATOM 1331 N N . PRO A 1 173 ? 10.649 -15.512 -26.431 1.00 87.81 173 PRO A N 1
ATOM 1332 C CA . PRO A 1 173 ? 11.519 -16.373 -25.626 1.00 87.81 173 PRO A CA 1
ATOM 1333 C C . PRO A 1 173 ? 12.860 -16.706 -26.304 1.00 87.81 173 PRO A C 1
ATOM 1335 O O . PRO A 1 173 ? 13.895 -16.644 -25.656 1.00 87.81 173 PRO A O 1
ATOM 1338 N N . ASP A 1 174 ? 12.863 -17.017 -27.605 1.00 88.12 174 ASP A N 1
ATOM 1339 C CA . ASP A 1 174 ? 14.019 -17.658 -28.267 1.00 88.12 174 ASP A CA 1
ATOM 1340 C C . ASP A 1 174 ? 14.888 -16.696 -29.106 1.00 88.12 174 ASP A C 1
ATOM 1342 O O . ASP A 1 174 ? 15.738 -17.126 -29.891 1.00 88.12 174 ASP A O 1
ATOM 1346 N N . GLY A 1 175 ? 14.622 -15.387 -29.030 1.00 87.31 175 GLY A N 1
ATOM 1347 C CA . GLY A 1 175 ? 15.372 -14.341 -29.742 1.00 87.31 175 GLY A CA 1
ATOM 1348 C C . GLY A 1 175 ?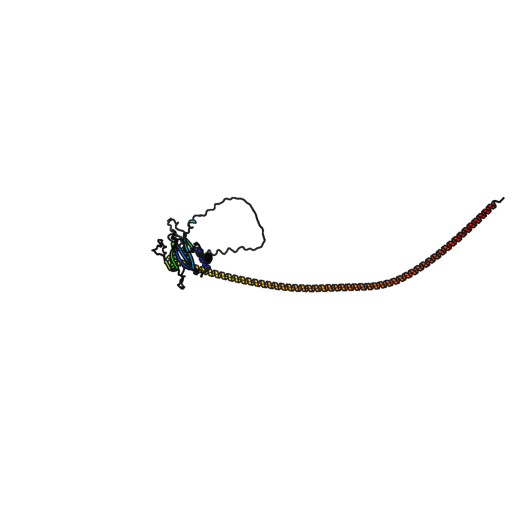 15.372 -14.428 -31.271 1.00 87.31 175 GLY A C 1
ATOM 1349 O O . GLY A 1 175 ? 16.185 -13.781 -31.928 1.00 87.31 175 GLY A O 1
ATOM 1350 N N . ARG A 1 176 ? 14.509 -15.262 -31.864 1.00 87.56 176 ARG A N 1
ATOM 1351 C CA . ARG A 1 176 ? 14.469 -15.513 -33.310 1.00 87.56 176 ARG A CA 1
ATOM 1352 C C . ARG A 1 176 ? 13.044 -15.729 -33.785 1.00 87.56 176 ARG A C 1
ATOM 1354 O O . ARG A 1 176 ? 12.325 -16.560 -33.237 1.00 87.56 176 ARG A O 1
ATOM 1361 N N . ARG A 1 177 ? 12.671 -15.080 -34.889 1.00 90.94 177 ARG A N 1
ATOM 1362 C CA . ARG A 1 177 ? 11.427 -15.375 -35.610 1.00 90.94 177 ARG A CA 1
ATOM 1363 C C . ARG A 1 177 ? 11.706 -15.980 -36.983 1.00 90.94 177 ARG A C 1
ATOM 1365 O O . ARG A 1 177 ? 12.787 -15.859 -37.568 1.00 90.94 177 ARG A O 1
ATOM 1372 N N . SER A 1 178 ? 10.704 -16.675 -37.515 1.00 88.94 178 SER A N 1
ATOM 1373 C CA . SER A 1 178 ? 10.824 -17.428 -38.764 1.00 88.94 178 SER A CA 1
ATOM 1374 C C . SER A 1 178 ? 11.097 -16.511 -39.961 1.00 88.94 178 SER A C 1
ATOM 1376 O O . SER A 1 178 ? 10.222 -15.781 -40.421 1.00 88.94 178 SER A O 1
ATOM 1378 N N . GLY A 1 179 ? 12.301 -16.616 -40.527 1.00 87.62 179 GLY A N 1
ATOM 1379 C CA . GLY A 1 179 ? 12.688 -15.881 -41.735 1.00 87.62 179 GLY A CA 1
ATOM 1380 C C . GLY A 1 179 ? 13.475 -14.602 -41.510 1.00 87.62 179 GLY A C 1
ATOM 1381 O O . GLY A 1 179 ? 13.805 -13.940 -42.489 1.00 87.62 179 GLY A O 1
ATOM 1382 N N . GLU A 1 180 ? 13.816 -14.271 -40.272 1.00 90.44 180 GLU A N 1
ATOM 1383 C CA . GLU A 1 180 ? 14.677 -13.129 -39.990 1.00 90.44 180 GLU A CA 1
ATOM 1384 C C . GLU A 1 180 ? 16.160 -13.462 -40.125 1.00 90.44 180 GLU A C 1
ATOM 1386 O O . GLU A 1 180 ? 16.606 -14.604 -39.950 1.00 90.44 180 GLU A O 1
ATOM 1391 N N . LYS A 1 181 ? 16.930 -12.430 -40.465 1.00 90.25 181 LYS A N 1
ATOM 1392 C CA . LYS A 1 181 ? 18.385 -12.446 -40.544 1.00 90.25 181 LYS A CA 1
ATOM 1393 C C . LYS A 1 181 ? 18.918 -11.165 -39.914 1.00 90.25 181 LYS A C 1
ATOM 1395 O O . LYS A 1 181 ? 18.446 -10.079 -40.238 1.00 90.25 181 LYS A O 1
ATOM 1400 N N . CYS A 1 182 ? 19.904 -11.312 -39.035 1.00 90.94 182 CYS A N 1
ATOM 1401 C CA . CYS A 1 182 ? 20.691 -10.191 -38.540 1.00 90.94 182 CYS A CA 1
ATOM 1402 C C . CYS A 1 182 ? 21.542 -9.630 -39.690 1.00 90.94 182 CYS A C 1
ATOM 1404 O O . CYS A 1 182 ? 22.130 -10.404 -40.455 1.00 90.94 182 CYS A O 1
ATOM 1406 N N . MET A 1 183 ? 21.572 -8.305 -39.832 1.00 88.00 183 MET A N 1
ATOM 1407 C CA . MET A 1 183 ? 22.391 -7.601 -40.824 1.00 88.00 183 MET A CA 1
ATOM 1408 C C . MET A 1 183 ? 23.687 -7.073 -40.195 1.00 88.00 183 MET A C 1
ATOM 1410 O O . MET A 1 183 ? 24.774 -7.276 -40.740 1.00 88.00 183 MET A O 1
ATOM 1414 N N . CYS A 1 184 ? 23.560 -6.451 -39.024 1.00 89.56 184 CYS A N 1
ATOM 1415 C CA . CYS A 1 184 ? 24.632 -5.928 -38.183 1.00 89.56 184 CYS A CA 1
ATOM 1416 C C . CYS A 1 184 ? 24.169 -5.899 -36.720 1.00 89.56 184 CYS A C 1
ATOM 1418 O O . CYS A 1 184 ? 22.966 -5.987 -36.439 1.00 89.56 184 CYS A O 1
ATOM 1420 N N . TRP A 1 185 ? 25.116 -5.790 -35.792 1.00 94.31 185 TRP A N 1
ATOM 1421 C CA . TRP A 1 185 ? 24.817 -5.640 -34.374 1.00 94.31 185 TRP A CA 1
ATOM 1422 C C . TRP A 1 185 ? 25.822 -4.745 -33.653 1.00 94.31 185 TRP A C 1
ATOM 1424 O O . TRP A 1 185 ? 26.986 -4.638 -34.038 1.00 94.31 185 TRP A O 1
ATOM 1434 N N . LEU A 1 186 ? 25.345 -4.177 -32.552 1.00 94.06 186 LEU A N 1
ATOM 1435 C CA . LEU A 1 186 ? 26.120 -3.507 -31.522 1.00 94.06 186 LEU A CA 1
ATOM 1436 C C . LEU A 1 186 ? 26.242 -4.463 -30.331 1.00 94.06 186 LEU A C 1
ATOM 1438 O O . LEU A 1 186 ? 25.231 -5.013 -29.882 1.00 94.06 186 LEU A O 1
ATOM 1442 N N . GLU A 1 187 ? 27.454 -4.673 -29.828 1.00 93.81 187 GLU A N 1
ATOM 1443 C CA . GLU A 1 187 ? 27.719 -5.419 -28.594 1.00 93.81 187 GLU A CA 1
ATOM 1444 C C . GLU A 1 187 ? 28.200 -4.476 -27.487 1.00 93.81 187 GLU A C 1
ATOM 1446 O O . GLU A 1 187 ? 29.100 -3.659 -27.685 1.00 93.81 187 GLU A O 1
ATOM 1451 N N . PHE A 1 188 ? 27.571 -4.593 -26.318 1.00 90.44 188 PHE A N 1
ATOM 1452 C CA . PHE A 1 188 ? 27.810 -3.747 -25.153 1.00 90.44 188 PHE A CA 1
ATOM 1453 C C . PHE A 1 188 ? 28.566 -4.569 -24.105 1.00 90.44 188 PHE A C 1
ATOM 1455 O O . PHE A 1 188 ? 28.019 -5.503 -23.513 1.00 90.44 188 PHE A O 1
ATOM 1462 N N . GLU A 1 189 ? 29.847 -4.263 -23.899 1.00 79.31 189 GLU A N 1
ATOM 1463 C CA . GLU A 1 189 ? 30.767 -5.151 -23.183 1.00 79.31 189 GLU A CA 1
ATOM 1464 C C . GLU A 1 189 ? 30.378 -5.394 -21.714 1.00 79.31 189 GLU A C 1
ATOM 1466 O O . GLU A 1 189 ? 30.471 -4.499 -20.872 1.00 79.31 189 GLU A O 1
ATOM 1471 N N . ARG A 1 190 ? 29.982 -6.640 -21.405 1.00 65.56 190 ARG A N 1
ATOM 1472 C CA . ARG A 1 190 ? 30.552 -7.471 -20.320 1.00 65.56 190 ARG A CA 1
ATOM 1473 C C . ARG A 1 190 ? 30.863 -6.789 -18.979 1.00 65.56 190 ARG A C 1
ATOM 1475 O O . ARG A 1 190 ? 30.022 -6.724 -18.094 1.00 65.56 190 ARG A O 1
ATOM 1482 N N . GLU A 1 191 ? 32.118 -6.389 -18.828 1.00 56.81 191 GLU A N 1
ATOM 1483 C CA . GLU A 1 191 ? 32.766 -5.774 -17.662 1.00 56.81 191 GLU A CA 1
ATOM 1484 C C . GLU A 1 191 ? 34.259 -5.691 -18.019 1.00 56.81 191 GLU A C 1
ATOM 1486 O O . GLU A 1 191 ? 34.779 -6.605 -18.659 1.00 56.81 191 GLU A O 1
ATOM 1491 N N . GLY A 1 192 ? 34.962 -4.625 -17.629 1.00 49.56 192 GLY A N 1
ATOM 1492 C CA . GLY A 1 192 ? 36.409 -4.531 -17.868 1.00 49.56 192 GLY A CA 1
ATOM 1493 C C . GLY A 1 192 ? 36.986 -3.143 -17.617 1.00 49.56 192 GLY A C 1
ATOM 1494 O O . GLY A 1 192 ? 37.972 -2.999 -16.896 1.00 49.56 192 GLY A O 1
ATOM 1495 N N . THR A 1 193 ? 36.338 -2.102 -18.135 1.00 44.75 193 THR A N 1
ATOM 1496 C CA . THR A 1 193 ? 36.674 -0.713 -17.812 1.00 44.75 193 THR A CA 1
ATOM 1497 C C . THR A 1 193 ? 35.963 -0.313 -16.521 1.00 44.75 193 THR A C 1
ATOM 1499 O O . THR A 1 193 ? 34.760 -0.062 -16.497 1.00 44.75 193 THR A O 1
ATOM 1502 N N . GLY A 1 194 ? 36.704 -0.312 -15.408 1.00 47.53 194 GLY A N 1
ATOM 1503 C CA . GLY A 1 194 ? 36.175 0.110 -14.109 1.00 47.53 194 GLY A CA 1
ATOM 1504 C C . GLY A 1 194 ? 35.582 1.520 -14.175 1.00 47.53 194 GLY A C 1
ATOM 1505 O O . GLY A 1 194 ? 36.076 2.346 -14.937 1.00 47.53 194 GLY A O 1
ATOM 1506 N N . ASN A 1 195 ? 34.534 1.772 -13.380 1.00 46.91 195 ASN A N 1
ATOM 1507 C CA . ASN A 1 195 ? 33.748 3.013 -13.346 1.00 46.91 195 ASN A CA 1
ATOM 1508 C C . ASN A 1 195 ? 34.615 4.281 -13.467 1.00 46.91 195 ASN A C 1
ATOM 1510 O O . ASN A 1 195 ? 35.098 4.800 -12.460 1.00 46.91 195 ASN A O 1
ATOM 1514 N N . VAL A 1 196 ? 34.780 4.802 -14.687 1.00 53.28 196 VAL A N 1
ATOM 1515 C CA . VAL A 1 196 ? 35.427 6.096 -14.920 1.00 53.28 196 VAL A CA 1
ATOM 1516 C C . VAL A 1 196 ? 34.423 7.170 -14.498 1.00 53.28 196 VAL A C 1
ATOM 1518 O O . VAL A 1 196 ? 33.364 7.273 -15.127 1.00 53.28 196 VAL A O 1
ATOM 1521 N N . PRO A 1 197 ? 34.694 7.961 -13.442 1.00 47.91 197 PRO A N 1
ATOM 1522 C CA . PRO A 1 197 ? 33.728 8.938 -12.957 1.00 47.91 197 PRO A CA 1
ATOM 1523 C C . PRO A 1 197 ? 33.400 9.954 -14.057 1.00 47.91 197 PRO A C 1
ATOM 1525 O O . PRO A 1 197 ? 34.296 10.596 -14.600 1.00 47.91 197 PRO A O 1
ATOM 1528 N N . GLY A 1 198 ? 32.115 10.091 -14.388 1.00 54.00 198 GLY A N 1
ATOM 1529 C CA . GLY A 1 198 ? 31.630 11.033 -15.403 1.00 54.00 198 GLY A CA 1
ATOM 1530 C C . GLY A 1 198 ? 31.426 10.464 -16.812 1.00 54.00 198 GLY A C 1
ATOM 1531 O O . GLY A 1 198 ? 30.884 11.179 -17.652 1.00 54.00 198 GLY A O 1
ATOM 1532 N N . VAL A 1 199 ? 31.773 9.201 -17.090 1.00 53.59 199 VAL A N 1
ATOM 1533 C CA . VAL A 1 199 ? 31.337 8.545 -18.338 1.00 53.59 199 VAL A CA 1
ATOM 1534 C C . VAL A 1 199 ? 29.902 8.029 -18.141 1.00 53.59 199 VAL A C 1
ATOM 1536 O O . VAL A 1 199 ? 29.681 7.219 -17.237 1.00 53.59 199 VAL A O 1
ATOM 1539 N N . PRO A 1 200 ? 28.903 8.484 -18.928 1.00 54.22 200 PRO A N 1
ATOM 1540 C CA . PRO A 1 200 ? 27.542 7.959 -18.834 1.00 54.22 200 PRO A CA 1
ATOM 1541 C C . PRO A 1 200 ? 27.534 6.456 -19.138 1.00 54.22 200 PRO A C 1
ATOM 1543 O O . PRO A 1 200 ? 28.320 5.997 -19.961 1.00 54.22 200 PRO A O 1
ATOM 1546 N N . HIS A 1 201 ? 26.658 5.709 -18.454 1.00 62.94 201 HIS A N 1
ATOM 1547 C CA . HIS A 1 201 ? 26.613 4.238 -18.432 1.00 62.94 201 HIS A CA 1
ATOM 1548 C C . HIS A 1 201 ? 27.074 3.568 -19.736 1.00 62.94 201 HIS A C 1
ATOM 1550 O O . HIS A 1 201 ? 26.474 3.774 -20.788 1.00 62.94 201 HIS A O 1
ATOM 1556 N N . ALA A 1 202 ? 28.078 2.689 -19.640 1.00 73.75 202 ALA A N 1
ATOM 1557 C CA . ALA A 1 202 ? 28.670 1.979 -20.781 1.00 73.75 202 ALA A CA 1
ATOM 1558 C C . ALA A 1 202 ? 27.695 1.055 -21.548 1.00 73.75 202 ALA A C 1
ATOM 1560 O O . ALA A 1 202 ? 28.068 0.470 -22.564 1.00 73.75 202 ALA A O 1
ATOM 1561 N N . ARG A 1 203 ? 26.451 0.899 -21.071 1.00 86.19 203 ARG A N 1
ATOM 1562 C CA . ARG A 1 203 ? 25.368 0.186 -21.758 1.00 86.19 203 ARG A CA 1
ATOM 1563 C C . ARG A 1 203 ? 24.061 0.977 -21.661 1.00 86.19 203 ARG A C 1
ATOM 1565 O O . ARG A 1 203 ? 23.821 1.600 -20.622 1.00 86.19 203 ARG A O 1
ATOM 1572 N N . PRO A 1 204 ? 23.192 0.908 -22.683 1.00 91.38 204 PRO A N 1
ATOM 1573 C CA . PRO A 1 204 ? 21.811 1.338 -22.553 1.00 91.38 204 PRO A CA 1
ATOM 1574 C C . PRO A 1 204 ? 21.055 0.443 -21.570 1.00 91.38 204 PRO A C 1
ATOM 1576 O O . PRO A 1 204 ? 21.274 -0.767 -21.496 1.00 91.38 204 PRO A O 1
ATOM 1579 N N . SER A 1 205 ? 20.112 1.042 -20.854 1.00 91.12 205 SER A N 1
ATOM 1580 C CA . SER A 1 205 ? 19.006 0.316 -20.236 1.00 91.12 205 SER A CA 1
ATOM 1581 C C . SER A 1 205 ? 17.910 0.027 -21.271 1.00 91.12 205 SER A C 1
ATOM 1583 O O . SER A 1 205 ? 17.871 0.613 -22.356 1.00 91.12 205 SER A O 1
ATOM 1585 N N . VAL A 1 206 ? 16.971 -0.855 -20.921 1.00 92.31 206 VAL A N 1
ATOM 1586 C CA . VAL A 1 206 ? 15.764 -1.101 -21.731 1.00 92.31 206 VAL A CA 1
ATOM 1587 C C . VAL A 1 206 ? 14.949 0.180 -21.922 1.00 92.31 206 VAL A C 1
ATOM 1589 O O . VAL A 1 206 ? 14.441 0.445 -23.013 1.00 92.31 206 VAL A O 1
ATOM 1592 N N . TYR A 1 207 ? 14.878 0.992 -20.863 1.00 92.44 207 TYR A N 1
ATOM 1593 C CA . TYR A 1 207 ? 14.230 2.295 -20.870 1.00 92.44 207 TYR A CA 1
ATOM 1594 C C . TYR A 1 207 ? 14.853 3.248 -21.883 1.00 92.44 207 TYR A C 1
ATOM 1596 O O . TYR A 1 207 ? 14.123 3.872 -22.645 1.00 92.44 207 TYR A O 1
ATOM 1604 N N . ASP A 1 208 ? 16.186 3.318 -21.941 1.00 93.19 208 ASP A N 1
ATOM 1605 C CA . ASP A 1 208 ? 16.879 4.216 -22.865 1.00 93.19 208 ASP A CA 1
ATOM 1606 C C . ASP A 1 208 ? 16.506 3.898 -24.326 1.00 93.19 208 ASP A C 1
ATOM 1608 O O . ASP A 1 208 ? 16.192 4.802 -25.099 1.00 93.19 208 ASP A O 1
ATOM 1612 N N . ILE A 1 209 ? 16.449 2.610 -24.692 1.00 96.12 209 ILE A N 1
ATOM 1613 C CA . ILE A 1 209 ? 16.041 2.175 -26.040 1.00 96.12 209 ILE A CA 1
ATOM 1614 C C . ILE A 1 209 ? 14.570 2.511 -26.309 1.00 96.12 209 ILE A C 1
ATOM 1616 O O . ILE A 1 209 ? 14.247 3.036 -27.377 1.00 96.12 209 ILE A O 1
ATOM 1620 N N . ALA A 1 210 ? 13.678 2.233 -25.354 1.00 96.25 210 ALA A N 1
ATOM 1621 C CA . ALA A 1 210 ? 12.253 2.519 -25.497 1.00 96.25 210 ALA A CA 1
ATOM 1622 C C . ALA A 1 210 ? 11.964 4.027 -25.596 1.00 96.25 210 ALA A C 1
ATOM 1624 O O . ALA A 1 210 ? 11.108 4.434 -26.380 1.00 96.25 210 ALA A O 1
ATOM 1625 N N . LEU A 1 211 ? 12.713 4.856 -24.866 1.00 96.00 211 LEU A N 1
ATOM 1626 C CA . LEU A 1 211 ? 12.587 6.310 -24.891 1.00 96.00 211 LEU A CA 1
ATOM 1627 C C . LEU A 1 211 ? 13.064 6.898 -26.226 1.00 96.00 211 LEU A C 1
ATOM 1629 O O . LEU A 1 211 ? 12.363 7.720 -26.812 1.00 96.00 211 LEU A O 1
ATOM 1633 N N . ILE A 1 212 ? 14.208 6.442 -26.753 1.00 97.50 212 ILE A N 1
ATOM 1634 C CA . ILE A 1 212 ? 14.672 6.856 -28.089 1.00 97.50 212 ILE A CA 1
ATOM 1635 C C . ILE A 1 212 ? 13.652 6.421 -29.154 1.00 97.50 212 ILE A C 1
ATOM 1637 O O . ILE A 1 212 ? 13.311 7.204 -30.038 1.00 97.50 212 ILE A O 1
ATOM 1641 N N . ALA A 1 213 ? 13.111 5.203 -29.054 1.00 97.62 213 ALA A N 1
ATOM 1642 C CA . ALA A 1 213 ? 12.074 4.721 -29.963 1.00 97.62 213 ALA A CA 1
ATOM 1643 C C . ALA A 1 213 ? 10.801 5.597 -29.935 1.00 97.62 213 ALA A C 1
ATOM 1645 O O . ALA A 1 213 ? 10.197 5.828 -30.981 1.00 97.62 213 ALA A O 1
ATOM 1646 N N . ASP A 1 214 ? 10.397 6.114 -28.772 1.00 97.38 214 ASP A N 1
ATOM 1647 C CA . ASP A 1 214 ? 9.222 6.986 -28.623 1.00 97.38 214 ASP A CA 1
ATOM 1648 C C . ASP A 1 214 ? 9.468 8.403 -29.161 1.00 97.38 214 ASP A C 1
ATOM 1650 O O . ASP A 1 214 ? 8.603 8.966 -29.836 1.00 97.38 214 ASP A O 1
ATOM 1654 N N . ILE A 1 215 ? 10.678 8.942 -28.993 1.00 97.31 215 ILE A N 1
ATOM 1655 C CA . ILE A 1 215 ? 11.100 10.188 -29.655 1.00 97.31 215 ILE A CA 1
ATOM 1656 C C . ILE A 1 215 ? 11.012 10.026 -31.182 1.00 97.31 215 ILE A C 1
ATOM 1658 O O . ILE A 1 215 ? 10.389 10.846 -31.857 1.00 97.31 215 ILE A O 1
ATOM 1662 N N . LEU A 1 216 ? 11.502 8.906 -31.726 1.00 96.12 216 LEU A N 1
ATOM 1663 C CA . LEU A 1 216 ? 11.363 8.564 -33.150 1.00 96.12 216 LEU A CA 1
ATOM 1664 C C . LEU A 1 216 ? 9.906 8.322 -33.587 1.00 96.12 216 LEU A C 1
ATOM 1666 O O . LEU A 1 216 ? 9.572 8.482 -34.768 1.00 96.12 216 LEU A O 1
ATOM 1670 N N . SER A 1 217 ? 9.026 7.924 -32.667 1.00 95.50 217 SER A N 1
ATOM 1671 C CA . SER A 1 217 ? 7.575 7.856 -32.882 1.00 95.50 217 SER A CA 1
ATOM 1672 C C . SER A 1 217 ? 6.978 9.245 -33.080 1.00 95.50 217 SER A C 1
ATOM 1674 O O . SER A 1 217 ? 6.303 9.500 -34.080 1.00 95.50 217 SER A O 1
ATOM 1676 N N . LYS A 1 218 ? 7.324 10.174 -32.188 1.00 95.62 218 LYS A N 1
ATOM 1677 C CA . LYS A 1 218 ? 6.827 11.557 -32.166 1.00 95.62 218 LYS A CA 1
ATOM 1678 C C . LYS A 1 218 ? 7.374 12.422 -33.302 1.00 95.62 218 LYS A C 1
ATOM 1680 O O . LYS A 1 218 ? 6.620 13.214 -33.862 1.00 95.62 218 LYS A O 1
ATOM 1685 N N . GLU A 1 219 ? 8.636 12.246 -33.693 1.00 94.00 219 GLU A N 1
ATOM 1686 C CA . GLU A 1 219 ? 9.237 12.961 -34.832 1.00 94.00 219 GLU A CA 1
ATOM 1687 C C . GLU A 1 219 ? 8.710 12.467 -36.190 1.00 94.00 219 GLU A C 1
ATOM 1689 O O . GLU A 1 219 ? 8.606 13.237 -37.148 1.00 94.00 219 GLU A O 1
ATOM 1694 N N . ALA A 1 220 ? 8.338 11.186 -36.286 1.00 93.12 220 ALA A N 1
ATOM 1695 C CA . ALA A 1 220 ? 7.883 10.566 -37.527 1.00 93.12 220 ALA A CA 1
ATOM 1696 C C . ALA A 1 220 ? 6.581 9.749 -37.350 1.00 93.12 220 ALA A C 1
ATOM 1698 O O . ALA A 1 220 ? 6.573 8.546 -37.634 1.00 93.12 220 ALA A O 1
ATOM 1699 N N . PRO A 1 221 ? 5.451 10.389 -36.973 1.00 93.50 221 PRO A N 1
ATOM 1700 C CA . PRO A 1 221 ? 4.199 9.713 -36.599 1.00 93.50 221 PRO A CA 1
ATOM 1701 C C . PRO A 1 221 ? 3.427 9.121 -37.790 1.00 93.50 221 PRO A C 1
ATOM 1703 O O . PRO A 1 221 ? 2.404 8.452 -37.627 1.00 93.50 221 PRO A O 1
ATOM 1706 N N . ARG A 1 222 ? 3.885 9.377 -39.021 1.00 92.31 222 ARG A N 1
ATOM 1707 C CA . ARG A 1 222 ? 3.296 8.849 -40.257 1.00 92.31 222 ARG A CA 1
ATOM 1708 C C . ARG A 1 222 ? 4.206 7.796 -40.873 1.00 92.31 222 ARG A C 1
ATOM 1710 O O . ARG A 1 222 ? 5.392 8.038 -41.106 1.00 92.31 222 ARG A O 1
ATOM 1717 N N . TYR A 1 223 ? 3.616 6.658 -41.220 1.00 89.31 223 TYR A N 1
ATOM 1718 C CA . TYR A 1 223 ? 4.269 5.603 -41.977 1.00 89.31 223 TYR A CA 1
ATOM 1719 C C . TYR A 1 223 ? 4.325 5.988 -43.462 1.00 89.31 223 TYR A C 1
ATOM 1721 O O . TYR A 1 223 ? 3.334 5.882 -44.188 1.00 89.31 223 TYR A O 1
ATOM 1729 N N . HIS A 1 224 ? 5.495 6.424 -43.927 1.00 86.69 224 HIS A N 1
ATOM 1730 C CA . HIS A 1 224 ? 5.764 6.730 -45.332 1.00 86.69 224 HIS A CA 1
ATOM 1731 C C . HIS A 1 224 ? 6.672 5.655 -45.933 1.00 86.69 224 HIS A C 1
ATOM 1733 O O . HIS A 1 224 ? 7.859 5.604 -45.619 1.00 86.69 224 HIS A O 1
ATOM 1739 N N . LEU A 1 225 ? 6.143 4.839 -46.855 1.00 81.88 225 LEU A N 1
ATOM 1740 C CA . LEU A 1 225 ? 6.814 3.647 -47.406 1.00 81.88 225 LEU A CA 1
ATOM 1741 C C . LEU A 1 225 ? 8.238 3.881 -47.954 1.00 81.88 225 LEU A C 1
ATOM 1743 O O . LEU A 1 225 ? 9.038 2.950 -47.936 1.00 81.88 225 LEU A O 1
ATOM 1747 N N . PHE A 1 226 ? 8.567 5.096 -48.400 1.00 79.12 226 PHE A N 1
ATOM 1748 C CA . PHE A 1 226 ? 9.878 5.463 -48.960 1.00 79.12 226 PHE A CA 1
ATOM 1749 C C . PHE A 1 226 ? 10.644 6.523 -48.148 1.00 79.12 226 PHE A C 1
ATOM 1751 O O . PHE A 1 226 ? 11.674 7.003 -48.610 1.00 79.12 226 PHE A O 1
ATOM 1758 N N . LYS A 1 227 ? 10.138 6.916 -46.970 1.00 82.38 227 LYS A N 1
ATOM 1759 C CA . LYS A 1 227 ? 10.758 7.922 -46.094 1.00 82.38 227 LYS A CA 1
ATOM 1760 C C . LYS A 1 227 ? 10.796 7.398 -44.655 1.00 82.38 227 LYS A C 1
ATOM 1762 O O . LYS A 1 227 ? 11.710 6.661 -44.317 1.00 82.38 227 LYS A O 1
ATOM 1767 N N . SER A 1 228 ? 9.775 7.675 -43.849 1.00 83.12 228 SER A N 1
ATOM 1768 C CA . SER A 1 228 ? 9.633 7.201 -42.467 1.00 83.12 228 SER A CA 1
ATOM 1769 C C . SER A 1 228 ? 8.851 5.881 -42.381 1.00 83.12 228 SER A C 1
ATOM 1771 O O . SER A 1 228 ? 7.652 5.851 -42.106 1.00 83.12 228 SER A O 1
ATOM 1773 N N . ASN A 1 229 ? 9.529 4.769 -42.643 1.00 87.56 229 ASN A N 1
ATOM 1774 C CA . ASN A 1 229 ? 8.986 3.404 -42.607 1.00 87.56 229 ASN A CA 1
ATOM 1775 C C . ASN A 1 229 ? 9.688 2.561 -41.516 1.00 87.56 229 ASN A C 1
ATOM 1777 O O . ASN A 1 229 ? 10.408 3.095 -40.675 1.00 87.56 229 ASN A O 1
ATOM 1781 N N . CYS A 1 230 ? 9.509 1.235 -41.531 1.00 92.25 230 CYS A N 1
ATOM 1782 C CA . CYS A 1 230 ? 10.190 0.337 -40.587 1.00 92.25 230 CYS A CA 1
ATOM 1783 C C . CYS A 1 230 ? 11.724 0.329 -40.709 1.00 92.25 230 CYS A C 1
ATOM 1785 O O . CYS A 1 230 ? 12.408 0.218 -39.700 1.00 92.25 230 CYS A O 1
ATOM 1787 N N . TYR A 1 231 ? 12.251 0.485 -41.926 1.00 89.75 231 TYR A N 1
ATOM 1788 C CA . TYR A 1 231 ? 13.688 0.490 -42.220 1.00 89.75 231 TYR A CA 1
ATOM 1789 C C . TYR A 1 231 ? 14.351 1.739 -41.626 1.00 89.75 231 TYR A C 1
ATOM 1791 O O . TYR A 1 231 ? 15.345 1.647 -40.917 1.00 89.75 231 TYR A O 1
ATOM 1799 N N . HIS A 1 232 ? 13.739 2.905 -41.857 1.00 91.94 232 HIS A N 1
ATOM 1800 C CA . HIS A 1 232 ? 14.142 4.178 -41.262 1.00 91.94 232 HIS A CA 1
ATOM 1801 C C . HIS A 1 232 ? 14.057 4.140 -39.737 1.00 91.94 232 HIS A C 1
ATOM 1803 O O . HIS A 1 232 ? 14.990 4.555 -39.068 1.00 91.94 232 HIS A O 1
ATOM 1809 N N . PHE A 1 233 ? 12.964 3.628 -39.167 1.00 95.19 233 PHE A N 1
ATOM 1810 C CA . PHE A 1 233 ? 12.812 3.546 -37.712 1.00 95.19 233 PHE A CA 1
ATOM 1811 C C . PHE A 1 233 ? 13.883 2.662 -37.057 1.00 95.19 233 PHE A C 1
ATOM 1813 O O . PHE A 1 233 ? 14.573 3.112 -36.146 1.00 95.19 233 PHE A O 1
ATOM 1820 N N . ALA A 1 234 ? 14.062 1.428 -37.539 1.00 95.19 234 ALA A N 1
ATOM 1821 C CA . ALA A 1 234 ? 15.024 0.498 -36.953 1.00 95.19 234 ALA A CA 1
ATOM 1822 C C . ALA A 1 234 ? 16.484 0.926 -37.208 1.00 95.19 234 ALA A C 1
ATOM 1824 O O . ALA A 1 234 ? 17.323 0.790 -36.317 1.00 95.19 234 ALA A O 1
ATOM 1825 N N . GLY A 1 235 ? 16.779 1.476 -38.391 1.00 93.56 235 GLY A N 1
ATOM 1826 C CA . GLY A 1 235 ? 18.099 1.998 -38.750 1.00 93.56 235 GLY A CA 1
ATOM 1827 C C . GLY A 1 235 ? 18.498 3.241 -37.953 1.00 93.56 235 GLY A C 1
ATOM 1828 O O . GLY A 1 235 ? 19.596 3.283 -37.405 1.00 93.56 235 GLY A O 1
ATOM 1829 N N . LEU A 1 236 ? 17.593 4.211 -37.807 1.00 95.12 236 LEU A N 1
ATOM 1830 C CA . LEU A 1 236 ? 17.850 5.442 -37.055 1.00 95.12 236 LEU A CA 1
ATOM 1831 C C . LEU A 1 236 ? 17.935 5.190 -35.540 1.00 95.12 236 LEU A C 1
ATOM 1833 O O . LEU A 1 236 ? 18.768 5.788 -34.864 1.00 95.12 236 LEU A O 1
ATOM 1837 N N . LEU A 1 237 ? 17.150 4.246 -35.005 1.00 96.56 237 LEU A N 1
ATOM 1838 C CA . LEU A 1 237 ? 17.293 3.786 -33.618 1.00 96.56 237 LEU A CA 1
ATOM 1839 C C . LEU A 1 237 ? 18.660 3.113 -33.387 1.00 96.56 237 LEU A C 1
ATOM 1841 O O . LEU A 1 237 ? 19.323 3.392 -32.389 1.00 96.56 237 LEU A O 1
ATOM 1845 N N . TYR A 1 238 ? 19.116 2.279 -34.329 1.00 95.62 238 TYR A N 1
ATOM 1846 C CA . TYR A 1 238 ? 20.444 1.655 -34.296 1.00 95.62 238 TYR A CA 1
ATOM 1847 C C . TYR A 1 238 ? 21.578 2.694 -34.371 1.00 95.62 238 TYR A C 1
ATOM 1849 O O . TYR A 1 238 ? 22.492 2.655 -33.548 1.00 95.62 238 TYR A O 1
ATOM 1857 N N . ASP A 1 239 ? 21.513 3.646 -35.309 1.00 94.19 239 ASP A N 1
ATOM 1858 C CA . ASP A 1 239 ? 22.511 4.715 -35.465 1.00 94.19 239 ASP A CA 1
ATOM 1859 C C . ASP A 1 239 ? 22.616 5.594 -34.214 1.00 94.19 239 ASP A C 1
ATOM 1861 O O . ASP A 1 239 ? 23.725 5.908 -33.771 1.00 94.19 239 ASP A O 1
ATOM 1865 N N . THR A 1 240 ? 21.476 5.967 -33.623 1.00 95.44 240 THR A N 1
ATOM 1866 C CA . THR A 1 240 ? 21.429 6.749 -32.382 1.00 95.44 240 THR A CA 1
ATOM 1867 C C . THR A 1 240 ? 22.083 5.994 -31.229 1.00 95.44 240 THR A C 1
ATOM 1869 O O . THR A 1 240 ? 22.921 6.565 -30.534 1.00 95.44 240 THR A O 1
ATOM 1872 N N . LEU A 1 241 ? 21.788 4.700 -31.055 1.00 94.88 241 LEU A N 1
ATOM 1873 C CA . LEU A 1 241 ? 22.429 3.873 -30.024 1.00 94.88 241 LEU A CA 1
ATOM 1874 C C . LEU A 1 241 ? 23.940 3.723 -30.255 1.00 94.88 241 LEU A C 1
ATOM 1876 O O . LEU A 1 241 ? 24.714 3.829 -29.302 1.00 94.88 241 LEU A O 1
ATOM 1880 N N . ASN A 1 242 ? 24.369 3.541 -31.508 1.00 92.75 242 ASN A N 1
ATOM 1881 C CA . ASN A 1 242 ? 25.784 3.464 -31.872 1.00 92.75 242 ASN A CA 1
ATOM 1882 C C . ASN A 1 242 ? 26.513 4.780 -31.531 1.00 92.75 242 ASN A C 1
ATOM 1884 O O . ASN A 1 242 ? 27.542 4.778 -30.860 1.00 92.75 242 ASN A O 1
ATOM 1888 N N . LYS A 1 243 ? 25.933 5.930 -31.905 1.00 92.25 243 LYS A N 1
ATOM 1889 C CA . LYS A 1 243 ? 26.506 7.261 -31.640 1.00 92.25 243 LYS A CA 1
ATOM 1890 C C . LYS A 1 243 ? 26.524 7.630 -30.151 1.00 92.25 243 LYS A C 1
ATOM 1892 O O . LYS A 1 243 ? 27.446 8.319 -29.721 1.00 92.25 243 LYS A O 1
ATOM 1897 N N . LEU A 1 244 ? 25.513 7.212 -29.391 1.00 91.25 244 LEU A N 1
ATOM 1898 C CA . LEU A 1 244 ? 25.319 7.591 -27.989 1.00 91.25 244 LEU A CA 1
ATOM 1899 C C . LEU A 1 244 ? 26.191 6.783 -27.015 1.00 91.25 244 LEU A C 1
ATOM 1901 O O . LEU A 1 244 ? 26.683 7.351 -26.043 1.00 91.25 244 LEU A O 1
ATOM 1905 N N . TYR A 1 245 ? 26.385 5.486 -27.275 1.00 89.31 245 TYR A N 1
ATOM 1906 C CA . TYR A 1 245 ? 27.108 4.573 -26.377 1.00 89.31 245 TYR A CA 1
ATOM 1907 C C . TYR A 1 245 ? 28.474 4.116 -26.914 1.00 89.31 245 TYR A C 1
ATOM 1909 O O . TYR A 1 245 ? 29.227 3.492 -26.173 1.00 89.31 245 TYR A O 1
ATOM 1917 N N . ASN A 1 246 ? 28.796 4.407 -28.182 1.00 85.62 246 ASN A N 1
ATOM 1918 C CA . ASN A 1 246 ? 30.018 3.976 -28.878 1.00 85.62 246 ASN A CA 1
ATOM 1919 C C . ASN A 1 246 ? 30.400 2.485 -28.648 1.00 85.62 246 ASN A C 1
ATOM 1921 O O . ASN A 1 246 ? 31.530 2.198 -28.242 1.00 85.62 246 ASN A O 1
ATOM 1925 N N . PRO A 1 247 ? 29.462 1.536 -28.849 1.00 84.31 247 PRO A N 1
ATOM 1926 C CA . PRO A 1 247 ? 29.677 0.110 -28.608 1.00 84.31 247 PRO A CA 1
ATOM 1927 C C . PRO A 1 247 ? 30.529 -0.558 -29.698 1.00 84.31 247 PRO A C 1
ATOM 1929 O O . PRO A 1 247 ? 30.786 0.005 -30.763 1.00 84.31 247 PRO A O 1
ATOM 1932 N N . SER A 1 248 ? 30.897 -1.818 -29.466 1.00 81.50 248 SER A N 1
ATOM 1933 C CA . SER A 1 248 ? 31.592 -2.645 -30.455 1.00 81.50 248 SER A CA 1
ATOM 1934 C C . SER A 1 248 ? 30.641 -3.017 -31.600 1.00 81.50 248 SER A C 1
ATOM 1936 O O . SER A 1 248 ? 29.804 -3.914 -31.472 1.00 81.50 248 SER A O 1
ATOM 1938 N N . GLU A 1 249 ? 30.746 -2.315 -32.730 1.00 84.44 249 GLU A N 1
ATOM 1939 C CA . GLU A 1 249 ? 29.945 -2.581 -33.930 1.00 84.44 249 GLU A CA 1
ATOM 1940 C C . GLU A 1 249 ? 30.539 -3.722 -34.775 1.00 84.44 249 GLU A C 1
ATOM 1942 O O . GLU A 1 249 ? 31.685 -3.662 -35.224 1.00 84.44 249 GLU A O 1
ATOM 1947 N N . THR A 1 250 ? 29.727 -4.743 -35.071 1.00 80.00 250 THR A N 1
ATOM 1948 C CA . THR A 1 250 ? 30.079 -5.822 -36.007 1.00 80.00 250 THR A CA 1
ATOM 1949 C C . THR A 1 250 ? 29.078 -5.902 -37.155 1.00 80.00 250 THR A C 1
ATOM 1951 O O . THR A 1 250 ? 27.860 -5.953 -36.968 1.00 80.00 250 THR A O 1
ATOM 1954 N N . ILE A 1 251 ? 29.602 -5.955 -38.382 1.00 77.88 251 ILE A N 1
ATOM 1955 C CA . ILE A 1 251 ? 28.809 -5.918 -39.613 1.00 77.88 251 ILE A CA 1
ATOM 1956 C C . ILE A 1 251 ? 29.154 -7.152 -40.443 1.00 77.88 251 ILE A C 1
ATOM 1958 O O . ILE A 1 251 ? 30.271 -7.274 -40.937 1.00 77.88 251 ILE A O 1
ATOM 1962 N N . LEU A 1 252 ? 28.187 -8.064 -40.587 1.00 63.88 252 LEU A N 1
ATOM 1963 C CA . LEU A 1 252 ? 28.424 -9.425 -41.085 1.00 63.88 252 LEU A CA 1
ATOM 1964 C C . LEU A 1 252 ? 29.026 -9.478 -42.494 1.00 63.88 252 LEU A C 1
ATOM 1966 O O . LEU A 1 252 ? 29.962 -10.231 -42.732 1.00 63.88 252 LEU A O 1
ATOM 1970 N N . GLU A 1 253 ? 28.467 -8.713 -43.434 1.00 59.19 253 GLU A N 1
ATOM 1971 C CA . GLU A 1 253 ? 28.890 -8.709 -44.839 1.00 59.19 253 GLU A CA 1
ATOM 1972 C C . GLU A 1 253 ? 28.624 -7.322 -45.465 1.00 59.19 253 GLU A C 1
ATOM 1974 O O . GLU A 1 253 ? 27.491 -7.006 -45.840 1.00 59.19 253 GLU A O 1
ATOM 1979 N N . LYS A 1 254 ? 29.659 -6.475 -45.596 1.00 49.00 254 LYS A N 1
ATOM 1980 C CA . LYS A 1 254 ? 29.579 -5.203 -46.344 1.00 49.00 254 LYS A CA 1
ATOM 1981 C C . LYS A 1 254 ? 29.850 -5.428 -47.835 1.00 49.00 254 LYS A C 1
ATOM 1983 O O . LYS A 1 254 ? 30.984 -5.665 -48.231 1.00 49.00 254 LYS A O 1
ATOM 1988 N N . LEU A 1 255 ? 28.827 -5.239 -48.671 1.00 44.91 255 LEU A N 1
ATOM 1989 C CA . LEU A 1 255 ? 28.964 -5.047 -50.121 1.00 44.91 255 LEU A CA 1
ATOM 1990 C C . LEU A 1 255 ? 28.275 -3.738 -50.533 1.00 44.91 255 LEU A C 1
ATOM 1992 O O . LEU A 1 255 ? 27.103 -3.738 -50.899 1.00 44.91 255 LEU A O 1
ATOM 1996 N N . ASN A 1 256 ? 29.001 -2.617 -50.457 1.00 49.84 256 ASN A N 1
ATOM 1997 C CA . ASN A 1 256 ? 28.655 -1.314 -51.054 1.00 49.84 256 ASN A CA 1
ATOM 1998 C C . ASN A 1 256 ? 27.155 -0.934 -50.977 1.00 49.84 256 ASN A C 1
ATOM 2000 O O . ASN A 1 256 ? 26.473 -0.820 -51.996 1.00 49.84 256 ASN A O 1
ATOM 2004 N N . GLY A 1 257 ? 26.625 -0.783 -49.756 1.00 52.97 257 GLY A N 1
ATOM 2005 C CA . GLY A 1 257 ? 25.231 -0.372 -49.510 1.00 52.97 257 GLY A CA 1
ATOM 2006 C C . GLY A 1 257 ? 24.160 -1.449 -49.755 1.00 52.97 257 GLY A C 1
ATOM 2007 O O . GLY A 1 257 ? 22.966 -1.155 -49.677 1.00 52.97 257 GLY A O 1
ATOM 2008 N N . LYS A 1 258 ? 24.552 -2.697 -50.046 1.00 58.34 258 LYS A N 1
ATOM 2009 C CA . LYS A 1 258 ? 23.640 -3.826 -50.276 1.00 58.34 258 LYS A CA 1
ATOM 2010 C C . LYS A 1 258 ? 23.992 -5.007 -49.376 1.00 58.34 258 LYS A C 1
ATOM 2012 O O . LYS A 1 258 ? 25.048 -5.615 -49.525 1.00 58.34 258 LYS A O 1
ATOM 2017 N N . TRP A 1 259 ? 23.059 -5.421 -48.524 1.00 58.81 259 TRP A N 1
ATOM 2018 C CA . TRP A 1 259 ? 23.155 -6.704 -47.822 1.00 58.81 259 TRP A CA 1
ATOM 2019 C C . TRP A 1 259 ? 22.440 -7.771 -48.654 1.00 58.81 259 TRP A C 1
ATOM 2021 O O . TRP A 1 259 ? 21.238 -7.671 -48.888 1.00 58.81 259 TRP A O 1
ATOM 2031 N N . LYS A 1 260 ? 23.174 -8.760 -49.183 1.00 59.88 260 LYS A N 1
ATOM 2032 C CA . LYS A 1 260 ? 22.638 -9.884 -49.992 1.00 59.88 260 LYS A CA 1
ATOM 2033 C C . LYS A 1 260 ? 21.608 -9.470 -51.066 1.00 59.88 260 LYS A C 1
ATOM 2035 O O . LYS A 1 260 ? 20.590 -10.130 -51.250 1.00 59.88 260 LYS A O 1
ATOM 2040 N N . ARG A 1 261 ? 21.912 -8.390 -51.807 1.00 66.81 261 ARG A N 1
ATOM 2041 C CA . ARG A 1 261 ? 21.085 -7.716 -52.848 1.00 66.81 261 ARG A CA 1
ATOM 2042 C C . ARG A 1 261 ? 19.921 -6.845 -52.349 1.00 66.81 261 ARG A C 1
ATOM 2044 O O . ARG A 1 261 ? 19.276 -6.197 -53.171 1.00 66.81 261 ARG A O 1
ATOM 2051 N N . PHE A 1 262 ? 19.655 -6.780 -51.050 1.00 66.25 262 PHE A N 1
ATOM 2052 C CA . PHE A 1 262 ? 18.652 -5.879 -50.487 1.00 66.25 262 PHE A CA 1
ATOM 2053 C C . PHE A 1 262 ? 19.250 -4.487 -50.244 1.00 66.25 262 PHE A C 1
ATOM 2055 O O . PHE A 1 262 ? 20.395 -4.410 -49.791 1.00 66.25 262 PHE A O 1
ATOM 2062 N N . PRO A 1 263 ? 18.503 -3.395 -50.504 1.00 64.81 263 PRO A N 1
ATOM 2063 C CA . PRO A 1 263 ? 18.897 -2.086 -50.009 1.00 64.81 263 PRO A CA 1
ATOM 2064 C C . PRO A 1 263 ? 18.925 -2.136 -48.479 1.00 64.81 263 PRO A C 1
ATOM 2066 O O . PRO A 1 263 ? 18.013 -2.693 -47.849 1.00 64.81 263 PRO A O 1
ATOM 2069 N N . LEU A 1 264 ? 20.000 -1.597 -47.917 1.00 65.44 264 LEU A N 1
ATOM 2070 C CA . LEU A 1 264 ? 20.071 -1.224 -46.512 1.00 65.44 264 LEU A CA 1
ATOM 2071 C C . LEU A 1 264 ? 19.417 0.149 -46.330 1.00 65.44 264 LEU A C 1
ATOM 2073 O O . LEU A 1 264 ? 19.320 0.923 -47.286 1.00 65.44 264 LEU A O 1
ATOM 2077 N N . TYR A 1 265 ? 18.983 0.443 -45.108 1.00 74.00 265 TYR A N 1
ATOM 2078 C CA . TYR A 1 265 ? 18.697 1.814 -44.701 1.00 74.00 265 TYR A CA 1
ATOM 2079 C C . TYR A 1 265 ? 19.941 2.689 -44.960 1.00 74.00 265 TYR A C 1
ATOM 2081 O O . TYR A 1 265 ? 21.079 2.269 -44.729 1.00 74.00 265 TYR A O 1
ATOM 2089 N N . ALA A 1 266 ? 19.717 3.874 -45.527 1.00 78.31 266 ALA A N 1
ATOM 2090 C CA . ALA A 1 266 ? 20.765 4.858 -45.746 1.00 78.31 266 ALA A CA 1
ATOM 2091 C C . ALA A 1 266 ? 20.907 5.681 -44.467 1.00 78.31 266 ALA A C 1
ATOM 2093 O O . ALA A 1 266 ? 19.915 6.236 -44.010 1.00 78.31 266 ALA A O 1
ATOM 2094 N N . LYS A 1 267 ? 22.126 5.750 -43.923 1.00 82.75 267 LYS A N 1
ATOM 2095 C CA . LYS A 1 267 ? 22.428 6.503 -42.703 1.00 82.75 267 LYS A CA 1
ATOM 2096 C C . LYS A 1 267 ? 21.929 7.945 -42.820 1.00 82.75 267 LYS A C 1
ATOM 2098 O O . LYS A 1 267 ? 22.326 8.654 -43.747 1.00 82.75 267 LYS A O 1
ATOM 2103 N N . ASP A 1 268 ? 21.081 8.351 -41.881 1.00 86.94 268 ASP A N 1
ATOM 2104 C CA . ASP A 1 268 ? 20.561 9.712 -41.799 1.00 86.94 268 ASP A CA 1
ATOM 2105 C C . ASP A 1 268 ? 21.676 10.747 -41.543 1.00 86.94 268 ASP A C 1
ATOM 2107 O O . ASP A 1 268 ? 22.756 10.405 -41.042 1.00 86.94 268 ASP A O 1
ATOM 2111 N N . PRO A 1 269 ? 21.442 12.033 -41.874 1.00 90.88 269 PRO A N 1
ATOM 2112 C CA . PRO A 1 269 ? 22.382 13.108 -41.575 1.00 90.88 269 PRO A CA 1
ATOM 2113 C C . PRO A 1 269 ? 22.746 13.149 -40.086 1.00 90.88 269 PRO A C 1
ATOM 2115 O O . PRO A 1 269 ? 21.880 13.009 -39.221 1.00 90.88 269 PRO A O 1
ATOM 2118 N N . GLU A 1 270 ? 24.013 13.433 -39.767 1.00 91.88 270 GLU A N 1
ATOM 2119 C CA . GLU A 1 270 ? 24.469 13.486 -38.367 1.00 91.88 270 GLU A CA 1
ATOM 2120 C C . GLU A 1 270 ? 23.696 14.512 -37.521 1.00 91.88 270 GLU A C 1
ATOM 2122 O O . GLU A 1 270 ? 23.533 14.314 -36.321 1.00 91.88 270 GLU A O 1
ATOM 2127 N N . GLN A 1 271 ? 23.166 15.567 -38.151 1.00 94.38 271 GLN A N 1
ATOM 2128 C CA . GLN A 1 271 ? 22.308 16.563 -37.507 1.00 94.38 271 GLN A CA 1
ATOM 2129 C C . GLN A 1 271 ? 20.970 15.977 -37.022 1.00 94.38 271 GLN A C 1
ATOM 2131 O O . GLN A 1 271 ? 20.511 16.347 -35.944 1.00 94.38 271 GLN A O 1
ATOM 2136 N N . THR A 1 272 ? 20.369 15.044 -37.770 1.00 93.12 272 THR A N 1
ATOM 2137 C CA . THR A 1 272 ? 19.146 14.335 -37.354 1.00 93.12 272 THR A CA 1
ATOM 2138 C C . THR A 1 272 ? 19.430 13.511 -36.101 1.00 93.12 272 THR A C 1
ATOM 2140 O O . THR A 1 272 ? 18.754 13.661 -35.088 1.00 93.12 272 THR A O 1
ATOM 2143 N N . ILE A 1 273 ? 20.501 12.708 -36.140 1.00 94.19 273 ILE A N 1
ATOM 2144 C CA . ILE A 1 273 ? 20.933 11.858 -35.019 1.00 94.19 273 ILE A CA 1
ATOM 2145 C C . ILE A 1 273 ? 21.257 12.712 -33.780 1.00 94.19 273 ILE A C 1
ATOM 2147 O O . ILE A 1 273 ? 20.871 12.353 -32.670 1.00 94.19 273 ILE A O 1
ATOM 2151 N N . ALA A 1 274 ? 21.922 13.860 -33.953 1.00 93.75 274 ALA A N 1
ATOM 2152 C CA . ALA A 1 274 ? 22.208 14.790 -32.861 1.00 93.75 274 ALA A CA 1
ATOM 2153 C C . ALA A 1 274 ? 20.926 15.345 -32.211 1.00 93.75 274 ALA A C 1
ATOM 2155 O O . ALA A 1 274 ? 20.810 15.305 -30.989 1.00 93.75 274 ALA A O 1
ATOM 2156 N N . SER A 1 275 ? 19.938 15.768 -33.012 1.00 96.62 275 SER A N 1
ATOM 2157 C CA . SER A 1 275 ? 18.648 16.267 -32.507 1.00 96.62 275 SER A CA 1
ATOM 2158 C C . SER A 1 275 ? 17.923 15.231 -31.641 1.00 96.62 275 SER A C 1
ATOM 2160 O O . SER A 1 275 ? 17.422 15.563 -30.570 1.00 96.62 275 SER A O 1
ATOM 2162 N N . ILE A 1 276 ? 17.915 13.964 -32.069 1.00 95.88 276 ILE A N 1
ATOM 2163 C CA . ILE A 1 276 ? 17.299 12.858 -31.318 1.00 95.88 276 ILE A CA 1
ATOM 2164 C C . ILE A 1 276 ? 18.051 12.598 -30.007 1.00 95.88 276 ILE A C 1
ATOM 2166 O O . ILE A 1 276 ? 17.424 12.343 -28.980 1.00 95.88 276 ILE A O 1
ATOM 2170 N N . ILE A 1 277 ? 19.387 12.674 -30.019 1.00 95.56 277 ILE A N 1
ATOM 2171 C CA . ILE A 1 277 ? 20.219 12.517 -28.815 1.00 95.56 277 ILE A CA 1
ATOM 2172 C C . ILE A 1 277 ? 19.934 13.623 -27.793 1.00 95.56 277 ILE A C 1
ATOM 2174 O O . ILE A 1 277 ? 19.879 13.332 -26.597 1.00 95.56 277 ILE A O 1
ATOM 2178 N N . ASP A 1 278 ? 19.733 14.863 -28.235 1.00 95.44 278 ASP A N 1
ATOM 2179 C CA . ASP A 1 278 ? 19.434 15.980 -27.337 1.00 95.44 278 ASP A CA 1
ATOM 2180 C C . ASP A 1 278 ? 18.005 15.883 -26.773 1.00 95.44 278 ASP A C 1
ATOM 2182 O O . ASP A 1 278 ? 17.839 15.921 -25.552 1.00 95.44 278 ASP A O 1
ATOM 2186 N N . HIS A 1 279 ? 16.998 15.574 -27.604 1.00 96.44 279 HIS A N 1
ATOM 2187 C CA . HIS A 1 279 ? 15.648 15.222 -27.128 1.00 96.44 279 HIS A CA 1
ATOM 2188 C C . HIS A 1 279 ? 15.666 14.066 -26.110 1.00 96.44 279 HIS A C 1
ATOM 2190 O O . HIS A 1 279 ? 14.947 14.096 -25.109 1.00 96.44 279 HIS A O 1
ATOM 2196 N N . TYR A 1 280 ? 16.510 13.056 -26.335 1.00 95.56 280 TYR A N 1
ATOM 2197 C CA . TYR A 1 280 ? 16.687 11.933 -25.418 1.00 95.56 280 TYR A CA 1
ATOM 2198 C C . TYR A 1 280 ? 17.320 12.357 -24.088 1.00 95.56 280 TYR A C 1
ATOM 2200 O O . TYR A 1 280 ? 16.838 11.938 -23.037 1.00 95.56 280 TYR A O 1
ATOM 2208 N N . ARG A 1 281 ? 18.359 13.201 -24.099 1.00 94.38 281 ARG A N 1
ATOM 2209 C CA . ARG A 1 281 ? 18.997 13.720 -22.874 1.00 94.38 281 ARG A CA 1
ATOM 2210 C C . ARG A 1 281 ? 18.006 14.494 -22.009 1.00 94.38 281 ARG A C 1
ATOM 2212 O O . ARG A 1 281 ? 17.948 14.259 -20.798 1.00 94.38 281 ARG A O 1
ATOM 2219 N N . ASP A 1 282 ? 17.198 15.349 -22.626 1.00 95.00 282 ASP A N 1
ATOM 2220 C CA . ASP A 1 282 ? 16.175 16.130 -21.932 1.00 95.00 282 ASP A CA 1
ATOM 2221 C C . ASP A 1 282 ? 15.087 15.222 -21.347 1.00 95.00 282 ASP A C 1
ATOM 2223 O O . ASP A 1 282 ? 14.807 15.276 -20.146 1.00 95.00 282 ASP A O 1
ATOM 2227 N N . ALA A 1 283 ? 14.523 14.321 -22.158 1.00 93.69 283 ALA A N 1
ATOM 2228 C CA . ALA A 1 283 ? 13.476 13.402 -21.717 1.00 93.69 283 ALA A CA 1
ATOM 2229 C C . ALA A 1 283 ? 13.964 12.425 -20.628 1.00 93.69 283 ALA A C 1
ATOM 2231 O O . ALA A 1 283 ? 13.240 12.147 -19.670 1.00 93.69 283 ALA A O 1
ATOM 2232 N N . ARG A 1 284 ? 15.218 11.960 -20.710 1.00 91.06 284 ARG A N 1
ATOM 2233 C CA . ARG A 1 284 ? 15.851 11.112 -19.687 1.00 91.06 284 ARG A CA 1
ATOM 2234 C C . ARG A 1 284 ? 16.065 11.869 -18.377 1.00 91.06 284 ARG A C 1
ATOM 2236 O O . ARG A 1 284 ? 15.832 11.312 -17.307 1.00 91.06 284 ARG A O 1
ATOM 2243 N N . THR A 1 285 ? 16.458 13.141 -18.448 1.00 90.88 285 THR A N 1
ATOM 2244 C CA . THR A 1 285 ? 16.598 14.007 -17.266 1.00 90.88 285 THR A CA 1
ATOM 2245 C C . THR A 1 285 ? 15.244 14.209 -16.585 1.00 90.88 285 THR A C 1
ATOM 2247 O O . THR A 1 285 ? 15.115 13.954 -15.388 1.00 90.88 285 THR A O 1
ATOM 2250 N N . GLN A 1 286 ? 14.205 14.556 -17.354 1.00 90.88 286 GLN A N 1
ATOM 2251 C CA . GLN A 1 286 ? 12.830 14.677 -16.853 1.00 90.88 286 GLN A CA 1
ATOM 2252 C C . GLN A 1 286 ? 12.332 13.373 -16.212 1.00 90.88 286 GLN A C 1
ATOM 2254 O O . GLN A 1 286 ? 11.693 13.405 -15.158 1.00 90.88 286 GLN A O 1
ATOM 2259 N N . PHE A 1 287 ? 12.650 12.222 -16.810 1.00 88.06 287 PHE A N 1
ATOM 2260 C CA . PHE A 1 287 ? 12.317 10.914 -16.256 1.00 88.06 287 PHE A CA 1
ATOM 2261 C C . PHE A 1 287 ? 13.020 10.640 -14.921 1.00 88.06 287 PHE A C 1
ATOM 2263 O O . PHE A 1 287 ? 12.341 10.272 -13.962 1.00 88.06 287 PHE A O 1
ATOM 2270 N N . HIS A 1 288 ? 14.333 10.870 -14.808 1.00 86.06 288 HIS A N 1
ATOM 2271 C CA . HIS A 1 288 ? 15.042 10.703 -13.533 1.00 86.06 288 HIS A CA 1
ATOM 2272 C C . HIS A 1 288 ? 14.448 11.596 -12.436 1.00 86.06 288 HIS A C 1
ATOM 2274 O O . HIS A 1 288 ? 14.140 11.094 -11.356 1.00 86.06 288 HIS A O 1
ATOM 2280 N N . THR A 1 289 ? 14.171 12.871 -12.731 1.00 89.56 289 THR A N 1
ATOM 2281 C CA . THR A 1 289 ? 13.485 13.780 -11.797 1.00 89.56 289 THR A CA 1
ATOM 2282 C C . THR A 1 289 ? 12.077 13.289 -11.434 1.00 89.56 289 THR A C 1
ATOM 2284 O O . THR A 1 289 ? 11.664 13.395 -10.279 1.00 89.56 289 THR A O 1
ATOM 2287 N N . LYS A 1 290 ? 11.318 12.715 -12.379 1.00 88.94 290 LYS A N 1
ATOM 2288 C CA . LYS A 1 290 ? 9.993 12.126 -12.106 1.00 88.94 290 LYS A CA 1
ATOM 2289 C C . LYS A 1 290 ? 10.091 10.923 -11.162 1.00 88.94 290 LYS A C 1
ATOM 2291 O O . LYS A 1 290 ? 9.315 10.849 -10.212 1.00 88.94 290 LYS A O 1
ATOM 2296 N N . ILE A 1 291 ? 11.035 10.011 -11.397 1.00 86.31 291 ILE A N 1
ATOM 2297 C CA . ILE A 1 291 ? 11.270 8.836 -10.545 1.00 86.31 291 ILE A CA 1
ATOM 2298 C C . ILE A 1 291 ? 11.725 9.264 -9.143 1.00 86.31 291 ILE A C 1
ATOM 2300 O O . ILE A 1 291 ? 11.139 8.829 -8.155 1.00 86.31 291 ILE A O 1
ATOM 2304 N N . GLU A 1 292 ? 12.688 10.182 -9.033 1.00 88.06 292 GLU A N 1
ATOM 2305 C CA . GLU A 1 292 ? 13.147 10.727 -7.748 1.00 88.06 292 GLU A CA 1
ATOM 2306 C C . GLU A 1 292 ? 11.995 11.356 -6.944 1.00 88.06 292 GLU A C 1
ATOM 2308 O O . GLU A 1 292 ? 11.795 11.024 -5.773 1.00 88.06 292 GLU A O 1
ATOM 2313 N N . ASN A 1 293 ? 11.156 12.173 -7.590 1.00 90.12 293 ASN A N 1
ATOM 2314 C CA . ASN A 1 293 ? 9.965 12.753 -6.964 1.00 90.12 293 ASN A CA 1
ATOM 2315 C C . ASN A 1 293 ? 8.955 11.689 -6.495 1.00 90.12 293 ASN A C 1
ATOM 2317 O O . ASN A 1 293 ? 8.370 11.839 -5.420 1.00 90.12 293 ASN A O 1
ATOM 2321 N N . LEU A 1 294 ? 8.762 10.602 -7.255 1.00 88.44 294 LEU A N 1
ATOM 2322 C CA . LEU A 1 294 ? 7.916 9.476 -6.838 1.00 88.44 294 LEU A CA 1
ATOM 2323 C C . LEU A 1 294 ? 8.478 8.772 -5.594 1.00 88.44 294 LEU A C 1
ATOM 2325 O O . LEU A 1 294 ? 7.701 8.422 -4.702 1.00 88.44 294 LEU A O 1
ATOM 2329 N N . HIS A 1 295 ? 9.801 8.626 -5.472 1.00 86.19 295 HIS A N 1
ATOM 2330 C CA . HIS A 1 295 ? 10.427 8.083 -4.262 1.00 86.19 295 HIS A CA 1
ATOM 2331 C C . HIS A 1 295 ? 10.260 9.000 -3.057 1.00 86.19 295 HIS A C 1
ATOM 2333 O O . HIS A 1 295 ? 9.768 8.548 -2.023 1.00 86.19 295 HIS A O 1
ATOM 2339 N N . VAL A 1 296 ? 10.557 10.294 -3.198 1.00 90.69 296 VAL A N 1
ATOM 2340 C CA . VAL A 1 296 ? 10.358 11.280 -2.123 1.00 90.69 296 VAL A CA 1
ATOM 2341 C C . VAL A 1 296 ? 8.896 11.297 -1.657 1.00 90.69 296 VAL A C 1
ATOM 2343 O O . VAL A 1 296 ? 8.632 11.303 -0.452 1.00 90.69 296 VAL A O 1
ATOM 2346 N N . ALA A 1 297 ? 7.936 11.233 -2.587 1.00 91.81 297 ALA A N 1
ATOM 2347 C CA . ALA A 1 297 ? 6.511 11.159 -2.272 1.00 91.81 297 ALA A CA 1
ATOM 2348 C C . ALA A 1 297 ? 6.127 9.850 -1.556 1.00 91.81 297 ALA A C 1
ATOM 2350 O O . ALA A 1 297 ? 5.398 9.890 -0.561 1.00 91.81 297 ALA A O 1
ATOM 2351 N N . ARG A 1 298 ? 6.633 8.697 -2.013 1.00 88.81 298 ARG A N 1
ATOM 2352 C CA . ARG A 1 298 ? 6.370 7.382 -1.404 1.00 88.81 298 ARG A CA 1
ATOM 2353 C C . ARG A 1 298 ? 6.955 7.277 0.002 1.00 88.81 298 ARG A C 1
ATOM 2355 O O . ARG A 1 298 ? 6.266 6.834 0.917 1.00 88.81 298 ARG A O 1
ATOM 2362 N N . ASP A 1 299 ? 8.189 7.725 0.194 1.00 90.12 299 ASP A N 1
ATOM 2363 C CA . ASP A 1 299 ? 8.892 7.641 1.475 1.00 90.12 299 ASP A CA 1
ATOM 2364 C C . ASP A 1 299 ? 8.358 8.672 2.481 1.00 90.12 299 ASP A C 1
ATOM 2366 O O . ASP A 1 299 ? 8.406 8.454 3.694 1.00 90.12 299 ASP A O 1
ATOM 2370 N N . LYS A 1 300 ? 7.793 9.788 2.001 1.00 95.75 300 LYS A N 1
ATOM 2371 C CA . LYS A 1 300 ? 6.963 10.689 2.812 1.00 95.75 300 LYS A CA 1
ATOM 2372 C C . LYS A 1 300 ? 5.651 10.012 3.224 1.00 95.75 300 LYS A C 1
ATOM 2374 O O . LYS A 1 300 ? 5.366 9.944 4.415 1.00 95.75 300 LYS A O 1
ATOM 2379 N N . ALA A 1 301 ? 4.900 9.444 2.278 1.00 94.50 301 ALA A N 1
ATOM 2380 C CA . ALA A 1 301 ? 3.629 8.770 2.557 1.00 94.50 301 ALA A CA 1
ATOM 2381 C C . ALA A 1 301 ? 3.782 7.551 3.489 1.00 94.50 301 ALA A C 1
ATOM 2383 O O . ALA A 1 301 ? 2.889 7.278 4.293 1.00 94.50 301 ALA A O 1
ATOM 2384 N N . LYS A 1 302 ? 4.916 6.840 3.412 1.00 94.56 302 LYS A N 1
ATOM 2385 C CA . LYS A 1 302 ? 5.281 5.760 4.337 1.00 94.56 302 LYS A CA 1
ATOM 2386 C C . LYS A 1 302 ? 5.476 6.289 5.761 1.00 94.56 302 LYS A C 1
ATOM 2388 O O . LYS A 1 302 ? 4.823 5.784 6.668 1.00 94.56 302 LYS A O 1
ATOM 2393 N N . ARG A 1 303 ? 6.285 7.339 5.948 1.00 96.38 303 ARG A N 1
ATOM 2394 C CA . ARG A 1 303 ? 6.491 7.974 7.266 1.00 96.38 303 ARG A CA 1
ATOM 2395 C C . ARG A 1 303 ? 5.184 8.500 7.862 1.00 96.38 303 ARG A C 1
ATOM 2397 O O . ARG A 1 303 ? 4.867 8.174 8.997 1.00 96.38 303 ARG A O 1
ATOM 2404 N N . GLU A 1 304 ? 4.368 9.194 7.067 1.00 96.75 304 GLU A N 1
ATOM 2405 C CA . GLU A 1 304 ? 3.032 9.658 7.482 1.00 96.75 304 GLU A CA 1
ATOM 2406 C C . GLU A 1 304 ? 2.065 8.504 7.815 1.00 96.75 304 GLU A C 1
ATOM 2408 O O . GLU A 1 304 ? 1.056 8.718 8.485 1.00 96.75 304 GLU A O 1
ATOM 2413 N N . ALA A 1 305 ? 2.289 7.288 7.304 1.00 96.44 305 ALA A N 1
ATOM 2414 C CA . ALA A 1 305 ? 1.503 6.105 7.657 1.00 96.44 305 ALA A CA 1
ATOM 2415 C C . ALA A 1 305 ? 2.008 5.429 8.939 1.00 96.44 305 ALA A C 1
ATOM 2417 O O . ALA A 1 305 ? 1.187 5.001 9.746 1.00 96.44 305 ALA A O 1
ATOM 2418 N N . GLU A 1 306 ? 3.326 5.374 9.136 1.00 96.81 306 GLU A N 1
ATOM 2419 C CA . GLU A 1 306 ? 3.968 4.866 10.353 1.00 96.81 306 GLU A CA 1
ATOM 2420 C C . GLU A 1 306 ? 3.644 5.755 11.565 1.00 96.81 306 GLU A C 1
ATOM 2422 O O . GLU A 1 306 ? 3.224 5.240 12.598 1.00 96.81 306 GLU A O 1
ATOM 2427 N N . GLU A 1 307 ? 3.715 7.080 11.415 1.00 97.44 307 GLU A N 1
ATOM 2428 C CA . GLU A 1 307 ? 3.333 8.066 12.439 1.00 97.44 307 GLU A CA 1
ATOM 2429 C C . GLU A 1 307 ? 1.859 7.910 12.853 1.00 97.44 307 GLU A C 1
ATOM 2431 O O . GLU A 1 307 ? 1.553 7.711 14.028 1.00 97.44 307 GLU A O 1
ATOM 2436 N N . ARG A 1 308 ? 0.931 7.858 11.884 1.00 96.75 308 ARG A N 1
ATOM 2437 C CA . ARG A 1 308 ? -0.502 7.627 12.164 1.00 96.75 308 ARG A CA 1
ATOM 2438 C C . ARG A 1 308 ? -0.796 6.267 12.802 1.00 96.75 308 ARG A C 1
ATOM 2440 O O . ARG A 1 308 ? -1.805 6.147 13.497 1.00 96.75 308 ARG A O 1
ATOM 2447 N N . ALA A 1 309 ? 0.025 5.247 12.546 1.00 96.50 309 ALA A N 1
ATOM 2448 C CA . ALA A 1 309 ? -0.095 3.952 13.211 1.00 96.50 309 ALA A CA 1
ATOM 2449 C C . ALA A 1 309 ? 0.376 4.043 14.672 1.00 96.50 309 ALA A C 1
ATOM 2451 O O . ALA A 1 309 ? -0.344 3.602 15.564 1.00 96.50 309 ALA A O 1
ATOM 2452 N N . GLN A 1 310 ? 1.511 4.700 14.929 1.00 96.88 310 GLN A N 1
ATOM 2453 C CA . GLN A 1 310 ? 2.023 4.941 16.283 1.00 96.88 310 GLN A CA 1
ATOM 2454 C C . GLN A 1 310 ? 1.040 5.765 17.131 1.00 96.88 310 GLN A C 1
ATOM 2456 O O . GLN A 1 310 ? 0.706 5.357 18.242 1.00 96.88 310 GLN A O 1
ATOM 2461 N N . GLU A 1 311 ? 0.481 6.853 16.588 1.00 97.19 311 GLU A N 1
ATOM 2462 C CA . GLU A 1 311 ? -0.563 7.644 17.259 1.00 97.19 311 GLU A CA 1
ATOM 2463 C C . GLU A 1 311 ? -1.840 6.839 17.560 1.00 97.19 311 GLU A C 1
ATOM 2465 O O . GLU A 1 311 ? -2.575 7.155 18.500 1.00 97.19 311 GLU A O 1
ATOM 2470 N N . ALA A 1 312 ? -2.189 5.867 16.712 1.00 95.69 312 ALA A N 1
ATOM 2471 C CA . ALA A 1 312 ? -3.360 5.018 16.914 1.00 95.69 312 ALA A CA 1
ATOM 2472 C C . ALA A 1 312 ? -3.101 3.978 18.014 1.00 95.69 312 ALA A C 1
ATOM 2474 O O . ALA A 1 312 ? -3.945 3.808 18.894 1.00 95.69 312 ALA A O 1
ATOM 2475 N N . ASP A 1 313 ? -1.921 3.356 18.009 1.00 96.25 313 ASP A N 1
ATOM 2476 C CA . ASP A 1 313 ? -1.481 2.410 19.037 1.00 96.25 313 ASP A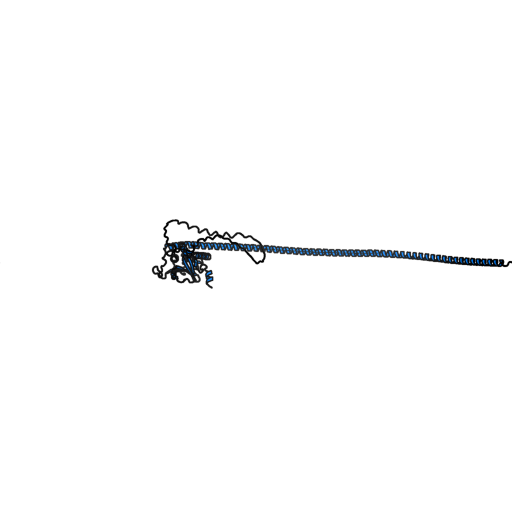 CA 1
ATOM 2477 C C . ASP A 1 313 ? -1.341 3.083 20.411 1.00 96.25 313 ASP A C 1
ATOM 2479 O O . ASP A 1 313 ? -1.762 2.515 21.420 1.00 96.25 313 ASP A O 1
ATOM 2483 N N . GLU A 1 314 ? -0.797 4.302 20.478 1.00 96.50 314 GLU A N 1
ATOM 2484 C CA . GLU A 1 314 ? -0.684 5.055 21.733 1.00 96.50 314 GLU A CA 1
ATOM 2485 C C . GLU A 1 314 ? -2.064 5.417 22.301 1.00 96.50 314 GLU A C 1
ATOM 2487 O O . GLU A 1 314 ? -2.318 5.210 23.492 1.00 96.50 314 GLU A O 1
ATOM 2492 N N . ARG A 1 315 ? -2.999 5.864 21.450 1.00 96.62 315 ARG A N 1
ATOM 2493 C CA . ARG A 1 315 ? -4.393 6.100 21.861 1.00 96.62 315 ARG A CA 1
ATOM 2494 C C . ARG A 1 315 ? -5.069 4.823 22.348 1.00 96.62 315 ARG A C 1
ATOM 2496 O O . ARG A 1 315 ? -5.661 4.848 23.422 1.00 96.62 315 ARG A O 1
ATOM 2503 N N . ALA A 1 316 ? -4.924 3.710 21.629 1.00 95.94 316 ALA A N 1
ATOM 2504 C CA . ALA A 1 316 ? -5.487 2.424 22.036 1.00 95.94 316 ALA A CA 1
ATOM 2505 C C . ALA A 1 316 ? -4.930 1.949 23.391 1.00 95.94 316 ALA A C 1
ATOM 2507 O O . ALA A 1 316 ? -5.688 1.471 24.234 1.00 95.94 316 ALA A O 1
ATOM 2508 N N . ARG A 1 317 ? -3.627 2.139 23.650 1.00 96.62 317 ARG A N 1
ATOM 2509 C CA . ARG A 1 317 ? -3.006 1.849 24.957 1.00 96.62 317 ARG A CA 1
ATOM 2510 C C . ARG A 1 317 ? -3.515 2.773 26.064 1.00 96.62 317 ARG A C 1
ATOM 2512 O O . ARG A 1 317 ? -3.766 2.302 27.170 1.00 96.62 317 ARG A O 1
ATOM 2519 N N . SER A 1 318 ? -3.692 4.065 25.779 1.00 95.81 318 SER A N 1
ATOM 2520 C CA . SER A 1 318 ? -4.236 5.032 26.742 1.00 95.81 318 SER A CA 1
ATOM 2521 C C . SER A 1 318 ? -5.697 4.725 27.097 1.00 95.81 318 SER A C 1
ATOM 2523 O O . SER A 1 318 ? -6.068 4.762 28.269 1.00 95.81 318 SER A O 1
ATOM 2525 N N . GLU A 1 319 ? -6.517 4.363 26.108 1.00 95.31 319 GLU A N 1
ATOM 2526 C CA . GLU A 1 319 ? -7.909 3.942 26.308 1.00 95.31 319 GLU A CA 1
ATOM 2527 C C . GLU A 1 319 ? -8.002 2.616 27.077 1.00 95.31 319 GLU A C 1
ATOM 2529 O O . GLU A 1 319 ? -8.790 2.527 28.017 1.00 95.31 319 GLU A O 1
ATOM 2534 N N . ALA A 1 320 ? -7.155 1.628 26.761 1.00 95.31 320 ALA A N 1
ATOM 2535 C CA . ALA A 1 320 ? -7.080 0.369 27.506 1.00 95.31 320 ALA A CA 1
ATOM 2536 C C . ALA A 1 320 ? -6.698 0.595 28.979 1.00 95.31 320 ALA A C 1
ATOM 2538 O O . ALA A 1 320 ? -7.402 0.130 29.870 1.00 95.31 320 ALA A O 1
ATOM 2539 N N . HIS A 1 321 ? -5.660 1.397 29.249 1.00 95.06 321 HIS A N 1
ATOM 2540 C CA . HIS A 1 321 ? -5.269 1.738 30.620 1.00 95.06 321 HIS A CA 1
ATOM 2541 C C . HIS A 1 321 ? -6.398 2.454 31.380 1.00 95.06 321 HIS A C 1
ATOM 2543 O O . HIS A 1 321 ? -6.592 2.208 32.570 1.00 95.06 321 HIS A O 1
ATOM 2549 N N . ARG A 1 322 ? -7.159 3.344 30.726 1.00 95.69 322 ARG A N 1
ATOM 2550 C CA . ARG A 1 322 ? -8.324 3.990 31.356 1.00 95.69 322 ARG A CA 1
ATOM 2551 C C . ARG A 1 322 ? -9.404 2.968 31.701 1.00 95.69 322 ARG A C 1
ATOM 2553 O O . ARG A 1 322 ? -9.856 2.953 32.844 1.00 95.69 322 ARG A O 1
ATOM 2560 N N . ALA A 1 323 ? -9.748 2.087 30.763 1.00 94.56 323 ALA A N 1
ATOM 2561 C CA . ALA A 1 323 ? -10.727 1.025 30.980 1.00 94.56 323 ALA A CA 1
ATOM 2562 C C . ALA A 1 323 ? -10.321 0.081 32.128 1.00 94.56 323 ALA A C 1
ATOM 2564 O O . ALA A 1 323 ? -11.163 -0.245 32.963 1.00 94.56 323 ALA A O 1
ATOM 2565 N N . ASP A 1 324 ? -9.039 -0.286 32.228 1.00 95.38 324 ASP A N 1
ATOM 2566 C CA . ASP A 1 324 ? -8.517 -1.095 33.337 1.00 95.38 324 ASP A CA 1
ATOM 2567 C C . ASP A 1 324 ? -8.624 -0.353 34.681 1.00 95.38 324 ASP A C 1
ATOM 2569 O O . ASP A 1 324 ? -9.091 -0.929 35.667 1.00 95.38 324 ASP A O 1
ATOM 2573 N N . THR A 1 325 ? -8.282 0.943 34.733 1.00 94.88 325 THR A N 1
ATOM 2574 C CA . THR A 1 325 ? -8.440 1.737 35.966 1.00 94.88 325 THR A CA 1
ATOM 2575 C C . THR A 1 325 ? -9.902 1.913 36.382 1.00 94.88 325 THR A C 1
ATOM 2577 O O . THR A 1 325 ? -10.208 1.813 37.569 1.00 94.88 325 THR A O 1
ATOM 2580 N N . GLU A 1 326 ? -10.823 2.111 35.434 1.00 94.62 326 GLU A N 1
ATOM 2581 C CA . GLU A 1 326 ? -12.265 2.187 35.709 1.00 94.62 326 GLU A CA 1
ATOM 2582 C C . GLU A 1 326 ? -12.823 0.832 36.175 1.00 94.62 326 GLU A C 1
ATOM 2584 O O . GLU A 1 326 ? -13.620 0.773 37.115 1.00 94.62 326 GLU A O 1
ATOM 2589 N N . ALA A 1 327 ? -12.378 -0.274 35.567 1.00 93.94 327 ALA A N 1
ATOM 2590 C CA . ALA A 1 327 ? -12.756 -1.624 35.972 1.00 93.94 327 ALA A CA 1
ATOM 2591 C C . ALA A 1 327 ? -12.258 -1.958 37.387 1.00 93.94 327 ALA A C 1
ATOM 2593 O O . ALA A 1 327 ? -13.010 -2.534 38.179 1.00 93.94 327 ALA A O 1
ATOM 2594 N N . GLN A 1 328 ? -11.031 -1.556 37.730 1.00 94.38 328 GLN A N 1
ATOM 2595 C CA . GLN A 1 328 ? -10.481 -1.741 39.070 1.00 94.38 328 GLN A CA 1
ATOM 2596 C C . GLN A 1 328 ? -11.227 -0.895 40.114 1.00 94.38 328 GLN A C 1
ATOM 2598 O O . GLN A 1 328 ? -11.675 -1.450 41.116 1.00 94.38 328 GLN A O 1
ATOM 2603 N N . GLN A 1 329 ? -11.467 0.397 39.852 1.00 94.12 329 GLN A N 1
ATOM 2604 C CA . GLN A 1 329 ? -12.266 1.256 40.742 1.00 94.12 329 GLN A CA 1
ATOM 2605 C C . GLN A 1 329 ? -13.682 0.707 40.959 1.00 94.12 329 GLN A C 1
ATOM 2607 O O . GLN A 1 329 ? -14.185 0.694 42.082 1.00 94.12 329 GLN A O 1
ATOM 2612 N N . LYS A 1 330 ? -14.327 0.205 39.898 1.00 94.25 330 LYS A N 1
ATOM 2613 C CA . LYS A 1 330 ? -15.653 -0.416 39.998 1.00 94.25 330 LYS A CA 1
ATOM 2614 C C . LYS A 1 330 ? -15.631 -1.679 40.862 1.00 94.25 330 LYS A C 1
ATOM 2616 O O . LYS A 1 330 ? -16.569 -1.896 41.626 1.00 94.25 330 LYS A O 1
ATOM 2621 N N . LYS A 1 331 ? -14.583 -2.500 40.752 1.00 94.06 331 LYS A N 1
ATOM 2622 C CA . LYS A 1 331 ? -14.418 -3.703 41.575 1.00 94.06 331 LYS A CA 1
ATOM 2623 C C . LYS A 1 331 ? -14.196 -3.350 43.047 1.00 94.06 331 LYS A C 1
ATOM 2625 O O . LYS A 1 331 ? -14.874 -3.906 43.899 1.00 94.06 331 LYS A O 1
ATOM 2630 N N . GLU A 1 332 ? -13.320 -2.388 43.336 1.00 93.81 332 GLU A N 1
ATOM 2631 C CA . GLU A 1 332 ? -13.081 -1.894 44.699 1.00 93.81 332 GLU A CA 1
ATOM 2632 C C . GLU A 1 332 ? -14.366 -1.318 45.325 1.00 93.81 332 GLU A C 1
ATOM 2634 O O . GLU A 1 332 ? -14.660 -1.585 46.491 1.00 93.81 332 GLU A O 1
ATOM 2639 N N . ALA A 1 333 ? -15.189 -0.612 44.540 1.00 93.25 333 ALA A N 1
ATOM 2640 C CA . ALA A 1 333 ? -16.502 -0.136 44.975 1.00 93.25 333 ALA A CA 1
ATOM 2641 C C . ALA A 1 333 ? -17.518 -1.273 45.214 1.00 93.25 333 ALA A C 1
ATOM 2643 O O . ALA A 1 333 ? -18.295 -1.199 46.167 1.00 93.25 333 ALA A O 1
ATOM 2644 N N . GLU A 1 334 ? -17.520 -2.332 44.394 1.00 93.88 334 GLU A N 1
ATOM 2645 C CA . GLU A 1 334 ? -18.371 -3.512 44.615 1.00 93.88 334 GLU A CA 1
ATOM 2646 C C . GLU A 1 334 ? -17.952 -4.283 45.877 1.00 93.88 334 GLU A C 1
ATOM 2648 O O . GLU A 1 334 ? -18.807 -4.654 46.682 1.00 93.88 334 GLU A O 1
ATOM 2653 N N . ASP A 1 335 ? -16.648 -4.486 46.082 1.00 92.94 335 ASP A N 1
ATOM 2654 C CA . ASP A 1 335 ? -16.102 -5.161 47.263 1.00 92.94 335 ASP A CA 1
ATOM 2655 C C . ASP A 1 335 ? -16.395 -4.358 48.549 1.00 92.94 335 ASP A C 1
ATOM 2657 O O . ASP A 1 335 ? -16.778 -4.940 49.571 1.00 92.94 335 ASP A O 1
ATOM 2661 N N . LEU A 1 336 ? -16.320 -3.019 48.494 1.00 93.38 336 LEU A N 1
ATOM 2662 C CA . LEU A 1 336 ? -16.716 -2.142 49.602 1.00 93.38 336 LEU A CA 1
ATOM 2663 C C . LEU A 1 336 ? -18.222 -2.245 49.895 1.00 93.38 336 LEU A C 1
ATOM 2665 O O . LEU A 1 336 ? -18.600 -2.510 51.036 1.00 93.38 336 LEU A O 1
ATOM 2669 N N . ALA A 1 337 ? -19.078 -2.122 48.875 1.00 92.50 337 ALA A N 1
ATOM 2670 C CA . ALA A 1 337 ? -20.530 -2.239 49.028 1.00 92.50 337 ALA A CA 1
ATOM 2671 C C . ALA A 1 337 ? -20.955 -3.625 49.553 1.00 92.50 337 ALA A C 1
ATOM 2673 O O . ALA A 1 337 ? -21.879 -3.737 50.359 1.00 92.50 337 ALA A O 1
ATOM 2674 N N . ARG A 1 338 ? -20.252 -4.692 49.149 1.00 93.38 338 ARG A N 1
ATOM 2675 C CA . ARG A 1 338 ? -20.460 -6.056 49.657 1.00 93.38 338 ARG A CA 1
ATOM 2676 C C . ARG A 1 338 ? -20.067 -6.183 51.132 1.00 93.38 338 ARG A C 1
ATOM 2678 O O . ARG A 1 338 ? -20.789 -6.822 51.895 1.00 93.38 338 ARG A O 1
ATOM 2685 N N . SER A 1 339 ? -18.965 -5.554 51.540 1.00 90.94 339 SER A N 1
ATOM 2686 C CA . SER A 1 339 ? -18.522 -5.488 52.941 1.00 90.94 339 SER A CA 1
ATOM 2687 C C . SER A 1 339 ? -19.516 -4.715 53.819 1.00 90.94 339 SER A C 1
ATOM 2689 O O . SER A 1 339 ? -19.887 -5.178 54.901 1.00 90.94 339 SER A O 1
ATOM 2691 N N . GLU A 1 340 ? -20.028 -3.580 53.336 1.00 90.69 340 GLU A N 1
ATOM 2692 C CA . GLU A 1 340 ? -21.079 -2.814 54.017 1.00 90.69 340 GLU A CA 1
ATOM 2693 C C . GLU A 1 340 ? -22.394 -3.596 54.116 1.00 90.69 340 GLU A C 1
ATOM 2695 O O . GLU A 1 340 ? -22.988 -3.646 55.192 1.00 90.69 340 GLU A O 1
ATOM 2700 N N . ALA A 1 341 ? -22.811 -4.288 53.050 1.00 88.12 341 ALA A N 1
ATOM 2701 C CA . ALA A 1 341 ? -23.995 -5.146 53.071 1.00 88.12 341 ALA A CA 1
ATOM 2702 C C . ALA A 1 341 ? -23.866 -6.299 54.087 1.00 88.12 341 ALA A C 1
ATOM 2704 O O . ALA A 1 341 ? -24.811 -6.569 54.825 1.00 88.12 341 ALA A O 1
ATOM 2705 N N . GLN A 1 342 ? -22.693 -6.936 54.197 1.00 89.88 342 GLN A N 1
ATOM 2706 C CA . GLN A 1 342 ? -22.432 -7.973 55.209 1.00 89.88 342 GLN A CA 1
ATOM 2707 C C . GLN A 1 342 ? -22.426 -7.419 56.644 1.00 89.88 342 GLN A C 1
ATOM 2709 O O . GLN A 1 342 ? -22.912 -8.077 57.571 1.00 89.88 342 GLN A O 1
ATOM 2714 N N . ARG A 1 343 ? -21.918 -6.197 56.852 1.00 88.06 343 ARG A N 1
ATOM 2715 C CA . ARG A 1 343 ? -22.033 -5.498 58.144 1.00 88.06 343 ARG A CA 1
ATOM 2716 C C . ARG A 1 343 ? -23.491 -5.188 58.482 1.00 88.06 343 ARG A C 1
ATOM 2718 O O . ARG A 1 343 ? -23.916 -5.474 59.595 1.00 88.06 343 ARG A O 1
ATOM 2725 N N . ALA A 1 344 ? -24.267 -4.693 57.520 1.00 86.69 344 ALA A N 1
ATOM 2726 C CA . ALA A 1 344 ? -25.687 -4.415 57.710 1.00 86.69 344 ALA A CA 1
ATOM 2727 C C . ALA A 1 344 ? -26.502 -5.693 57.987 1.00 86.69 344 ALA A C 1
ATOM 2729 O O . ALA A 1 344 ? -27.355 -5.683 58.871 1.00 86.69 344 ALA A O 1
ATOM 2730 N N . GLU A 1 345 ? -26.221 -6.808 57.299 1.00 87.38 345 GLU A N 1
ATOM 2731 C CA . GLU A 1 345 ? -26.887 -8.092 57.563 1.00 87.38 345 GLU A CA 1
ATOM 2732 C C . GLU A 1 345 ? -26.518 -8.651 58.946 1.00 87.38 345 GLU A C 1
ATOM 2734 O O . GLU A 1 345 ? -27.395 -9.100 59.683 1.00 87.38 345 GLU A O 1
ATOM 2739 N N . SER A 1 346 ? -25.240 -8.598 59.339 1.00 86.00 346 SER A N 1
ATOM 2740 C CA . SER A 1 346 ? -24.823 -9.063 60.671 1.00 86.00 346 SER A CA 1
ATOM 2741 C C . SER A 1 346 ? -25.385 -8.191 61.799 1.00 86.00 346 SER A C 1
ATOM 2743 O O . SER A 1 346 ? -25.846 -8.735 62.802 1.00 86.00 346 SER A O 1
ATOM 2745 N N . GLU A 1 347 ? -25.455 -6.869 61.625 1.00 86.81 347 GLU A N 1
ATOM 2746 C CA . GLU A 1 347 ? -26.128 -5.979 62.577 1.00 86.81 347 GLU A CA 1
ATOM 2747 C C . GLU A 1 347 ? -27.648 -6.224 62.620 1.00 86.81 347 GLU A C 1
ATOM 2749 O O . GLU A 1 347 ? -28.234 -6.262 63.703 1.00 86.81 347 GLU A O 1
ATOM 2754 N N . ALA A 1 348 ? -28.295 -6.458 61.472 1.00 83.62 348 ALA A N 1
ATOM 2755 C CA . ALA A 1 348 ? -29.713 -6.809 61.413 1.00 83.62 348 ALA A CA 1
ATOM 2756 C C . ALA A 1 348 ? -30.005 -8.134 62.136 1.00 83.62 348 ALA A C 1
ATOM 2758 O O . ALA A 1 348 ? -30.922 -8.176 62.954 1.00 83.62 348 ALA A O 1
ATOM 2759 N N . ARG A 1 349 ? -29.186 -9.176 61.925 1.00 86.81 349 ARG A N 1
ATOM 2760 C CA . ARG A 1 349 ? -29.285 -10.455 62.653 1.00 86.81 349 ARG A CA 1
ATOM 2761 C C . ARG A 1 349 ? -29.089 -10.283 64.158 1.00 86.81 349 ARG A C 1
ATOM 2763 O O . ARG A 1 349 ? -29.834 -10.878 64.927 1.00 86.81 349 ARG A O 1
ATOM 2770 N N . LEU A 1 350 ? -28.131 -9.457 64.589 1.00 83.81 350 LEU A N 1
ATOM 2771 C CA . LEU A 1 350 ? -27.927 -9.160 66.013 1.00 83.81 350 LEU A CA 1
ATOM 2772 C C . LEU A 1 350 ? -29.140 -8.443 66.621 1.00 83.81 350 LEU A C 1
ATOM 2774 O O . LEU A 1 350 ? -29.576 -8.808 67.711 1.00 83.81 350 LEU A O 1
ATOM 2778 N N . ARG A 1 351 ? -29.730 -7.471 65.911 1.00 82.19 351 ARG A N 1
ATOM 2779 C CA . ARG A 1 351 ? -30.964 -6.792 66.344 1.00 82.19 351 ARG A CA 1
ATOM 2780 C C . ARG A 1 351 ? -32.171 -7.732 66.361 1.00 82.19 351 ARG A C 1
ATOM 2782 O O . ARG A 1 351 ? -32.986 -7.630 67.271 1.00 82.19 351 ARG A O 1
ATOM 2789 N N . GLU A 1 352 ? -32.286 -8.645 65.399 1.00 83.25 352 GLU A N 1
ATOM 2790 C CA . GLU A 1 352 ? -33.340 -9.667 65.360 1.00 83.25 352 GLU A CA 1
ATOM 2791 C C . GLU A 1 352 ? -33.185 -10.674 66.509 1.00 83.25 352 GLU A C 1
ATOM 2793 O O . GLU A 1 352 ? -34.160 -10.990 67.187 1.00 83.25 352 GLU A O 1
ATOM 2798 N N . GLU A 1 353 ? -31.965 -11.131 66.803 1.00 81.75 353 GLU A N 1
ATOM 2799 C CA . GLU A 1 353 ? -31.698 -12.023 67.934 1.00 81.75 353 GLU A CA 1
ATOM 2800 C C . GLU A 1 353 ? -31.909 -11.321 69.287 1.00 81.75 353 GLU A C 1
ATOM 2802 O O . GLU A 1 353 ? -32.450 -11.925 70.218 1.00 81.75 353 GLU A O 1
ATOM 2807 N N . GLU A 1 354 ? -31.567 -10.033 69.400 1.00 81.06 354 GLU A N 1
ATOM 2808 C CA . GLU A 1 354 ? -31.879 -9.232 70.585 1.00 81.06 354 GLU A CA 1
ATOM 2809 C C . GLU A 1 354 ? -33.393 -9.007 70.735 1.00 81.06 354 GLU A C 1
ATOM 2811 O O . GLU A 1 354 ? -33.929 -9.171 71.832 1.00 81.06 354 GLU A O 1
ATOM 2816 N N . ALA A 1 355 ? -34.107 -8.708 69.645 1.00 78.25 355 ALA A N 1
ATOM 2817 C CA . ALA A 1 355 ? -35.564 -8.600 69.638 1.00 78.25 355 ALA A CA 1
ATOM 2818 C C . ALA A 1 355 ? -36.221 -9.928 70.043 1.00 78.25 355 ALA A C 1
ATOM 2820 O O . ALA A 1 355 ? -37.069 -9.934 70.933 1.00 78.25 355 ALA A O 1
ATOM 2821 N N . ARG A 1 356 ? -35.757 -11.063 69.501 1.00 81.38 356 ARG A N 1
ATOM 2822 C CA . ARG A 1 356 ? -36.233 -12.402 69.881 1.00 81.38 356 ARG A CA 1
ATOM 2823 C C . ARG A 1 356 ? -35.926 -12.723 71.343 1.00 81.38 356 ARG A C 1
ATOM 2825 O O . ARG A 1 356 ? -36.755 -13.327 72.015 1.00 81.38 356 ARG A O 1
ATOM 2832 N N . ARG A 1 357 ? -34.772 -12.297 71.875 1.00 79.81 357 ARG A N 1
ATOM 2833 C CA . ARG A 1 357 ? -34.464 -12.398 73.314 1.00 79.81 357 ARG A CA 1
ATOM 2834 C C . ARG A 1 357 ? -35.396 -11.543 74.166 1.00 79.81 357 ARG A C 1
ATOM 2836 O O . ARG A 1 357 ? -35.804 -12.008 75.226 1.00 79.81 357 ARG A O 1
ATOM 2843 N N . ARG A 1 358 ? -35.730 -10.323 73.732 1.00 76.75 358 ARG A N 1
ATOM 2844 C CA . ARG A 1 358 ? -36.684 -9.445 74.429 1.00 76.75 358 ARG A CA 1
ATOM 2845 C C . ARG A 1 358 ? -38.093 -10.033 74.401 1.00 76.75 358 ARG A C 1
ATOM 2847 O O . ARG A 1 358 ? -38.706 -10.110 75.455 1.00 76.75 358 ARG A O 1
ATOM 2854 N N . GLU A 1 359 ? -38.556 -10.534 73.259 1.00 76.25 359 GLU A N 1
ATOM 2855 C CA . GLU A 1 359 ? -39.854 -11.208 73.123 1.00 76.25 359 GLU A CA 1
ATOM 2856 C C . GLU A 1 359 ? -39.907 -12.511 73.939 1.00 76.25 359 GLU A C 1
ATOM 2858 O O . GLU A 1 359 ? -40.893 -12.780 74.620 1.00 76.25 359 GLU A O 1
ATOM 2863 N N . GLU A 1 360 ? -38.835 -13.310 73.958 1.00 78.38 360 GLU A N 1
ATOM 2864 C CA . GLU A 1 360 ? -38.786 -14.521 74.780 1.00 78.38 360 GLU A CA 1
ATOM 2865 C C . GLU A 1 360 ? -38.721 -14.193 76.282 1.00 78.38 360 GLU A C 1
ATOM 2867 O O . GLU A 1 360 ? -39.364 -14.875 77.082 1.00 78.38 360 GLU A O 1
ATOM 2872 N N . ALA A 1 361 ? -37.999 -13.139 76.677 1.00 74.50 361 ALA A N 1
ATOM 2873 C CA . ALA A 1 361 ? -37.982 -12.636 78.050 1.00 74.50 361 ALA A CA 1
ATOM 2874 C C . ALA A 1 361 ? -39.341 -12.053 78.461 1.00 74.50 361 ALA A C 1
ATOM 2876 O O . ALA A 1 361 ? -39.800 -12.319 79.569 1.00 74.50 361 ALA A O 1
ATOM 2877 N N . GLU A 1 362 ? -40.022 -11.331 77.570 1.00 76.06 362 GLU A N 1
ATOM 2878 C CA . GLU A 1 362 ? -41.369 -10.819 77.805 1.00 76.06 362 GLU A CA 1
ATOM 2879 C C . GLU A 1 362 ? -42.375 -11.967 77.899 1.00 76.06 362 GLU A C 1
ATOM 2881 O O . GLU A 1 362 ? -43.154 -12.007 78.843 1.00 76.06 362 GLU A O 1
ATOM 2886 N N . ARG A 1 363 ? -42.309 -12.972 77.020 1.00 75.75 363 ARG A N 1
ATOM 2887 C CA . ARG A 1 363 ? -43.151 -14.174 77.104 1.00 75.75 363 ARG A CA 1
ATOM 2888 C C . ARG A 1 363 ? -42.886 -14.968 78.386 1.00 75.75 363 ARG A C 1
ATOM 2890 O O . ARG A 1 363 ? -43.826 -15.482 78.983 1.00 75.75 363 ARG A O 1
ATOM 2897 N N . ARG A 1 364 ? -41.632 -15.050 78.851 1.00 74.31 364 ARG A N 1
ATOM 2898 C CA . ARG A 1 364 ? -41.296 -15.623 80.169 1.00 74.31 364 ARG A CA 1
ATOM 2899 C C . ARG A 1 364 ? -41.889 -14.782 81.301 1.00 74.31 364 ARG A C 1
ATOM 2901 O O . ARG A 1 364 ? -42.549 -15.351 82.158 1.00 74.31 364 ARG A O 1
ATOM 2908 N N . ALA A 1 365 ? -41.765 -13.456 81.262 1.00 72.19 365 ALA A N 1
ATOM 2909 C CA . ALA A 1 365 ? -42.355 -12.556 82.254 1.00 72.19 365 ALA A CA 1
ATOM 2910 C C . ALA A 1 365 ? -43.897 -12.586 82.248 1.00 72.19 365 ALA A C 1
ATOM 2912 O O . ALA A 1 365 ? -44.514 -12.539 83.309 1.00 72.19 365 ALA A O 1
ATOM 2913 N N . GLN A 1 366 ? -44.533 -12.721 81.082 1.00 73.75 366 GLN A N 1
ATOM 2914 C CA . GLN A 1 366 ? -45.977 -12.907 80.936 1.00 73.75 366 GLN A CA 1
ATOM 2915 C C . GLN A 1 366 ? -46.412 -14.276 81.474 1.00 73.75 366 GLN A C 1
ATOM 2917 O O . GLN A 1 366 ? -47.399 -14.339 82.203 1.00 73.75 366 GLN A O 1
ATOM 2922 N N . ASN A 1 367 ? -45.660 -15.349 81.205 1.00 75.38 367 ASN A N 1
ATOM 2923 C CA . ASN A 1 367 ? -45.906 -16.674 81.780 1.00 75.38 367 ASN A CA 1
ATOM 2924 C C . ASN A 1 367 ? -45.709 -16.679 83.305 1.00 75.38 367 ASN A C 1
ATOM 2926 O O . ASN A 1 367 ? -46.536 -17.234 84.017 1.00 75.38 367 ASN A O 1
ATOM 2930 N N . GLU A 1 368 ? -44.675 -16.021 83.833 1.00 71.56 368 GLU A N 1
ATOM 2931 C CA . GLU A 1 368 ? -44.468 -15.845 85.276 1.00 71.56 368 GLU A CA 1
ATOM 2932 C C . GLU A 1 368 ? -45.560 -14.971 85.905 1.00 71.56 368 GLU A C 1
ATOM 2934 O O . GLU A 1 368 ? -46.023 -15.260 87.006 1.00 71.56 368 GLU A O 1
ATOM 2939 N N . ALA A 1 369 ? -46.034 -13.931 85.215 1.00 70.00 369 ALA A N 1
ATOM 2940 C CA . ALA A 1 369 ? -47.155 -13.108 85.662 1.00 70.00 369 ALA A CA 1
ATOM 2941 C C . ALA A 1 369 ? -48.491 -13.869 85.608 1.00 70.00 369 ALA A C 1
ATOM 2943 O O . ALA A 1 369 ? -49.336 -13.673 86.482 1.00 70.00 369 ALA A O 1
ATOM 2944 N N . GLN A 1 370 ? -48.688 -14.756 84.627 1.00 68.62 370 GLN A N 1
ATOM 2945 C CA . GLN A 1 370 ? -49.819 -15.682 84.581 1.00 68.62 370 GLN A CA 1
ATOM 2946 C C . GLN A 1 370 ? -49.725 -16.710 85.706 1.00 68.62 370 GLN A C 1
ATOM 2948 O O . GLN A 1 370 ? -50.689 -16.845 86.448 1.00 68.62 370 GLN A O 1
ATOM 2953 N N . GLN A 1 371 ? -48.566 -17.336 85.924 1.00 70.19 371 GLN A N 1
ATOM 2954 C CA . GLN A 1 371 ? -48.341 -18.248 87.047 1.00 70.19 371 GLN A CA 1
ATOM 2955 C C . GLN A 1 371 ? -48.547 -17.549 88.391 1.00 70.19 371 GLN A C 1
ATOM 2957 O O . GLN A 1 371 ? -49.197 -18.117 89.258 1.00 70.19 371 GLN A O 1
ATOM 2962 N N . ARG A 1 372 ? -48.087 -16.301 88.568 1.00 68.44 372 ARG A N 1
ATOM 2963 C CA . ARG A 1 372 ? -48.378 -15.492 89.765 1.00 68.44 372 ARG A CA 1
ATOM 2964 C C . ARG A 1 372 ? -49.869 -15.208 89.911 1.00 68.44 372 ARG A C 1
ATOM 2966 O O . ARG A 1 372 ? -50.378 -15.370 91.010 1.00 68.44 372 ARG A O 1
ATOM 2973 N N . LYS A 1 373 ? -50.582 -14.860 88.833 1.00 67.88 373 LYS A N 1
ATOM 2974 C CA . LYS A 1 373 ? -52.048 -14.683 88.844 1.00 67.88 373 LYS A CA 1
ATOM 2975 C C . LYS A 1 373 ? -52.801 -15.991 89.095 1.00 67.88 373 LYS A C 1
ATOM 2977 O O . LYS A 1 373 ? -53.870 -15.959 89.693 1.00 67.88 373 LYS A O 1
ATOM 2982 N N . GLU A 1 374 ? -52.280 -17.137 88.669 1.00 65.31 374 GLU A N 1
ATOM 2983 C CA . GLU A 1 374 ? -52.836 -18.455 88.987 1.00 65.31 374 GLU A CA 1
ATOM 2984 C C . GLU A 1 374 ? -52.555 -18.853 90.435 1.00 65.31 374 GLU A C 1
ATOM 2986 O O . GLU A 1 374 ? -53.460 -19.345 91.099 1.00 65.31 374 GLU A O 1
ATOM 2991 N N . LEU A 1 375 ? -51.358 -18.584 90.962 1.00 65.75 375 LEU A N 1
ATOM 2992 C CA . LEU A 1 375 ? -51.012 -18.777 92.373 1.00 65.75 375 LEU A CA 1
ATOM 2993 C C . LEU A 1 375 ? -51.837 -17.855 93.275 1.00 65.75 375 LEU A C 1
ATOM 2995 O O . LEU A 1 375 ? -52.364 -18.306 94.284 1.00 65.75 375 LEU A O 1
ATOM 2999 N N . GLU A 1 376 ? -52.021 -16.598 92.879 1.00 65.50 376 GLU A N 1
ATOM 3000 C CA . GLU A 1 376 ? -52.888 -15.627 93.545 1.00 65.50 376 GLU A CA 1
ATOM 3001 C C . GLU A 1 376 ? -54.350 -16.081 93.499 1.00 65.50 376 GLU A C 1
ATOM 3003 O O . GLU A 1 376 ? -54.980 -16.168 94.548 1.00 65.50 376 GLU A O 1
ATOM 3008 N N . LYS A 1 377 ? -54.875 -16.494 92.334 1.00 64.69 377 LYS A N 1
ATOM 3009 C CA . LYS A 1 377 ? -56.204 -17.123 92.232 1.00 64.69 377 LYS A CA 1
ATOM 3010 C C . LYS A 1 377 ? -56.312 -18.389 93.078 1.00 64.69 377 LYS A C 1
ATOM 3012 O O . LYS A 1 377 ? -57.362 -18.619 93.663 1.00 64.69 377 LYS A O 1
ATOM 3017 N N . ARG A 1 378 ? -55.263 -19.207 93.177 1.00 63.19 378 ARG A N 1
ATOM 3018 C CA . ARG A 1 378 ? -55.250 -20.448 93.967 1.00 63.19 378 ARG A CA 1
ATOM 3019 C C . ARG A 1 378 ? -55.239 -20.156 95.468 1.00 63.19 378 ARG A C 1
ATOM 3021 O O . ARG A 1 378 ? -56.006 -20.775 96.193 1.00 63.19 378 ARG A O 1
ATOM 3028 N N . LEU A 1 379 ? -54.481 -19.157 95.915 1.00 63.00 379 LEU A N 1
ATOM 3029 C CA . LEU A 1 379 ? -54.500 -18.638 97.289 1.00 63.00 379 LEU A CA 1
ATOM 3030 C C . LEU A 1 379 ? -55.822 -17.929 97.619 1.00 63.00 379 LEU A C 1
ATOM 3032 O O . LEU A 1 379 ? -56.324 -18.041 98.735 1.00 63.00 379 LEU A O 1
ATOM 3036 N N . GLN A 1 380 ? -56.429 -17.241 96.652 1.00 57.75 380 GLN A N 1
ATOM 3037 C CA . GLN A 1 380 ? -57.746 -16.618 96.782 1.00 57.75 380 GLN A CA 1
ATOM 3038 C C . GLN A 1 380 ? -58.857 -17.681 96.826 1.00 57.75 380 GLN A C 1
ATOM 3040 O O . GLN A 1 380 ? -59.792 -17.549 97.611 1.00 57.75 380 GLN A O 1
ATOM 3045 N N . MET A 1 381 ? -58.719 -18.773 96.068 1.00 57.50 381 MET A N 1
ATOM 3046 C CA . MET A 1 381 ? -59.572 -19.963 96.142 1.00 57.50 381 MET A CA 1
ATOM 3047 C C . MET A 1 381 ? -59.391 -20.708 97.468 1.00 57.50 381 MET A C 1
ATOM 3049 O O . MET A 1 381 ? -60.394 -21.059 98.070 1.00 57.50 381 MET A O 1
ATOM 3053 N N . GLU A 1 382 ? -58.174 -20.881 97.991 1.00 56.25 382 GLU A N 1
ATOM 3054 C CA . GLU A 1 382 ? -57.952 -21.435 99.339 1.00 56.25 382 GLU A CA 1
ATOM 3055 C C . GLU A 1 382 ? -58.493 -20.512 100.441 1.00 56.25 382 GLU A C 1
ATOM 3057 O O . GLU A 1 382 ? -59.075 -20.979 101.420 1.00 56.25 382 GLU A O 1
ATOM 3062 N N . GLY A 1 383 ? -58.347 -19.194 100.287 1.00 55.53 383 GLY A N 1
ATOM 3063 C CA . GLY A 1 383 ? -58.933 -18.198 101.182 1.00 55.53 383 GLY A CA 1
ATOM 3064 C C . GLY A 1 383 ? -60.462 -18.235 101.161 1.00 55.53 383 GLY A C 1
ATOM 3065 O O . GLY A 1 383 ? -61.098 -18.170 102.214 1.00 55.53 383 GLY A O 1
ATOM 3066 N N . ASN A 1 384 ? -61.058 -18.412 99.981 1.00 57.22 384 ASN A N 1
ATOM 3067 C CA . ASN A 1 384 ? -62.497 -18.584 99.817 1.00 57.22 384 ASN A CA 1
ATOM 3068 C C . ASN A 1 384 ? -62.967 -19.953 100.326 1.00 57.22 384 ASN A C 1
ATOM 3070 O O . ASN A 1 384 ? -63.969 -19.994 101.022 1.00 57.22 384 ASN A O 1
ATOM 3074 N N . GLN A 1 385 ? -62.221 -21.041 100.117 1.00 54.84 385 GLN A N 1
ATOM 3075 C CA . GLN A 1 385 ? -62.514 -22.363 100.685 1.00 54.84 385 GLN A CA 1
ATOM 3076 C C . GLN A 1 385 ? -62.409 -22.372 102.214 1.00 54.84 385 GLN A C 1
ATOM 3078 O O . GLN A 1 385 ? -63.221 -23.014 102.869 1.00 54.84 385 GLN A O 1
ATOM 3083 N N . LYS A 1 386 ? -61.474 -21.624 102.818 1.00 57.34 386 LYS A N 1
ATOM 3084 C CA . LYS A 1 386 ? -61.401 -21.448 104.282 1.00 57.34 386 LYS A CA 1
ATOM 3085 C C . LYS A 1 386 ? -62.581 -20.630 104.823 1.00 57.34 386 LYS A C 1
ATOM 3087 O O . LYS A 1 386 ? -63.129 -20.978 105.871 1.00 57.34 386 LYS A O 1
ATOM 3092 N N . LYS A 1 387 ? -63.024 -19.595 104.097 1.00 54.31 387 LYS A N 1
ATOM 3093 C CA . LYS A 1 387 ? -64.261 -18.843 104.399 1.00 54.31 387 LYS A CA 1
ATOM 3094 C C . LYS A 1 387 ? -65.521 -19.693 104.208 1.00 54.31 387 LYS A C 1
ATOM 3096 O O . LYS A 1 387 ? -66.451 -19.606 104.998 1.00 54.31 387 LYS A O 1
ATOM 3101 N N . GLU A 1 388 ? -65.542 -20.556 103.200 1.00 53.59 388 GLU A N 1
ATOM 3102 C CA . GLU A 1 388 ? -66.662 -21.448 102.916 1.00 53.59 388 GLU A CA 1
ATOM 3103 C C . GLU A 1 388 ? -66.717 -22.614 103.913 1.00 53.59 388 GLU A C 1
ATOM 3105 O O . GLU A 1 388 ? -67.796 -22.971 104.368 1.00 53.59 388 GLU A O 1
ATOM 3110 N N . ALA A 1 389 ? -65.576 -23.160 104.340 1.00 54.91 389 ALA A N 1
ATOM 3111 C CA . ALA A 1 389 ? -65.501 -24.170 105.396 1.00 54.91 389 ALA A CA 1
ATOM 3112 C C . ALA A 1 389 ? -65.961 -23.614 106.754 1.00 54.91 389 ALA A C 1
ATOM 3114 O O . ALA A 1 389 ? -66.722 -24.275 107.460 1.00 54.91 389 ALA A O 1
ATOM 3115 N N . THR A 1 390 ? -65.572 -22.380 107.098 1.00 57.62 390 THR A N 1
ATOM 3116 C CA . THR A 1 390 ? -66.078 -21.704 108.308 1.00 57.62 390 THR A CA 1
ATOM 3117 C C . THR A 1 390 ? -67.565 -21.359 108.198 1.00 57.62 390 THR A C 1
ATOM 3119 O O . THR A 1 390 ? -68.297 -21.560 109.164 1.00 57.62 390 THR A O 1
ATOM 3122 N N . TRP A 1 391 ? -68.057 -20.948 107.024 1.00 53.31 391 TRP A N 1
ATOM 3123 C CA . TRP A 1 391 ? -69.491 -20.738 106.784 1.00 53.31 391 TRP A CA 1
ATOM 3124 C C . TRP A 1 391 ? -70.306 -22.040 106.844 1.00 53.31 391 TRP A C 1
ATOM 3126 O O . TRP A 1 391 ? -71.373 -22.064 107.453 1.00 53.31 391 TRP A O 1
ATOM 3136 N N . ARG A 1 392 ? -69.796 -23.146 106.283 1.00 56.28 392 ARG A N 1
ATOM 3137 C CA . ARG A 1 392 ? -70.420 -24.478 106.368 1.00 56.28 392 ARG A CA 1
ATOM 3138 C C . ARG A 1 392 ? -70.467 -24.976 107.815 1.00 56.28 392 ARG A C 1
ATOM 3140 O O . ARG A 1 392 ? -71.527 -25.415 108.239 1.00 56.28 392 ARG A O 1
ATOM 3147 N N . ALA A 1 393 ? -69.395 -24.822 108.597 1.00 57.38 393 ALA A N 1
ATOM 3148 C CA . ALA A 1 393 ? -69.390 -25.170 110.023 1.00 57.38 393 ALA A CA 1
ATOM 3149 C C . ALA A 1 393 ? -70.389 -24.326 110.850 1.00 57.38 393 ALA A C 1
ATOM 3151 O O . ALA A 1 393 ? -71.058 -24.842 111.752 1.00 57.38 393 ALA A O 1
ATOM 3152 N N . LEU A 1 394 ? -70.543 -23.038 110.514 1.00 56.53 394 LEU A N 1
ATOM 3153 C CA . LEU A 1 394 ? -71.526 -22.145 111.138 1.00 56.53 394 LEU A CA 1
ATOM 3154 C C . LEU A 1 394 ? -72.975 -22.506 110.749 1.00 56.53 394 LEU A C 1
ATOM 3156 O O . LEU A 1 394 ? -73.874 -22.474 111.586 1.00 56.53 394 LEU A O 1
ATOM 3160 N N . ASN A 1 395 ? -73.216 -22.904 109.497 1.00 55.50 395 ASN A N 1
ATOM 3161 C CA . ASN A 1 395 ? -74.534 -23.372 109.058 1.00 55.50 395 ASN A CA 1
ATOM 3162 C C . ASN A 1 395 ? -74.878 -24.768 109.590 1.00 55.50 395 ASN A C 1
ATOM 3164 O O . ASN A 1 395 ? -76.034 -25.018 109.909 1.00 55.50 395 ASN A O 1
ATOM 3168 N N . GLU A 1 396 ? -73.907 -25.671 109.729 1.00 57.25 396 GLU A N 1
ATOM 3169 C CA . GLU A 1 396 ? -74.125 -27.008 110.289 1.00 57.25 396 GLU A CA 1
ATOM 3170 C C . GLU A 1 396 ? -74.491 -26.935 111.781 1.00 57.25 396 GLU A C 1
ATOM 3172 O O . GLU A 1 396 ? -75.370 -27.659 112.250 1.00 57.25 396 GLU A O 1
ATOM 3177 N N . THR A 1 397 ? -73.876 -26.012 112.527 1.00 57.41 397 THR A N 1
ATOM 3178 C CA . THR A 1 397 ? -74.260 -25.731 113.920 1.00 57.41 397 THR A CA 1
ATOM 3179 C C . THR A 1 397 ? -75.636 -25.065 114.024 1.00 57.41 397 THR A C 1
ATOM 3181 O O . THR A 1 397 ? -76.398 -25.417 114.926 1.00 57.41 397 THR A O 1
ATOM 3184 N N . ARG A 1 398 ? -76.017 -24.204 113.067 1.00 59.25 398 ARG A N 1
ATOM 3185 C CA . ARG A 1 398 ? -77.378 -23.640 112.977 1.00 59.25 398 ARG A CA 1
ATOM 3186 C C . ARG A 1 398 ? -78.436 -24.699 112.637 1.00 59.25 398 ARG A C 1
ATOM 3188 O O . ARG A 1 398 ? -79.451 -24.787 113.321 1.00 59.25 398 ARG A O 1
ATOM 3195 N N . LEU A 1 399 ? -78.172 -25.560 111.653 1.00 56.28 399 LEU A N 1
ATOM 3196 C CA . LEU A 1 399 ? -79.045 -26.678 111.270 1.00 56.28 399 LEU A CA 1
ATOM 3197 C C . LEU A 1 399 ? -79.255 -27.663 112.426 1.00 56.28 399 LEU A C 1
ATOM 3199 O O . LEU A 1 399 ? -80.382 -28.081 112.668 1.00 56.28 399 LEU A O 1
ATOM 3203 N N . LYS A 1 400 ? -78.209 -27.967 113.206 1.00 59.47 400 LYS A N 1
ATOM 3204 C CA . LYS A 1 400 ? -78.325 -28.812 114.410 1.00 59.47 400 LYS A CA 1
ATOM 3205 C C . LYS A 1 400 ? -79.163 -28.175 115.529 1.00 59.47 400 LYS A C 1
ATOM 3207 O O . LYS A 1 400 ? -79.717 -28.908 116.344 1.00 59.47 400 LYS A O 1
ATOM 3212 N N . GLN A 1 401 ? -79.300 -26.846 115.572 1.00 56.03 401 GLN A N 1
ATOM 3213 C CA . GLN A 1 401 ? -80.266 -26.168 116.450 1.00 56.03 401 GLN A CA 1
ATOM 3214 C C . GLN A 1 401 ? -81.688 -26.191 115.865 1.00 56.03 401 GLN A C 1
ATOM 3216 O O . GLN A 1 401 ? -82.633 -26.502 116.589 1.00 56.03 401 GLN A O 1
ATOM 3221 N N . GLU A 1 402 ? -81.847 -25.940 114.561 1.00 56.72 402 GLU A N 1
ATOM 3222 C CA . GLU A 1 402 ? -83.145 -25.997 113.867 1.00 56.72 402 GLU A CA 1
ATOM 3223 C C . GLU A 1 402 ? -83.766 -27.413 113.909 1.00 56.72 402 GLU A C 1
ATOM 3225 O O . GLU A 1 402 ? -84.964 -27.556 114.158 1.00 56.72 402 GLU A O 1
ATOM 3230 N N . GLU A 1 403 ? -82.971 -28.479 113.753 1.00 56.44 403 GLU A N 1
ATOM 3231 C CA . GLU A 1 403 ? -83.439 -29.866 113.910 1.00 56.44 403 GLU A CA 1
ATOM 3232 C C . GLU A 1 403 ? -83.842 -30.206 115.349 1.00 56.44 403 GLU A C 1
ATOM 3234 O O . GLU A 1 403 ? -84.790 -30.967 115.554 1.00 56.44 403 GLU A O 1
ATOM 3239 N N . ARG A 1 404 ? -83.157 -29.639 116.350 1.00 60.88 404 ARG A N 1
ATOM 3240 C CA . ARG A 1 404 ? -83.501 -29.840 117.765 1.00 60.88 404 ARG A CA 1
ATOM 3241 C C . ARG A 1 404 ? -84.863 -29.218 118.078 1.00 60.88 404 ARG A C 1
ATOM 3243 O O . ARG A 1 404 ? -85.732 -29.911 118.600 1.00 60.88 404 ARG A O 1
ATOM 3250 N N . GLY A 1 405 ? -85.092 -27.986 117.616 1.00 58.53 405 GLY A N 1
ATOM 3251 C CA . GLY A 1 405 ? -86.396 -27.323 117.703 1.00 58.53 405 GLY A CA 1
ATOM 3252 C C . GLY A 1 405 ? -87.511 -28.079 116.968 1.00 58.53 405 GLY A C 1
ATOM 3253 O O . GLY A 1 405 ? -88.601 -28.237 117.510 1.00 58.53 405 GLY A O 1
ATOM 3254 N N . ARG A 1 406 ? -87.242 -28.635 115.776 1.00 60.88 406 ARG A N 1
ATOM 3255 C CA . ARG A 1 406 ? -88.230 -29.458 115.046 1.00 60.88 406 ARG A CA 1
ATOM 3256 C C . ARG A 1 406 ? -88.593 -30.757 115.769 1.00 60.88 406 ARG A C 1
ATOM 3258 O O . ARG A 1 406 ? -89.742 -31.180 115.675 1.00 60.88 406 ARG A O 1
ATOM 3265 N N . ARG A 1 407 ? -87.653 -31.389 116.483 1.00 59.31 407 ARG A N 1
ATOM 3266 C CA . ARG A 1 407 ? -87.943 -32.584 117.300 1.00 59.31 407 ARG A CA 1
ATOM 3267 C C . ARG A 1 407 ? -88.818 -32.235 118.504 1.00 59.31 407 ARG A C 1
ATOM 3269 O O . ARG A 1 407 ? -89.831 -32.894 118.708 1.00 59.31 407 ARG A O 1
ATOM 3276 N N . GLU A 1 408 ? -88.491 -31.160 119.217 1.00 63.31 408 GLU A N 1
ATOM 3277 C CA . GLU A 1 408 ? -89.275 -30.664 120.359 1.00 63.31 408 GLU A CA 1
ATOM 3278 C C . GLU A 1 408 ? -90.692 -30.209 119.940 1.00 63.31 408 GLU A C 1
ATOM 3280 O O . GLU A 1 408 ? -91.673 -30.451 120.648 1.00 63.31 408 GLU A O 1
ATOM 3285 N N . GLU A 1 409 ? -90.842 -29.609 118.752 1.00 61.09 409 GLU A N 1
ATOM 3286 C CA . GLU A 1 409 ? -92.154 -29.236 118.212 1.00 61.09 409 GLU A CA 1
ATOM 3287 C C . GLU A 1 409 ? -92.973 -30.456 117.748 1.00 61.09 409 GLU A C 1
ATOM 3289 O O . GLU A 1 409 ? -94.179 -30.523 118.001 1.00 61.09 409 GLU A O 1
ATOM 3294 N N . ALA A 1 410 ? -92.336 -31.448 117.115 1.00 61.91 410 ALA A N 1
ATOM 3295 C CA . ALA A 1 410 ? -92.990 -32.701 116.733 1.00 61.91 410 ALA A CA 1
ATOM 3296 C C . ALA A 1 410 ? -93.464 -33.499 117.960 1.00 61.91 410 ALA A C 1
ATOM 3298 O O . ALA A 1 410 ? -94.581 -34.017 117.962 1.00 61.91 410 ALA A O 1
ATOM 3299 N N . GLU A 1 411 ? -92.666 -33.536 119.029 1.00 67.12 411 GLU A N 1
ATOM 3300 C CA . GLU A 1 411 ? -93.019 -34.183 120.295 1.00 67.12 411 GLU A CA 1
ATOM 3301 C C . GLU A 1 411 ? -94.209 -33.486 120.979 1.00 67.12 411 GLU A C 1
ATOM 3303 O O . GLU A 1 411 ? -95.167 -34.147 121.386 1.00 67.12 411 GLU A O 1
ATOM 3308 N N . ARG A 1 412 ? -94.239 -32.144 120.993 1.00 69.06 412 ARG A N 1
ATOM 3309 C CA . ARG A 1 412 ? -95.411 -31.371 121.450 1.00 69.06 412 ARG A CA 1
ATOM 3310 C C . ARG A 1 412 ? -96.673 -31.634 120.627 1.00 69.06 412 ARG A C 1
ATOM 3312 O O . ARG A 1 412 ? -97.768 -31.678 121.192 1.00 69.06 412 ARG A O 1
ATOM 3319 N N . ARG A 1 413 ? -96.549 -31.798 119.306 1.00 65.75 413 ARG A N 1
ATOM 3320 C CA . ARG A 1 413 ? -97.686 -32.149 118.435 1.00 65.75 413 ARG A CA 1
ATOM 3321 C C . ARG A 1 413 ? -98.196 -33.559 118.749 1.00 65.75 413 ARG A C 1
ATOM 3323 O O . ARG A 1 413 ? -99.397 -33.711 118.948 1.00 65.75 413 ARG A O 1
ATOM 3330 N N . ALA A 1 414 ? -97.303 -34.538 118.911 1.00 64.50 414 ALA A N 1
ATOM 3331 C CA . ALA A 1 414 ? -97.663 -35.906 119.293 1.00 64.50 414 ALA A CA 1
ATOM 3332 C C . ALA A 1 414 ? -98.363 -35.981 120.666 1.00 64.50 414 ALA A C 1
ATOM 3334 O O . ALA A 1 414 ? -99.367 -36.676 120.802 1.00 64.50 414 ALA A O 1
ATOM 3335 N N . GLN A 1 415 ? -97.897 -35.221 121.666 1.00 70.06 415 GLN A N 1
ATOM 3336 C CA . GLN A 1 415 ? -98.538 -35.153 122.988 1.00 70.06 415 GLN A CA 1
ATOM 3337 C C . GLN A 1 415 ? -99.946 -34.532 122.934 1.00 70.06 415 GLN A C 1
ATOM 3339 O O . GLN A 1 415 ? -100.871 -35.044 123.566 1.00 70.06 415 GLN A O 1
ATOM 3344 N N . ASN A 1 416 ? -100.144 -33.463 122.152 1.00 67.69 416 ASN A N 1
ATOM 3345 C CA . ASN A 1 416 ? -101.477 -32.883 121.950 1.00 67.69 416 ASN A CA 1
ATOM 3346 C C . ASN A 1 416 ? -102.413 -33.830 121.183 1.00 67.69 416 ASN A C 1
ATOM 3348 O O . ASN A 1 416 ? -103.591 -33.924 121.521 1.00 67.69 416 ASN A O 1
ATOM 3352 N N . GLU A 1 417 ? -101.907 -34.546 120.177 1.00 65.00 417 GLU A N 1
ATOM 3353 C CA . GLU A 1 417 ? -102.709 -35.494 119.399 1.00 65.00 417 GLU A CA 1
ATOM 3354 C C . GLU A 1 417 ? -103.112 -36.722 120.233 1.00 65.00 417 GLU A C 1
ATOM 3356 O O . GLU A 1 417 ? -104.261 -37.157 120.164 1.00 65.00 417 GLU A O 1
ATOM 3361 N N . ALA A 1 418 ? -102.219 -37.223 121.094 1.00 66.56 418 ALA A N 1
ATOM 3362 C CA . ALA A 1 418 ? -102.542 -38.263 122.072 1.00 66.56 418 ALA A CA 1
ATOM 3363 C C . ALA A 1 418 ? -103.658 -37.812 123.032 1.00 66.56 418 ALA A C 1
ATOM 3365 O O . ALA A 1 418 ? -104.646 -38.527 123.200 1.00 66.56 418 ALA A O 1
ATOM 3366 N N . ARG A 1 419 ? -103.561 -36.590 123.579 1.00 71.38 419 ARG A N 1
ATOM 3367 C CA . ARG A 1 419 ? -104.583 -36.031 124.480 1.00 71.38 419 ARG A CA 1
ATOM 3368 C C . ARG A 1 419 ? -105.941 -35.845 123.791 1.00 71.38 419 ARG A C 1
ATOM 3370 O O . ARG A 1 419 ? -106.976 -36.060 124.411 1.00 71.38 419 ARG A O 1
ATOM 3377 N N . LEU A 1 420 ? -105.948 -35.470 122.509 1.00 70.62 420 LEU A N 1
ATOM 3378 C CA . LEU A 1 420 ? -107.175 -35.356 121.710 1.00 70.62 420 LEU A CA 1
ATOM 3379 C C . LEU A 1 420 ? -107.809 -36.721 121.405 1.00 70.62 420 LEU A C 1
ATOM 3381 O O . LEU A 1 420 ? -109.034 -36.820 121.396 1.00 70.62 420 LEU A O 1
ATOM 3385 N N . ARG A 1 421 ? -107.006 -37.772 121.190 1.00 70.06 421 ARG A N 1
ATOM 3386 C CA . ARG A 1 421 ? -107.512 -39.146 121.024 1.00 70.06 421 ARG A CA 1
ATOM 3387 C C . ARG A 1 421 ? -108.127 -39.676 122.321 1.00 70.06 421 ARG A C 1
ATOM 3389 O O . ARG A 1 421 ? -109.241 -40.181 122.276 1.00 70.06 421 ARG A O 1
ATOM 3396 N N . GLU A 1 422 ? -107.469 -39.467 123.461 1.00 71.12 422 GLU A N 1
ATOM 3397 C CA . GLU A 1 422 ? -108.000 -39.824 124.786 1.00 71.12 422 GLU A CA 1
ATOM 3398 C C . GLU A 1 422 ? -109.315 -39.078 125.099 1.00 71.12 422 GLU A C 1
ATOM 3400 O O . GLU A 1 422 ? -110.280 -39.664 125.595 1.00 71.12 422 GLU A O 1
ATOM 3405 N N . GLU A 1 423 ? -109.405 -37.789 124.750 1.00 72.00 423 GLU A N 1
ATOM 3406 C CA . GLU A 1 423 ? -110.632 -37.007 124.931 1.00 72.00 423 GLU A CA 1
ATOM 3407 C C . GLU A 1 423 ? -111.763 -37.454 123.983 1.00 72.00 423 GLU A C 1
ATOM 3409 O O . GLU A 1 423 ? -112.926 -37.510 124.391 1.00 72.00 423 GLU A O 1
ATOM 3414 N N . ALA A 1 424 ? -111.441 -37.822 122.738 1.00 69.00 424 ALA A N 1
ATOM 3415 C CA . ALA A 1 424 ? -112.399 -38.382 121.785 1.00 69.00 424 ALA A CA 1
ATOM 3416 C C . ALA A 1 424 ? -112.911 -39.766 122.223 1.00 69.00 424 ALA A C 1
ATOM 3418 O O . ALA A 1 424 ? -114.111 -40.027 122.145 1.00 69.00 424 ALA A O 1
ATOM 3419 N N . GLU A 1 425 ? -112.035 -40.622 122.751 1.00 73.56 425 GLU A N 1
ATOM 3420 C CA . GLU A 1 425 ? -112.391 -41.941 123.278 1.00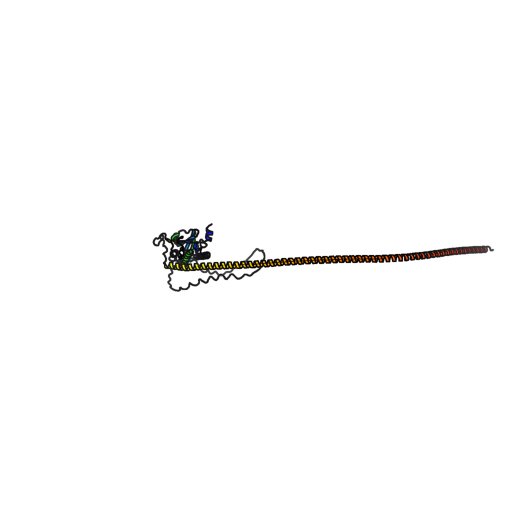 73.56 425 GLU A CA 1
ATOM 3421 C C . GLU A 1 425 ? -113.291 -41.825 124.520 1.00 73.56 425 GLU A C 1
ATOM 3423 O O . GLU A 1 425 ? -114.328 -42.485 124.600 1.00 73.56 425 GLU A O 1
ATOM 3428 N N . ARG A 1 426 ? -113.003 -40.879 125.427 1.00 73.44 426 ARG A N 1
ATOM 3429 C CA . ARG A 1 426 ? -113.903 -40.527 126.543 1.00 73.44 426 ARG A CA 1
ATOM 3430 C C . ARG A 1 426 ? -115.273 -40.020 126.090 1.00 73.44 426 ARG A C 1
ATOM 3432 O O . ARG A 1 426 ? -116.275 -40.296 126.755 1.00 73.44 426 ARG A O 1
ATOM 3439 N N . ARG A 1 427 ? -115.345 -39.260 124.993 1.00 73.00 427 ARG A N 1
ATOM 3440 C CA . ARG A 1 427 ? -116.627 -38.814 124.417 1.00 73.00 427 ARG A CA 1
ATOM 3441 C C . ARG A 1 427 ? -117.393 -39.998 123.825 1.00 73.00 427 ARG A C 1
ATOM 3443 O O . ARG A 1 427 ? -118.560 -40.160 124.163 1.00 73.00 427 ARG A O 1
ATOM 3450 N N . ALA A 1 428 ? -116.727 -40.871 123.068 1.00 71.00 428 ALA A N 1
ATOM 3451 C CA . ALA A 1 428 ? -117.327 -42.086 122.513 1.00 71.00 428 ALA A CA 1
ATOM 3452 C C . ALA A 1 428 ? -117.852 -43.043 123.602 1.00 71.00 428 ALA A C 1
ATOM 3454 O O . ALA A 1 428 ? -118.959 -43.560 123.475 1.00 71.00 428 ALA A O 1
ATOM 3455 N N . GLN A 1 429 ? -117.116 -43.226 124.706 1.00 73.44 429 GLN A N 1
ATOM 3456 C CA . GLN A 1 429 ? -117.560 -44.037 125.849 1.00 73.44 429 GLN A CA 1
ATOM 3457 C C . GLN A 1 429 ? -118.787 -43.438 126.559 1.00 73.44 429 GLN A C 1
ATOM 3459 O O . GLN A 1 429 ? -119.724 -44.165 126.886 1.00 73.44 429 GLN A O 1
ATOM 3464 N N . ASN A 1 430 ? -118.829 -42.116 126.766 1.00 72.06 430 ASN A N 1
ATOM 3465 C CA . ASN A 1 430 ? -120.010 -41.458 127.341 1.00 72.06 430 ASN A CA 1
ATOM 3466 C C . ASN A 1 430 ? -121.222 -41.500 126.393 1.00 72.06 430 ASN A C 1
ATOM 3468 O O . ASN A 1 430 ? -122.345 -41.686 126.853 1.00 72.06 430 ASN A O 1
ATOM 3472 N N . GLU A 1 431 ? -121.011 -41.361 125.083 1.00 72.62 431 GLU A N 1
ATOM 3473 C CA . GLU A 1 431 ? -122.071 -41.452 124.073 1.00 72.62 431 GLU A CA 1
ATOM 3474 C C . GLU A 1 431 ? -122.610 -42.888 123.941 1.00 72.62 431 GLU A C 1
ATOM 3476 O O . GLU A 1 431 ? -123.815 -43.083 123.787 1.00 72.62 431 GLU A O 1
ATOM 3481 N N . ALA A 1 432 ? -121.747 -43.902 124.073 1.00 68.94 432 ALA A N 1
ATOM 3482 C CA . ALA A 1 432 ? -122.154 -45.302 124.168 1.00 68.94 432 ALA A CA 1
ATOM 3483 C C . ALA A 1 432 ? -123.000 -45.560 125.426 1.00 68.94 432 ALA A C 1
ATOM 3485 O O . ALA A 1 432 ? -124.092 -46.114 125.309 1.00 68.94 432 ALA A O 1
ATOM 3486 N N . ARG A 1 433 ? -122.565 -45.076 126.602 1.00 75.06 433 ARG A N 1
ATOM 3487 C CA . ARG A 1 433 ? -123.338 -45.209 127.850 1.00 75.06 433 ARG A CA 1
ATOM 3488 C C . ARG A 1 433 ? -124.694 -44.501 127.770 1.00 75.06 433 ARG A C 1
ATOM 3490 O O . ARG A 1 433 ? -125.693 -45.053 128.210 1.00 75.06 433 ARG A O 1
ATOM 3497 N N . LEU A 1 434 ? -124.757 -43.319 127.152 1.00 72.94 434 LEU A N 1
ATOM 3498 C CA . LEU A 1 434 ? -126.019 -42.608 126.915 1.00 72.94 434 LEU A CA 1
ATOM 3499 C C . LEU A 1 434 ? -126.957 -43.373 125.970 1.00 72.94 434 LEU A C 1
ATOM 3501 O O . LEU A 1 434 ? -128.157 -43.414 126.225 1.00 72.94 434 LEU A O 1
ATOM 3505 N N . ARG A 1 435 ? -126.436 -44.019 124.916 1.00 73.06 435 ARG A N 1
ATOM 3506 C CA . ARG A 1 435 ? -127.242 -44.905 124.053 1.00 73.06 435 ARG A CA 1
ATOM 3507 C C . ARG A 1 435 ? -127.750 -46.139 124.797 1.00 73.06 435 ARG A C 1
ATOM 3509 O O . ARG A 1 435 ? -128.854 -46.591 124.514 1.00 73.06 435 ARG A O 1
ATOM 3516 N N . GLU A 1 436 ? -126.972 -46.671 125.734 1.00 70.94 436 GLU A N 1
ATOM 3517 C CA . GLU A 1 436 ? -127.354 -47.813 126.569 1.00 70.94 436 GLU A CA 1
ATOM 3518 C C . GLU A 1 436 ? -128.430 -47.426 127.605 1.00 70.94 436 GLU A C 1
ATOM 3520 O O . GLU A 1 436 ? -129.449 -48.108 127.711 1.00 70.94 436 GLU A O 1
ATOM 3525 N N . GLU A 1 437 ? -128.287 -46.269 128.264 1.00 72.50 437 GLU A N 1
ATOM 3526 C CA . GLU A 1 437 ? -129.316 -45.661 129.127 1.00 72.50 437 GLU A CA 1
ATOM 3527 C C . GLU A 1 437 ? -130.608 -45.336 128.339 1.00 72.50 437 GLU A C 1
ATOM 3529 O O . GLU A 1 437 ? -131.718 -45.562 128.828 1.00 72.50 437 GLU A O 1
ATOM 3534 N N . GLU A 1 438 ? -130.502 -44.845 127.097 1.00 73.25 438 GLU A N 1
ATOM 3535 C CA . GLU A 1 438 ? -131.666 -44.590 126.236 1.00 73.25 438 GLU A CA 1
ATOM 3536 C C . GLU A 1 438 ? -132.337 -45.895 125.772 1.00 73.25 438 GLU A C 1
ATOM 3538 O O . GLU A 1 438 ? -133.566 -45.985 125.754 1.00 73.25 438 GLU A O 1
ATOM 3543 N N . ALA A 1 439 ? -131.556 -46.931 125.451 1.00 70.62 439 ALA A N 1
ATOM 3544 C CA . ALA A 1 439 ? -132.072 -48.256 125.112 1.00 70.62 439 ALA A CA 1
ATOM 3545 C C . ALA A 1 439 ? -132.799 -48.907 126.301 1.00 70.62 439 ALA A C 1
ATOM 3547 O O . ALA A 1 439 ? -133.892 -49.443 126.113 1.00 70.62 439 ALA A O 1
ATOM 3548 N N . GLN A 1 440 ? -132.261 -48.791 127.522 1.00 73.88 440 GLN A N 1
ATOM 3549 C CA . GLN A 1 440 ? -132.952 -49.217 128.743 1.00 73.88 440 GLN A CA 1
ATOM 3550 C C . GLN A 1 440 ? -134.270 -48.461 128.935 1.00 73.88 440 GLN A C 1
ATOM 3552 O O . GLN A 1 440 ? -135.306 -49.095 129.112 1.00 73.88 440 GLN A O 1
ATOM 3557 N N . ARG A 1 441 ? -134.287 -47.127 128.797 1.00 73.44 441 ARG A N 1
ATOM 3558 C CA . ARG A 1 441 ? -135.538 -46.348 128.888 1.00 73.44 441 ARG A CA 1
ATOM 3559 C C . ARG A 1 441 ? -136.566 -46.723 127.822 1.00 73.44 441 ARG A C 1
ATOM 3561 O O . ARG A 1 441 ? -137.760 -46.697 128.108 1.00 73.44 441 ARG A O 1
ATOM 3568 N N . ARG A 1 442 ? -136.136 -47.081 126.607 1.00 70.25 442 ARG A N 1
ATOM 3569 C CA . ARG A 1 442 ? -137.037 -47.596 125.562 1.00 70.25 442 ARG A CA 1
ATOM 3570 C C . ARG A 1 442 ? -137.600 -48.970 125.935 1.00 70.25 442 ARG A C 1
ATOM 3572 O O . ARG A 1 442 ? -138.800 -49.165 125.793 1.00 70.25 442 ARG A O 1
ATOM 3579 N N . GLN A 1 443 ? -136.787 -49.873 126.487 1.00 72.88 443 GLN A N 1
ATOM 3580 C CA . GLN A 1 443 ? -137.266 -51.166 126.996 1.00 72.88 443 GLN A CA 1
ATOM 3581 C C . GLN A 1 443 ? -138.222 -51.012 128.191 1.00 72.88 443 GLN A C 1
ATOM 3583 O O . GLN A 1 443 ? -139.247 -51.686 128.228 1.00 72.88 443 GLN A O 1
ATOM 3588 N N . GLU A 1 444 ? -137.957 -50.093 129.124 1.00 72.06 444 GLU A N 1
ATOM 3589 C CA . GLU A 1 444 ? -138.877 -49.769 130.225 1.00 72.06 444 GLU A CA 1
ATOM 3590 C C . GLU A 1 444 ? -140.193 -49.154 129.721 1.00 72.06 444 GLU A C 1
ATOM 3592 O O . GLU A 1 444 ? -141.264 -49.483 130.230 1.00 72.06 444 GLU A O 1
ATOM 3597 N N . ALA A 1 445 ? -140.139 -48.283 128.709 1.00 68.00 445 ALA A N 1
ATOM 3598 C CA . ALA A 1 445 ? -141.330 -47.705 128.090 1.00 68.00 445 ALA A CA 1
ATOM 3599 C C . ALA A 1 445 ? -142.155 -48.760 127.330 1.00 68.00 445 ALA A C 1
ATOM 3601 O O . ALA A 1 445 ? -143.379 -48.777 127.452 1.00 68.00 445 ALA A O 1
ATOM 3602 N N . GLU A 1 446 ? -141.506 -49.674 126.601 1.00 69.94 446 GLU A N 1
ATOM 3603 C CA . GLU A 1 446 ? -142.172 -50.818 125.968 1.00 69.94 446 GLU A CA 1
ATOM 3604 C C . GLU A 1 446 ? -142.770 -51.781 127.001 1.00 69.94 446 GLU A C 1
ATOM 3606 O O . GLU A 1 446 ? -143.893 -52.245 126.809 1.00 69.94 446 GLU A O 1
ATOM 3611 N N . ALA A 1 447 ? -142.070 -52.053 128.108 1.00 69.56 447 ALA A N 1
ATOM 3612 C CA . ALA A 1 447 ? -142.583 -52.881 129.197 1.00 69.56 447 ALA A CA 1
ATOM 3613 C C . ALA A 1 447 ? -143.847 -52.263 129.813 1.00 69.56 447 ALA A C 1
ATOM 3615 O O . ALA A 1 447 ? -144.886 -52.921 129.841 1.00 69.56 447 ALA A O 1
ATOM 3616 N N . ARG A 1 448 ? -143.811 -50.971 130.175 1.00 71.50 448 ARG A N 1
ATOM 3617 C CA . ARG A 1 448 ? -144.993 -50.242 130.670 1.00 71.50 448 ARG A CA 1
ATOM 3618 C C . ARG A 1 448 ? -146.123 -50.191 129.643 1.00 71.50 448 ARG A C 1
ATOM 3620 O O . ARG A 1 448 ? -147.286 -50.289 130.017 1.00 71.50 448 ARG A O 1
ATOM 3627 N N . SER A 1 449 ? -145.809 -50.063 128.352 1.00 68.56 449 SER A N 1
ATOM 3628 C CA . SER A 1 449 ? -146.823 -50.102 127.291 1.00 68.56 449 SER A CA 1
ATOM 3629 C C . SER A 1 449 ? -147.494 -51.475 127.191 1.00 68.56 449 SER A C 1
ATOM 3631 O O . SER A 1 449 ? -148.701 -51.531 126.970 1.00 68.56 449 SER A O 1
ATOM 3633 N N . ARG A 1 450 ? -146.749 -52.573 127.382 1.00 70.69 450 ARG A N 1
ATOM 3634 C CA . ARG A 1 450 ? -147.308 -53.936 127.415 1.00 70.69 450 ARG A CA 1
ATOM 3635 C C . ARG A 1 450 ? -148.121 -54.191 128.682 1.00 70.69 450 ARG A C 1
ATOM 3637 O O . ARG A 1 450 ? -149.198 -54.764 128.580 1.00 70.69 450 ARG A O 1
ATOM 3644 N N . GLU A 1 451 ? -147.665 -53.722 129.843 1.00 72.94 451 GLU A N 1
ATOM 3645 C CA . GLU A 1 451 ? -148.449 -53.759 131.088 1.00 72.94 451 GLU A CA 1
ATOM 3646 C C . GLU A 1 451 ? -149.786 -53.020 130.915 1.00 72.94 451 GLU A C 1
ATOM 3648 O O . GLU A 1 451 ? -150.838 -53.559 131.256 1.00 72.94 451 GLU A O 1
ATOM 3653 N N . PHE A 1 452 ? -149.771 -51.839 130.288 1.00 72.50 452 PHE A N 1
ATOM 3654 C CA . PHE A 1 452 ? -150.977 -51.054 130.010 1.00 72.50 452 PHE A CA 1
ATOM 3655 C C . PHE A 1 452 ? -151.900 -51.721 128.970 1.00 72.50 452 PHE A C 1
ATOM 3657 O O . PHE A 1 452 ? -153.124 -51.698 129.118 1.00 72.50 452 PHE A O 1
ATOM 3664 N N . GLU A 1 453 ? -151.346 -52.372 127.938 1.00 67.31 453 GLU A N 1
ATOM 3665 C CA . GLU A 1 453 ? -152.128 -53.208 127.013 1.00 67.31 453 GLU A CA 1
ATOM 3666 C C . GLU A 1 453 ? -152.745 -54.430 127.711 1.00 67.31 453 GLU A C 1
ATOM 3668 O O . GLU A 1 453 ? -153.890 -54.782 127.416 1.00 67.31 453 GLU A O 1
ATOM 3673 N N . GLU A 1 454 ? -152.036 -55.071 128.645 1.00 70.38 454 GLU A N 1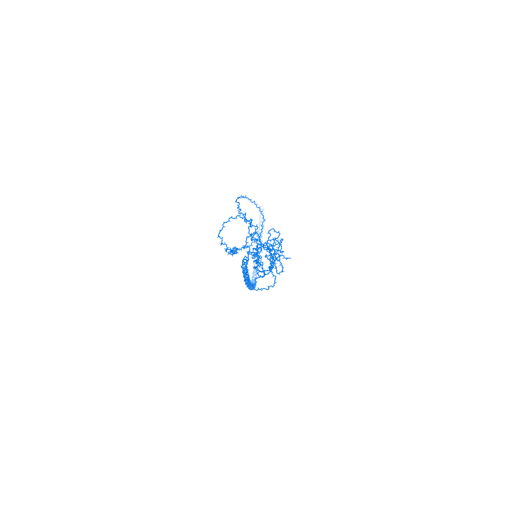
ATOM 3674 C CA . GLU A 1 454 ? -152.562 -56.189 129.433 1.00 70.38 454 GLU A CA 1
ATOM 3675 C C . GLU A 1 454 ? -153.641 -55.748 130.430 1.00 70.38 454 GLU A C 1
ATOM 3677 O O . GLU A 1 454 ? -154.660 -56.436 130.549 1.00 70.38 454 GLU A O 1
ATOM 3682 N N . GLU A 1 455 ? -153.498 -54.592 131.085 1.00 67.44 455 GLU A N 1
ATOM 3683 C CA . GLU A 1 455 ? -154.560 -53.995 131.907 1.00 67.44 455 GLU A CA 1
ATOM 3684 C C . GLU A 1 455 ? -155.801 -53.657 131.075 1.00 67.44 455 GLU A C 1
ATOM 3686 O O . GLU A 1 455 ? -156.914 -54.025 131.462 1.00 67.44 455 GLU A O 1
ATOM 3691 N N . LEU A 1 456 ? -155.633 -53.057 129.890 1.00 66.38 456 LEU A N 1
ATOM 3692 C CA . LEU A 1 456 ? -156.734 -52.835 128.946 1.00 66.38 456 LEU A CA 1
ATOM 3693 C C . LEU A 1 456 ? -157.395 -54.157 128.526 1.00 66.38 456 LEU A C 1
ATOM 3695 O O . LEU A 1 456 ? -158.621 -54.224 128.415 1.00 66.38 456 LEU A O 1
ATOM 3699 N N . LYS A 1 457 ? -156.619 -55.232 128.345 1.00 66.56 457 LYS A N 1
ATOM 3700 C CA . LYS A 1 457 ? -157.131 -56.584 128.057 1.00 66.56 457 LYS A CA 1
ATOM 3701 C C . LYS A 1 457 ? -157.934 -57.156 129.228 1.00 66.56 457 LYS A C 1
ATOM 3703 O O . LYS A 1 457 ? -159.000 -57.725 128.997 1.00 66.56 457 LYS A O 1
ATOM 3708 N N . ARG A 1 458 ? -157.475 -56.967 130.472 1.00 64.50 458 ARG A N 1
ATOM 3709 C CA . ARG A 1 458 ? -158.203 -57.361 131.694 1.00 64.50 458 ARG A CA 1
ATOM 3710 C C . ARG A 1 458 ? -159.511 -56.582 131.834 1.00 64.50 458 ARG A C 1
ATOM 3712 O O . ARG A 1 458 ? -160.556 -57.204 131.996 1.00 64.50 458 ARG A O 1
ATOM 3719 N N . TYR A 1 459 ? -159.490 -55.260 131.658 1.00 61.78 459 TYR A N 1
ATOM 3720 C CA . TYR A 1 459 ? -160.701 -54.425 131.659 1.00 61.78 459 TYR A CA 1
ATOM 3721 C C . TYR A 1 459 ? -161.708 -54.854 130.583 1.00 61.78 459 TYR A C 1
ATOM 3723 O O . TYR A 1 459 ? -162.906 -54.952 130.845 1.00 61.78 459 TYR A O 1
ATOM 3731 N N . LYS A 1 460 ? -161.222 -55.174 129.378 1.00 62.06 460 LYS A N 1
ATOM 3732 C CA . LYS A 1 460 ? -162.046 -55.630 128.248 1.00 62.06 460 LYS A CA 1
ATOM 3733 C C . LYS A 1 460 ? -162.604 -57.049 128.423 1.00 62.06 460 LYS A C 1
ATOM 3735 O O . LYS A 1 460 ? -163.577 -57.387 127.753 1.00 62.06 460 LYS A O 1
ATOM 3740 N N . ASN A 1 461 ? -162.020 -57.854 129.315 1.00 58.78 461 ASN A N 1
ATOM 3741 C CA . ASN A 1 461 ? -162.575 -59.138 129.742 1.00 58.78 461 ASN A CA 1
ATOM 3742 C C . ASN A 1 461 ? -163.589 -58.969 130.888 1.00 58.78 461 ASN A C 1
ATOM 3744 O O . ASN A 1 461 ? -164.667 -59.543 130.791 1.00 58.78 461 ASN A O 1
ATOM 3748 N N . MET A 1 462 ? -163.331 -58.119 131.893 1.00 58.88 462 MET A N 1
ATOM 3749 C CA . MET A 1 462 ? -164.331 -57.808 132.937 1.00 58.88 462 MET A CA 1
ATOM 3750 C C . MET A 1 462 ? -165.628 -57.234 132.342 1.00 58.88 462 MET A C 1
ATOM 3752 O O . MET A 1 462 ? -166.721 -57.583 132.774 1.00 58.88 462 MET A O 1
ATOM 3756 N N . LEU A 1 463 ? -165.524 -56.410 131.294 1.00 58.28 463 LEU A N 1
ATOM 3757 C CA . LEU A 1 463 ? -166.673 -55.868 130.553 1.00 58.28 463 LEU A CA 1
ATOM 3758 C C . LEU A 1 463 ? -167.455 -56.906 129.718 1.00 58.28 463 LEU A C 1
ATOM 3760 O O . LEU A 1 463 ? -168.432 -56.534 129.071 1.00 58.28 463 LEU A O 1
ATOM 3764 N N . LYS A 1 464 ? -167.046 -58.182 129.703 1.00 59.41 464 LYS A N 1
ATOM 3765 C CA . LYS A 1 464 ? -167.778 -59.287 129.054 1.00 59.41 464 LYS A CA 1
ATOM 3766 C C . LYS A 1 464 ? -168.488 -60.227 130.033 1.00 59.41 464 LYS A C 1
ATOM 3768 O O . LYS A 1 464 ? -169.238 -61.079 129.572 1.00 59.41 464 LYS A O 1
ATOM 3773 N N . GLU A 1 465 ? -168.273 -60.082 131.339 1.00 49.34 465 GLU A N 1
ATOM 3774 C CA . GLU A 1 465 ? -168.827 -60.966 132.379 1.00 49.34 465 GLU A CA 1
ATOM 3775 C C . GLU A 1 465 ? -169.881 -60.245 133.237 1.00 49.34 465 GLU A C 1
ATOM 3777 O O . GLU A 1 465 ? -169.883 -60.332 134.464 1.00 49.34 465 GLU A O 1
ATOM 3782 N N . SER A 1 466 ? -170.770 -59.480 132.594 1.00 37.69 466 SER A N 1
ATOM 3783 C CA . SER A 1 466 ? -171.880 -58.802 133.269 1.00 37.69 466 SER A CA 1
ATOM 3784 C C . SER A 1 466 ? -173.053 -58.529 132.316 1.00 37.69 466 SER A C 1
ATOM 3786 O O . SER A 1 466 ? -172.851 -57.811 131.330 1.00 37.69 466 SER A O 1
ATOM 3788 N N . PRO A 1 467 ? -174.286 -58.971 132.632 1.00 49.31 467 PRO A N 1
ATOM 3789 C CA . PRO A 1 467 ? -174.689 -60.127 133.451 1.00 49.31 467 PRO A CA 1
ATOM 3790 C C . PRO A 1 467 ? -175.161 -61.332 132.611 1.00 49.31 467 PRO A C 1
ATOM 3792 O O . PRO A 1 467 ? -175.706 -61.117 131.505 1.00 49.31 467 PRO A O 1
#

Radius of gyration: 81.57 Å; chains: 1; bounding box: 211×91×191 Å